Protein AF-A0A238ZX91-F1 (afdb_monomer)

InterPro domains:
  IPR000551 MerR-type HTH domain [PF00376] (223-259)
  IPR000551 MerR-type HTH domain [PS50937] (220-289)
  IPR000551 MerR-type HTH domain [SM00422] (221-290)
  IPR006035 Ureohydrolase [PF00491] (2-211)
  IPR006035 Ureohydrolase [PR00116] (95-110)
  IPR006035 Ureohydrolase [PR00116] (118-145)
  IPR006035 Ureohydrolase [PR00116] (172-190)
  IPR006035 Ureohydrolase [PS51409] (1-211)
  IPR006035 Ureohydrolase [PTHR43782] (3-210)
  IPR009061 Putative DNA-binding domain superfamily [SSF46955] (221-326)
  IPR010499 Bacterial transcription activator, effector binding [SM00871] (335-485)
  IPR011256 Regulatory factor, effector binding domain superfamily [G3DSA:3.20.80.10] (333-485)
  IPR011256 Regulatory factor, effector binding domain superfamily [SSF55136] (348-484)
  IPR014033 Arginase [cd09989] (3-210)
  IPR023696 Ureohydrolase domain superfamily [SSF52768] (1-210)
  IPR029442 GyrI-like small molecule binding domain [PF06445] (394-484)

Structure (mmCIF, N/CA/C/O backbone):
data_AF-A0A238ZX91-F1
#
_entry.id   AF-A0A238ZX91-F1
#
loop_
_atom_site.group_PDB
_atom_site.id
_atom_site.type_symbol
_atom_site.label_atom_id
_atom_site.label_alt_id
_atom_site.label_comp_id
_atom_site.label_asym_id
_atom_site.label_entity_id
_atom_site.label_seq_id
_atom_site.pdbx_PDB_ins_code
_atom_site.Cartn_x
_atom_site.Cartn_y
_atom_site.Cartn_z
_atom_site.occupancy
_atom_site.B_iso_or_equiv
_atom_site.auth_seq_id
_atom_site.auth_comp_id
_atom_site.auth_asym_id
_atom_site.auth_atom_id
_atom_site.pdbx_PDB_model_num
ATOM 1 N N . MET A 1 1 ? 5.032 -6.649 -41.818 1.00 89.50 1 MET A N 1
ATOM 2 C CA . MET A 1 1 ? 5.173 -5.320 -41.193 1.00 89.50 1 MET A CA 1
ATOM 3 C C . MET A 1 1 ? 5.589 -4.345 -42.270 1.00 89.50 1 MET A C 1
ATOM 5 O O . MET A 1 1 ? 6.244 -4.778 -43.219 1.00 89.50 1 MET A O 1
ATOM 9 N N . ASP A 1 2 ? 5.230 -3.083 -42.106 1.00 95.44 2 ASP A N 1
ATOM 10 C CA . ASP A 1 2 ? 5.650 -2.016 -43.007 1.00 95.44 2 ASP A CA 1
ATOM 11 C C . ASP A 1 2 ? 6.980 -1.457 -42.497 1.00 95.44 2 ASP A C 1
ATOM 13 O O . ASP A 1 2 ? 7.133 -1.226 -41.297 1.00 95.44 2 ASP A O 1
ATOM 17 N N . ILE A 1 3 ? 7.973 -1.322 -43.375 1.00 96.88 3 ILE A N 1
ATOM 18 C CA . ILE A 1 3 ? 9.331 -0.881 -43.040 1.00 96.88 3 ILE A CA 1
ATOM 19 C C . ILE A 1 3 ? 9.656 0.359 -43.861 1.00 96.88 3 ILE A C 1
ATOM 21 O O . ILE A 1 3 ? 9.701 0.292 -45.087 1.00 96.88 3 ILE A O 1
ATOM 25 N N . ASN A 1 4 ? 9.969 1.458 -43.182 1.00 98.06 4 ASN A N 1
ATOM 26 C CA . ASN A 1 4 ? 10.452 2.683 -43.808 1.00 98.06 4 ASN A CA 1
ATOM 27 C C . ASN A 1 4 ? 11.975 2.741 -43.701 1.00 98.06 4 ASN A C 1
ATOM 29 O O . ASN A 1 4 ? 12.514 2.879 -42.603 1.00 98.06 4 ASN A O 1
ATOM 33 N N . ILE A 1 5 ? 12.679 2.645 -44.827 1.00 97.94 5 ILE A N 1
ATOM 34 C CA . ILE A 1 5 ? 14.136 2.791 -44.875 1.00 97.94 5 ILE A CA 1
ATOM 35 C C . ILE A 1 5 ? 14.480 4.276 -44.960 1.00 97.94 5 ILE A C 1
ATOM 37 O O . ILE A 1 5 ? 14.004 4.972 -45.854 1.00 97.94 5 ILE A O 1
ATOM 41 N N . ILE A 1 6 ? 15.332 4.751 -44.051 1.00 98.56 6 ILE A N 1
ATOM 42 C CA . ILE A 1 6 ? 15.802 6.140 -44.006 1.00 98.56 6 ILE A CA 1
ATOM 43 C C . ILE A 1 6 ? 17.328 6.131 -44.087 1.00 98.56 6 I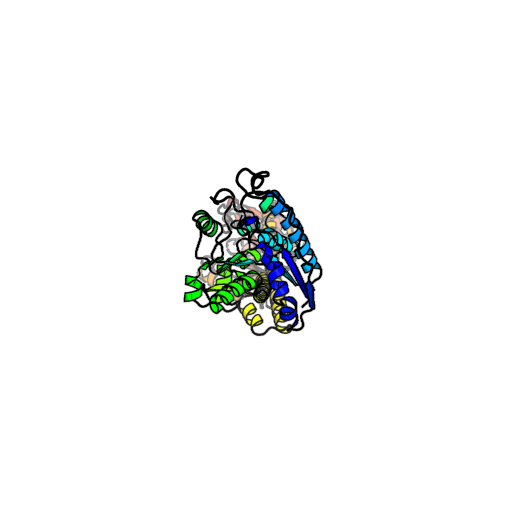LE A C 1
ATOM 45 O O . ILE A 1 6 ? 18.003 5.649 -43.177 1.00 98.56 6 ILE A O 1
ATOM 49 N N . GLY A 1 7 ? 17.881 6.664 -45.173 1.00 98.44 7 GLY A N 1
ATOM 50 C CA . GLY A 1 7 ? 19.324 6.807 -45.342 1.00 98.44 7 GLY A CA 1
ATOM 51 C C . GLY A 1 7 ? 19.845 8.121 -44.764 1.00 98.44 7 GLY A C 1
ATOM 52 O O . GLY A 1 7 ? 19.243 9.173 -44.961 1.00 98.44 7 GLY A O 1
ATOM 53 N N . VAL A 1 8 ? 20.982 8.084 -44.073 1.00 98.38 8 VAL A N 1
ATOM 54 C CA . VAL A 1 8 ? 21.617 9.261 -43.461 1.00 98.38 8 VAL A CA 1
ATOM 55 C C . VAL A 1 8 ? 23.111 9.263 -43.808 1.00 98.38 8 VAL A C 1
ATOM 57 O O . VAL A 1 8 ? 23.930 8.768 -43.031 1.00 98.38 8 VAL A O 1
ATOM 60 N N . PRO A 1 9 ? 23.496 9.766 -44.996 1.00 97.69 9 PRO A N 1
ATOM 61 C CA . PRO A 1 9 ? 24.868 9.700 -45.502 1.00 97.69 9 PRO A CA 1
ATOM 62 C C . PRO A 1 9 ? 25.768 10.763 -44.842 1.00 97.69 9 PRO A C 1
ATOM 64 O O . PRO A 1 9 ? 26.332 11.627 -45.507 1.00 97.69 9 PRO A O 1
ATOM 67 N N . ILE A 1 10 ? 25.876 10.727 -43.513 1.00 97.19 10 ILE A N 1
ATOM 68 C CA . ILE A 1 10 ? 26.679 11.653 -42.708 1.00 97.19 10 ILE A CA 1
ATOM 69 C C . ILE A 1 10 ? 27.972 10.980 -42.236 1.00 97.19 10 ILE A C 1
ATOM 71 O O . ILE A 1 10 ? 27.966 9.805 -41.879 1.00 97.19 10 ILE A O 1
ATOM 75 N N . TYR A 1 11 ? 29.070 11.735 -42.238 1.00 97.12 11 TYR A N 1
ATOM 76 C CA . TYR A 1 11 ? 30.375 11.317 -41.697 1.00 97.12 11 TYR A CA 1
ATOM 77 C C . TYR A 1 11 ? 30.953 12.322 -40.682 1.00 97.12 11 TYR A C 1
ATOM 79 O O . TYR A 1 11 ? 32.038 12.129 -40.122 1.00 97.12 11 TYR A O 1
ATOM 87 N N . TYR A 1 12 ? 30.246 13.438 -40.486 1.00 97.56 12 TYR A N 1
ATOM 88 C CA . TYR A 1 12 ? 30.680 14.575 -39.686 1.00 97.56 12 TYR A CA 1
ATOM 89 C C . TYR A 1 12 ? 30.870 14.236 -38.213 1.00 97.56 12 TYR A C 1
ATOM 91 O O . TYR A 1 12 ? 31.777 14.777 -37.584 1.00 97.56 12 TYR A O 1
ATOM 99 N N . GLY A 1 13 ? 30.075 13.318 -37.662 1.00 96.00 13 GLY A N 1
ATOM 100 C CA . GLY A 1 13 ? 30.221 12.901 -36.275 1.00 96.00 13 GLY A CA 1
ATOM 101 C C . GLY A 1 13 ? 31.593 12.290 -36.019 1.00 96.00 13 GLY A C 1
ATOM 102 O O . GLY A 1 13 ? 32.192 12.556 -34.975 1.00 96.00 13 GLY A O 1
ATOM 103 N N . ALA A 1 14 ? 32.084 11.478 -36.961 1.00 95.19 14 ALA A N 1
ATOM 104 C CA . ALA A 1 14 ? 33.374 10.797 -36.864 1.00 95.19 14 ALA A CA 1
ATOM 105 C C . ALA A 1 14 ? 34.559 11.629 -37.395 1.00 95.19 14 ALA A C 1
ATOM 107 O O . ALA A 1 14 ? 35.707 11.294 -37.099 1.00 95.19 14 ALA A O 1
ATOM 108 N N . ASP A 1 15 ? 34.302 12.687 -38.179 1.00 95.62 15 ASP A N 1
ATOM 109 C CA . ASP A 1 15 ? 35.319 13.439 -38.942 1.00 95.62 15 ASP A CA 1
ATOM 110 C C . ASP A 1 15 ? 36.157 12.504 -39.844 1.00 95.62 15 ASP A C 1
ATOM 112 O O . ASP A 1 15 ? 37.366 12.671 -40.002 1.00 95.62 15 ASP A O 1
ATOM 116 N N . LYS A 1 16 ? 35.517 11.460 -40.402 1.00 95.06 16 LYS A N 1
ATOM 117 C CA . LYS A 1 16 ? 36.168 10.444 -41.242 1.00 95.06 16 LYS A CA 1
ATOM 118 C C . LYS A 1 16 ? 35.275 10.006 -42.401 1.00 95.06 16 LYS A C 1
ATOM 120 O O . LYS A 1 16 ? 34.278 9.322 -42.200 1.00 95.06 16 LYS A O 1
ATOM 125 N N . ARG A 1 17 ? 35.694 10.356 -43.618 1.00 94.19 17 ARG A N 1
ATOM 126 C CA . ARG A 1 17 ? 35.049 9.958 -44.878 1.00 94.19 17 ARG A CA 1
ATOM 127 C C . ARG A 1 17 ? 35.040 8.435 -45.066 1.00 94.19 17 ARG A C 1
ATOM 129 O O . ARG A 1 17 ? 35.934 7.726 -44.600 1.00 94.19 17 ARG A O 1
ATOM 136 N N . GLY A 1 18 ? 34.065 7.951 -45.823 1.00 95.00 18 GLY A N 1
ATOM 137 C CA . GLY A 1 18 ? 33.845 6.554 -46.189 1.00 95.00 18 GLY A CA 1
ATOM 138 C C . GLY A 1 18 ? 32.506 6.001 -45.693 1.00 95.00 18 GLY A C 1
ATOM 139 O O . GLY A 1 18 ? 31.824 5.301 -46.442 1.00 95.00 18 GLY A O 1
ATOM 140 N N . GLY A 1 19 ? 32.115 6.321 -44.456 1.00 94.38 19 GLY A N 1
ATOM 141 C CA . GLY A 1 19 ? 30.871 5.828 -43.853 1.00 94.38 19 GLY A CA 1
ATOM 142 C C . GLY A 1 19 ? 29.617 6.347 -44.560 1.00 94.38 19 GLY A C 1
ATOM 143 O O . GLY A 1 19 ? 28.644 5.612 -44.723 1.00 94.38 19 GLY A O 1
ATOM 144 N N . GLU A 1 20 ? 29.665 7.573 -45.084 1.00 96.38 20 GLU A N 1
ATOM 145 C CA . GLU A 1 20 ? 28.561 8.227 -45.791 1.00 96.38 20 GLU A CA 1
ATOM 146 C C . GLU A 1 20 ? 28.062 7.450 -47.020 1.00 96.38 20 GLU A C 1
ATOM 148 O O . GLU A 1 20 ? 26.906 7.598 -47.412 1.00 96.38 20 GLU A O 1
ATOM 153 N N . TYR A 1 21 ? 28.889 6.580 -47.612 1.00 97.31 21 TYR A N 1
ATOM 154 C CA . TYR A 1 21 ? 28.493 5.739 -48.747 1.00 97.31 21 TYR A CA 1
ATOM 155 C C . TYR A 1 21 ? 27.680 4.501 -48.331 1.00 97.31 21 TYR A C 1
ATOM 157 O O . TYR A 1 21 ? 27.118 3.822 -49.192 1.00 97.31 21 TYR A O 1
ATOM 165 N N . GLY A 1 22 ? 27.615 4.187 -47.033 1.00 96.06 22 GLY A N 1
ATOM 166 C CA . GLY A 1 22 ? 26.955 3.003 -46.478 1.00 96.06 22 GLY A CA 1
ATOM 167 C C . GLY A 1 22 ? 25.492 2.826 -46.908 1.00 96.06 22 GLY A C 1
ATOM 168 O O . GLY A 1 22 ? 25.165 1.755 -47.431 1.00 96.06 22 GLY A O 1
ATOM 169 N N . PRO A 1 23 ? 24.623 3.850 -46.770 1.00 97.06 23 PRO A N 1
ATOM 170 C CA . PRO A 1 23 ? 23.219 3.755 -47.171 1.00 97.06 23 PRO A CA 1
ATOM 171 C C . PRO A 1 23 ? 23.050 3.343 -48.635 1.00 97.06 23 PRO A C 1
ATOM 173 O O . PRO A 1 23 ? 22.337 2.390 -48.947 1.00 97.06 23 PRO A O 1
ATOM 176 N N . GLU A 1 24 ? 23.774 4.005 -49.536 1.00 96.62 24 GLU A N 1
ATOM 177 C CA . GLU A 1 24 ? 23.721 3.712 -50.968 1.00 96.62 24 GLU A CA 1
ATOM 178 C C . GLU A 1 24 ? 24.316 2.337 -51.291 1.00 96.62 24 GLU A C 1
ATOM 180 O O . GLU A 1 24 ? 23.764 1.566 -52.080 1.00 96.62 24 GLU A O 1
ATOM 185 N N . LYS A 1 25 ? 25.414 1.966 -50.626 1.00 97.06 25 LYS A N 1
ATOM 186 C CA . LYS A 1 25 ? 26.053 0.672 -50.856 1.00 97.06 25 LYS A CA 1
ATOM 187 C C . LYS A 1 25 ? 25.157 -0.495 -50.457 1.00 97.06 25 LYS A C 1
ATOM 189 O O . LYS A 1 25 ? 25.133 -1.501 -51.167 1.00 97.06 25 LYS A O 1
ATOM 194 N N . LEU A 1 26 ? 24.421 -0.374 -49.353 1.00 96.38 26 LEU A N 1
ATOM 195 C CA . LEU A 1 26 ? 23.481 -1.404 -48.913 1.00 96.38 26 LEU A CA 1
ATOM 196 C C . LEU A 1 26 ? 22.293 -1.536 -49.873 1.00 96.38 26 LEU A C 1
ATOM 198 O O . LEU A 1 26 ? 21.920 -2.661 -50.209 1.00 96.38 26 LEU A O 1
ATOM 202 N N . ARG A 1 27 ? 21.771 -0.426 -50.414 1.00 94.81 27 ARG A N 1
ATOM 203 C CA . ARG A 1 27 ? 20.757 -0.470 -51.486 1.00 94.81 27 ARG A CA 1
ATOM 204 C C . ARG A 1 27 ? 21.250 -1.244 -52.708 1.00 94.81 27 ARG A C 1
ATOM 206 O O . ARG A 1 27 ? 20.573 -2.164 -53.163 1.00 94.81 27 ARG A O 1
ATOM 213 N N . GLN A 1 28 ? 22.467 -0.953 -53.174 1.00 96.00 28 GLN A N 1
ATOM 214 C CA . GLN A 1 28 ? 23.102 -1.661 -54.298 1.00 96.00 28 GLN A CA 1
ATOM 215 C C . GLN A 1 28 ? 23.322 -3.157 -54.031 1.00 96.00 28 GLN A C 1
ATOM 217 O O . GLN A 1 28 ? 23.385 -3.953 -54.966 1.00 96.00 28 GLN A O 1
ATOM 222 N N . LYS A 1 29 ? 23.447 -3.559 -52.762 1.00 95.62 29 LYS A N 1
ATOM 223 C CA . LYS A 1 29 ? 23.582 -4.960 -52.332 1.00 95.62 29 LYS A CA 1
ATOM 224 C C . LYS A 1 29 ? 22.233 -5.655 -52.114 1.00 95.62 29 LYS A C 1
ATOM 226 O O . LYS A 1 29 ? 22.149 -6.618 -51.361 1.00 95.62 29 LYS A O 1
ATOM 231 N N . GLU A 1 30 ? 21.200 -5.191 -52.813 1.00 94.00 30 GLU A N 1
ATOM 232 C CA . GLU A 1 30 ? 19.846 -5.748 -52.807 1.00 94.00 30 GLU A CA 1
ATOM 233 C C . GLU A 1 30 ? 19.152 -5.726 -51.427 1.00 94.00 30 GLU A C 1
ATOM 235 O O . GLU A 1 30 ? 18.302 -6.577 -51.159 1.00 94.00 30 GLU A O 1
ATOM 240 N N . LEU A 1 31 ? 19.452 -4.755 -50.549 1.00 93.38 31 LEU A N 1
ATOM 241 C CA . LEU A 1 31 ? 18.824 -4.664 -49.219 1.00 93.38 31 LEU A CA 1
ATOM 242 C C . LEU A 1 31 ? 17.288 -4.717 -49.275 1.00 93.38 31 LEU A C 1
ATOM 244 O O . LEU A 1 31 ? 16.675 -5.476 -48.525 1.00 93.38 31 LEU A O 1
ATOM 248 N N . LEU A 1 32 ? 16.662 -3.964 -50.189 1.00 91.81 32 LEU A N 1
ATOM 249 C CA . LEU A 1 32 ? 15.200 -3.929 -50.329 1.00 91.81 32 LEU A CA 1
ATOM 250 C C . LEU A 1 32 ? 14.636 -5.323 -50.633 1.00 91.81 32 LEU A C 1
ATOM 252 O O . LEU A 1 32 ? 13.640 -5.748 -50.047 1.00 91.81 32 LEU A O 1
ATOM 256 N N . LYS A 1 33 ? 15.312 -6.070 -51.511 1.00 91.06 33 LYS A N 1
ATOM 257 C CA . LYS A 1 33 ? 14.938 -7.441 -51.867 1.00 91.06 33 LYS A CA 1
ATOM 258 C C . LYS A 1 33 ? 15.112 -8.386 -50.683 1.00 91.06 33 LYS A C 1
ATOM 260 O O . LYS A 1 33 ? 14.286 -9.273 -50.511 1.00 91.06 33 LYS A O 1
ATOM 265 N N . ILE A 1 34 ? 16.161 -8.215 -49.874 1.00 92.19 34 ILE A N 1
ATOM 266 C CA . ILE A 1 34 ? 16.393 -9.024 -48.669 1.00 92.19 34 ILE A CA 1
ATOM 267 C C . ILE A 1 34 ? 15.273 -8.797 -47.650 1.00 92.19 34 ILE A C 1
ATOM 269 O O . ILE A 1 34 ? 14.690 -9.768 -47.174 1.00 92.19 34 ILE A O 1
ATOM 273 N N . LEU A 1 35 ? 14.928 -7.540 -47.366 1.00 91.94 35 LEU A N 1
ATOM 274 C CA . LEU A 1 35 ? 13.878 -7.195 -46.403 1.00 91.94 35 LEU A CA 1
ATOM 275 C C . LEU A 1 35 ? 12.486 -7.648 -46.871 1.00 91.94 35 LEU A C 1
ATOM 277 O O . LEU A 1 35 ? 11.672 -8.076 -46.057 1.00 91.94 35 LEU A O 1
ATOM 281 N N . SER A 1 36 ? 12.240 -7.653 -48.184 1.00 89.69 36 SER A N 1
ATOM 282 C CA . SER A 1 36 ? 10.958 -8.080 -48.766 1.00 89.69 36 SER A CA 1
ATOM 283 C C . SER A 1 36 ? 10.718 -9.602 -48.718 1.00 89.69 36 SER A C 1
ATOM 285 O O . SER A 1 36 ? 9.589 -10.045 -48.923 1.00 89.69 36 SER A O 1
ATOM 287 N N . LYS A 1 37 ? 11.737 -10.433 -48.433 1.00 82.56 37 LYS A N 1
ATOM 288 C CA . LYS A 1 37 ? 11.627 -11.911 -48.471 1.00 82.56 37 LYS A CA 1
ATOM 289 C C . LYS A 1 37 ? 10.708 -12.524 -47.400 1.00 82.56 37 LYS A C 1
ATOM 291 O O . LYS A 1 37 ? 10.327 -13.677 -47.558 1.00 82.56 37 LYS A O 1
ATOM 296 N N . ASN A 1 38 ? 10.322 -11.776 -46.362 1.00 77.88 38 ASN A N 1
ATOM 297 C CA . ASN A 1 38 ? 9.511 -12.259 -45.229 1.00 77.88 38 ASN A CA 1
ATOM 298 C C . ASN A 1 38 ? 8.143 -11.554 -45.112 1.00 77.88 38 ASN A C 1
ATOM 300 O O . ASN A 1 38 ? 7.701 -11.211 -44.014 1.00 77.88 38 ASN A O 1
ATOM 304 N N . SER A 1 39 ? 7.473 -11.292 -46.241 1.00 80.56 39 SER A N 1
ATOM 305 C CA . SER A 1 39 ? 6.150 -10.632 -46.269 1.00 80.56 39 SER A CA 1
ATOM 306 C C . SER A 1 39 ? 6.139 -9.243 -45.606 1.00 80.56 39 SER A C 1
ATOM 308 O O . SER A 1 39 ? 5.167 -8.844 -44.961 1.00 80.56 39 SER A O 1
ATOM 310 N N . HIS A 1 40 ? 7.245 -8.506 -45.710 1.00 91.00 40 HIS A N 1
ATOM 311 C CA . HIS A 1 40 ? 7.319 -7.107 -45.290 1.00 91.00 40 HIS A CA 1
ATOM 312 C C . HIS A 1 40 ? 7.035 -6.196 -46.484 1.00 91.00 40 HIS A C 1
ATOM 314 O O . HIS A 1 40 ? 7.528 -6.462 -47.580 1.00 91.00 40 HIS A O 1
ATOM 320 N N . GLN A 1 41 ? 6.261 -5.132 -46.268 1.00 94.19 41 GLN A N 1
ATOM 321 C CA . GLN A 1 41 ? 6.146 -4.040 -47.234 1.00 94.19 41 GLN A CA 1
ATOM 322 C C . GLN A 1 41 ? 7.262 -3.052 -46.930 1.00 94.19 41 GLN A C 1
ATOM 324 O O . GLN A 1 41 ? 7.407 -2.615 -45.790 1.00 94.19 41 GLN A O 1
ATOM 329 N N . VAL A 1 42 ? 8.100 -2.753 -47.917 1.00 96.06 42 VAL A N 1
ATOM 330 C CA . VAL A 1 42 ? 9.306 -1.948 -47.713 1.00 96.06 42 VAL A CA 1
ATOM 331 C C . VAL A 1 42 ? 9.201 -0.678 -48.541 1.00 96.06 42 VAL A C 1
ATOM 333 O O . VAL A 1 42 ? 9.109 -0.740 -49.765 1.00 96.06 42 VAL A O 1
ATOM 336 N N . TYR A 1 43 ? 9.259 0.466 -47.868 1.00 96.25 43 TYR A N 1
ATOM 337 C CA . TYR A 1 43 ? 9.248 1.791 -48.470 1.00 96.25 43 TYR A CA 1
ATOM 338 C C . TYR A 1 43 ? 10.621 2.433 -48.272 1.00 96.25 43 TYR A C 1
ATOM 340 O O . TYR A 1 43 ? 11.064 2.652 -47.145 1.00 96.25 43 TYR A O 1
ATOM 348 N N . ASP A 1 44 ? 11.324 2.724 -49.364 1.00 96.62 44 ASP A N 1
ATOM 349 C CA . ASP A 1 44 ? 12.587 3.460 -49.304 1.00 96.62 44 ASP A CA 1
ATOM 350 C C . ASP A 1 44 ? 12.304 4.959 -49.367 1.00 96.62 44 ASP A C 1
ATOM 352 O O . ASP A 1 44 ? 11.873 5.475 -50.397 1.00 96.62 44 ASP A O 1
ATOM 356 N N . LEU A 1 45 ? 12.537 5.654 -48.253 1.00 97.44 45 LEU A N 1
ATOM 357 C CA . LEU A 1 45 ? 12.336 7.099 -48.146 1.00 97.44 45 LEU A CA 1
ATOM 358 C C . LEU A 1 45 ? 13.548 7.894 -48.663 1.00 97.44 45 LEU A C 1
ATOM 360 O O . LEU A 1 45 ? 13.561 9.122 -48.587 1.00 97.44 45 LEU A O 1
ATOM 364 N N . GLY A 1 46 ? 14.566 7.215 -49.200 1.00 97.44 46 GLY A N 1
ATOM 365 C CA . GLY A 1 46 ? 15.757 7.840 -49.759 1.00 97.44 46 GLY A CA 1
ATOM 366 C C . GLY A 1 46 ? 16.755 8.292 -48.694 1.00 97.44 46 GLY A C 1
ATOM 367 O O . GLY A 1 46 ? 16.801 7.765 -47.579 1.00 97.44 46 GLY A O 1
ATOM 368 N N . ASN A 1 47 ? 17.627 9.226 -49.070 1.00 98.19 47 ASN A N 1
ATOM 369 C CA . ASN A 1 47 ? 18.616 9.811 -48.169 1.00 98.19 47 ASN A CA 1
ATOM 370 C C . ASN A 1 47 ? 18.133 11.167 -47.658 1.00 98.19 47 ASN A C 1
ATOM 372 O O . ASN A 1 47 ? 17.635 11.982 -48.434 1.00 98.19 47 ASN A O 1
ATOM 376 N N . LEU A 1 48 ? 18.365 11.436 -46.375 1.00 97.88 48 LEU A N 1
ATOM 377 C CA . LEU A 1 48 ? 18.281 12.787 -45.846 1.00 97.88 48 LEU A CA 1
ATOM 378 C C . LEU A 1 48 ? 19.361 13.665 -46.476 1.00 97.88 48 LEU A C 1
ATOM 380 O O . LEU A 1 48 ? 20.489 13.224 -46.714 1.00 97.88 48 LEU A O 1
ATOM 384 N N . TYR A 1 49 ? 19.002 14.924 -46.709 1.00 97.56 49 TYR A N 1
ATOM 385 C CA . TYR A 1 49 ? 19.956 15.947 -47.103 1.00 97.56 49 TYR A CA 1
ATOM 386 C C . TYR A 1 49 ? 20.954 16.198 -45.966 1.00 97.56 49 TYR A C 1
ATOM 388 O O . TYR A 1 49 ? 20.557 16.377 -44.814 1.00 97.56 49 TYR A O 1
ATOM 396 N N . VAL A 1 50 ? 22.241 16.210 -46.306 1.00 97.31 50 VAL A N 1
ATOM 397 C CA . VAL A 1 50 ? 23.340 16.553 -45.401 1.00 97.31 50 VAL A CA 1
ATOM 398 C C . VAL A 1 50 ? 23.986 17.829 -45.946 1.00 97.31 50 VAL A C 1
ATOM 400 O O . VAL A 1 50 ? 24.482 17.790 -47.074 1.00 97.31 50 VAL A O 1
ATOM 403 N N . PRO A 1 51 ? 23.968 18.952 -45.201 1.00 95.12 51 PRO A N 1
ATOM 404 C CA . PRO A 1 51 ? 24.571 20.204 -45.651 1.00 95.12 51 PRO A CA 1
ATOM 405 C C . PRO A 1 51 ? 26.059 20.040 -45.957 1.00 95.12 51 PRO A C 1
ATOM 407 O O . PRO A 1 51 ? 26.780 19.431 -45.172 1.00 95.12 51 PRO A O 1
ATOM 410 N N . GLU A 1 52 ? 26.530 20.602 -47.070 1.00 94.50 52 GLU A N 1
ATOM 411 C CA . GLU A 1 52 ? 27.950 20.560 -47.418 1.00 94.50 52 GLU A CA 1
ATOM 412 C C . GLU A 1 52 ? 28.739 21.588 -46.596 1.00 94.50 52 GLU A C 1
ATOM 414 O O . GLU A 1 52 ? 28.604 22.798 -46.776 1.00 94.50 52 GLU A O 1
ATOM 419 N N . VAL A 1 53 ? 29.589 21.092 -45.700 1.00 94.50 53 VAL A N 1
ATOM 420 C CA . VAL A 1 53 ? 30.520 21.893 -44.898 1.00 94.50 53 VAL A CA 1
ATOM 421 C C . VAL A 1 53 ? 31.954 21.571 -45.291 1.00 94.50 53 VAL A C 1
ATOM 423 O O . VAL A 1 53 ? 32.331 20.405 -45.431 1.00 94.50 53 VAL A O 1
ATOM 426 N N . LYS A 1 54 ? 32.763 22.618 -45.467 1.00 93.38 54 LYS A N 1
ATOM 427 C CA . LYS A 1 54 ? 34.188 22.498 -45.779 1.00 93.38 54 LYS A CA 1
ATOM 428 C C . LYS A 1 54 ? 34.974 22.151 -44.518 1.00 93.38 54 LYS A C 1
ATOM 430 O O . LYS A 1 54 ? 34.705 22.689 -43.450 1.00 93.38 54 LYS A O 1
ATOM 435 N N . ASP A 1 55 ? 35.997 21.311 -44.650 1.00 91.38 55 ASP A N 1
ATOM 436 C CA . ASP A 1 55 ? 36.755 20.784 -43.504 1.00 91.38 55 ASP A CA 1
ATOM 437 C C . ASP A 1 55 ? 37.378 21.874 -42.606 1.00 91.38 55 ASP A C 1
ATOM 439 O O . ASP A 1 55 ? 37.533 21.670 -41.400 1.00 91.38 55 ASP A O 1
ATOM 443 N N . TYR A 1 56 ? 37.727 23.042 -43.159 1.00 93.00 56 TYR A N 1
ATOM 444 C CA . TYR A 1 56 ? 38.275 24.156 -42.376 1.00 93.00 56 TYR A CA 1
ATOM 445 C C . TYR A 1 56 ? 37.222 24.876 -41.511 1.00 93.00 56 TYR A C 1
ATOM 447 O O . TYR A 1 56 ? 37.590 25.522 -40.534 1.00 93.00 56 TYR A O 1
ATOM 455 N N . ASP A 1 57 ? 35.931 24.712 -41.812 1.00 94.81 57 ASP A N 1
ATOM 456 C CA . ASP A 1 57 ? 34.807 25.296 -41.066 1.00 94.81 57 ASP A CA 1
ATOM 457 C C . ASP A 1 57 ? 34.271 24.349 -39.980 1.00 94.81 57 ASP A C 1
ATOM 459 O O . ASP A 1 57 ? 33.265 24.629 -39.329 1.00 94.81 57 ASP A O 1
ATOM 463 N N . LYS A 1 58 ? 34.942 23.219 -39.723 1.00 94.94 58 LYS A N 1
ATOM 464 C CA . LYS A 1 58 ? 34.427 22.196 -38.803 1.00 94.94 58 LYS A CA 1
ATOM 465 C C . LYS A 1 58 ? 34.224 22.661 -37.362 1.00 94.94 58 LYS A C 1
ATOM 467 O O . LYS A 1 58 ? 33.465 22.028 -36.651 1.00 94.94 58 LYS A O 1
ATOM 472 N N . PHE A 1 59 ? 34.848 23.748 -36.918 1.00 95.81 59 PHE A N 1
ATOM 473 C CA . PHE A 1 59 ? 34.629 24.328 -35.582 1.00 95.81 59 PHE A CA 1
ATOM 474 C C . PHE A 1 59 ? 33.863 25.659 -35.617 1.00 95.81 59 PHE A C 1
ATOM 476 O O . PHE A 1 59 ? 33.833 26.376 -34.621 1.00 95.81 59 PHE A O 1
ATOM 483 N N . TYR A 1 60 ? 33.241 26.007 -36.749 1.00 94.44 60 TYR A N 1
ATOM 484 C CA . TYR A 1 60 ? 32.572 27.298 -36.937 1.00 94.44 60 TYR A CA 1
ATOM 485 C C . TYR A 1 60 ? 31.525 27.591 -35.851 1.00 94.44 60 TYR A C 1
ATOM 487 O O . TYR A 1 60 ? 31.510 28.674 -35.272 1.00 94.44 60 TYR A O 1
ATOM 495 N N . SER A 1 61 ? 30.693 26.601 -35.520 1.00 91.69 61 SER A N 1
ATOM 496 C CA . SER A 1 61 ? 29.591 26.743 -34.564 1.00 91.69 61 SER A CA 1
ATOM 497 C C . SER A 1 61 ? 29.979 26.473 -33.100 1.00 91.69 61 SER A C 1
ATOM 499 O O . SER A 1 61 ? 29.177 26.730 -32.207 1.00 91.69 61 SER A O 1
ATOM 501 N N . HIS A 1 62 ? 31.170 25.922 -32.821 1.00 95.00 62 HIS A N 1
ATOM 502 C CA . HIS A 1 62 ? 31.651 25.671 -31.454 1.00 95.00 62 HIS A CA 1
ATOM 503 C C . HIS A 1 62 ? 33.164 25.420 -31.420 1.00 95.00 62 HIS A C 1
ATOM 505 O O . HIS A 1 62 ? 33.694 24.641 -32.205 1.00 95.00 62 HIS A O 1
ATOM 511 N N . SER A 1 63 ? 33.851 25.940 -30.402 1.00 92.25 63 SER A N 1
ATOM 512 C CA . SER A 1 63 ? 35.310 25.821 -30.217 1.00 92.25 63 SER A CA 1
ATOM 513 C C . SER A 1 63 ? 35.862 24.407 -29.954 1.00 92.25 63 SER A C 1
ATOM 515 O O . SER A 1 63 ? 37.075 24.241 -29.893 1.00 92.25 63 SER A O 1
ATOM 517 N N . ASN A 1 64 ? 35.003 23.400 -29.762 1.00 92.62 64 ASN A N 1
ATOM 518 C CA . ASN A 1 64 ? 35.399 22.051 -29.319 1.00 92.62 64 ASN A CA 1
ATOM 519 C C . ASN A 1 64 ? 34.535 20.933 -29.926 1.00 92.62 64 ASN A C 1
ATOM 521 O O . ASN A 1 64 ? 34.943 19.781 -29.935 1.00 92.62 64 ASN A O 1
ATOM 525 N N . LEU A 1 65 ? 33.346 21.245 -30.451 1.00 96.00 65 LEU A N 1
ATOM 526 C CA . LEU A 1 65 ? 32.472 20.266 -31.096 1.00 96.00 65 LEU A CA 1
ATOM 527 C C . LEU A 1 65 ? 32.544 20.443 -32.607 1.00 96.00 65 LEU A C 1
ATOM 529 O O . LEU A 1 65 ? 32.172 21.496 -33.126 1.00 96.00 65 LEU A O 1
ATOM 533 N N . LYS A 1 66 ? 33.018 19.410 -33.305 1.00 96.88 66 LYS A N 1
ATOM 534 C CA . LYS A 1 66 ? 33.133 19.443 -34.762 1.00 96.88 66 LYS A CA 1
ATOM 535 C C . LYS A 1 66 ? 31.766 19.316 -35.424 1.00 96.88 66 LYS A C 1
ATOM 537 O O . LYS A 1 66 ? 30.966 18.476 -35.021 1.00 96.88 66 LYS A O 1
ATOM 542 N N . TYR A 1 67 ? 31.538 20.112 -36.465 1.00 97.62 67 TYR A N 1
ATOM 543 C CA . TYR A 1 67 ? 30.357 20.100 -37.326 1.00 97.62 67 TYR A CA 1
ATOM 544 C C . TYR A 1 67 ? 29.035 20.136 -36.537 1.00 97.62 67 TYR A C 1
ATOM 546 O O . TYR A 1 67 ? 28.058 19.498 -36.926 1.00 97.62 67 TYR A O 1
ATOM 554 N N . LEU A 1 68 ? 28.996 20.854 -35.407 1.00 97.25 68 LEU A N 1
ATOM 555 C CA . LEU A 1 68 ? 27.844 20.844 -34.500 1.00 97.25 68 LEU A CA 1
ATOM 556 C C . LEU A 1 68 ? 26.543 21.248 -35.213 1.00 97.25 68 LEU A C 1
ATOM 558 O O . LEU A 1 68 ? 25.559 20.519 -35.127 1.00 97.25 68 LEU A O 1
ATOM 562 N N . GLU A 1 69 ? 26.545 22.362 -35.943 1.00 96.69 69 GLU A N 1
ATOM 563 C CA . GLU A 1 69 ? 25.358 22.866 -36.646 1.00 96.69 69 GLU A CA 1
ATOM 564 C C . GLU A 1 69 ? 24.768 21.874 -37.674 1.00 96.69 69 GLU A C 1
ATOM 566 O O . GLU A 1 69 ? 23.603 21.495 -37.505 1.00 96.69 69 GLU A O 1
ATOM 571 N N . PRO A 1 70 ? 25.521 21.354 -38.672 1.00 97.31 70 PRO A N 1
ATOM 572 C CA . PRO A 1 70 ? 24.965 20.394 -39.629 1.00 97.31 70 PRO A CA 1
ATOM 573 C C . PRO A 1 70 ? 24.554 19.069 -38.966 1.00 97.31 70 PRO A C 1
ATOM 575 O O . PRO A 1 70 ? 23.573 18.457 -39.387 1.00 97.31 70 PRO A O 1
ATOM 578 N N . ILE A 1 71 ? 25.241 18.623 -37.905 1.00 98.19 71 ILE A N 1
ATOM 579 C CA . ILE A 1 71 ? 24.842 17.420 -37.155 1.00 98.19 71 ILE A CA 1
ATOM 580 C C . ILE A 1 71 ? 23.496 17.642 -36.458 1.00 98.19 71 ILE A C 1
ATOM 582 O O . ILE A 1 71 ? 22.631 16.765 -36.516 1.00 98.19 71 ILE A O 1
ATOM 586 N N . VAL A 1 72 ? 23.292 18.797 -35.818 1.00 98.06 72 VAL A N 1
ATOM 587 C CA . VAL A 1 72 ? 22.018 19.145 -35.171 1.00 98.06 72 VAL A CA 1
ATOM 588 C C . VAL A 1 72 ? 20.892 19.236 -36.200 1.00 98.06 72 VAL A C 1
ATOM 590 O O . VAL A 1 72 ? 19.806 18.707 -35.957 1.00 98.06 72 VAL A O 1
ATOM 593 N N . GLU A 1 73 ? 21.134 19.861 -37.353 1.00 98.00 73 GLU A N 1
ATOM 594 C CA . GLU A 1 73 ? 20.144 19.988 -38.428 1.00 98.00 73 GLU A CA 1
ATOM 595 C C . GLU A 1 73 ? 19.713 18.620 -38.973 1.00 98.00 73 GLU A C 1
ATOM 597 O O . GLU A 1 73 ? 18.525 18.281 -38.950 1.00 98.00 73 GLU A O 1
ATOM 602 N N . VAL A 1 74 ? 20.678 17.792 -39.387 1.00 98.50 74 VAL A N 1
ATOM 603 C CA . VAL A 1 74 ? 20.415 16.449 -39.925 1.00 98.50 74 VAL A CA 1
ATOM 604 C C . VAL A 1 74 ? 19.656 15.600 -38.909 1.00 98.50 74 VAL A C 1
ATOM 606 O O . VAL A 1 74 ? 18.699 14.913 -39.267 1.00 98.50 74 VAL A O 1
ATOM 609 N N . ASN A 1 75 ? 20.017 15.677 -37.627 1.00 98.62 75 ASN A N 1
ATOM 610 C CA . ASN A 1 75 ? 19.360 14.887 -36.591 1.00 98.62 75 ASN A CA 1
ATOM 611 C C . ASN A 1 75 ? 17.966 15.401 -36.208 1.00 98.62 75 ASN A C 1
ATOM 613 O O . ASN A 1 75 ? 17.114 14.586 -35.855 1.00 98.62 75 ASN A O 1
ATOM 617 N N . LYS A 1 76 ? 17.674 16.703 -36.337 1.00 98.56 76 LYS A N 1
ATOM 618 C CA . LYS A 1 76 ? 16.294 17.216 -36.235 1.00 98.56 76 LYS A CA 1
ATOM 619 C C . LYS A 1 76 ? 15.416 16.650 -37.358 1.00 98.56 76 LYS A C 1
ATOM 621 O O . LYS A 1 76 ? 14.309 16.182 -37.086 1.00 98.56 76 LYS A O 1
ATOM 626 N N . ASN A 1 77 ? 15.932 16.617 -38.587 1.00 98.56 77 ASN A N 1
ATOM 627 C CA . ASN A 1 77 ? 15.227 16.055 -39.744 1.00 98.56 77 ASN A CA 1
ATOM 628 C C . ASN A 1 77 ? 15.044 14.532 -39.625 1.00 98.56 77 ASN A C 1
ATOM 630 O O . ASN A 1 77 ? 13.964 14.000 -39.903 1.00 98.56 77 ASN A O 1
ATOM 634 N N . LEU A 1 78 ? 16.069 13.827 -39.139 1.00 98.75 78 LEU A N 1
ATOM 635 C CA . LEU A 1 78 ? 15.996 12.395 -38.859 1.00 98.75 78 LEU A CA 1
ATOM 636 C C . LEU A 1 78 ? 14.971 12.082 -37.770 1.00 98.75 78 LEU A C 1
ATOM 638 O O . LEU A 1 78 ? 14.139 11.198 -37.963 1.00 98.75 78 LEU A O 1
ATOM 642 N N . ALA A 1 79 ? 14.985 12.823 -36.660 1.00 98.75 79 ALA A N 1
ATOM 643 C CA . ALA A 1 79 ? 14.016 12.646 -35.583 1.00 98.75 79 ALA A CA 1
ATOM 644 C C . ALA A 1 79 ? 12.580 12.813 -36.083 1.00 98.75 79 ALA A C 1
ATOM 646 O O . ALA A 1 79 ? 11.718 11.994 -35.763 1.00 98.75 79 ALA A O 1
ATOM 647 N N . HIS A 1 80 ? 12.333 13.819 -36.927 1.00 98.62 80 HIS A N 1
ATOM 648 C CA . HIS A 1 80 ? 11.024 14.013 -37.537 1.00 98.62 80 HIS A CA 1
ATOM 649 C C . HIS A 1 80 ? 10.621 12.855 -38.464 1.00 98.62 80 HIS A C 1
ATOM 651 O O . HIS A 1 80 ? 9.473 12.408 -38.421 1.00 98.62 80 HIS A O 1
ATOM 657 N N . SER A 1 81 ? 11.556 12.328 -39.256 1.00 98.62 81 SER A N 1
ATOM 658 C CA . SER A 1 81 ? 11.312 11.209 -40.182 1.00 98.62 81 SER A CA 1
ATOM 659 C C . SER A 1 81 ? 11.019 9.896 -39.445 1.00 98.62 81 SER A C 1
ATOM 661 O O . SER A 1 81 ? 10.091 9.164 -39.801 1.00 98.62 81 SER A O 1
ATOM 663 N N . VAL A 1 82 ? 11.764 9.620 -38.369 1.00 98.75 82 VAL A N 1
ATOM 664 C CA . VAL A 1 82 ? 11.543 8.467 -37.483 1.00 98.75 82 VAL A CA 1
ATOM 665 C C . VAL A 1 82 ? 10.209 8.594 -36.755 1.00 98.75 82 VAL A C 1
ATOM 667 O O . VAL A 1 82 ? 9.413 7.658 -36.778 1.00 98.75 82 VAL A O 1
ATOM 670 N N . TYR A 1 83 ? 9.922 9.761 -36.171 1.00 98.69 83 TYR A N 1
ATOM 671 C CA . TYR A 1 83 ? 8.636 10.039 -35.533 1.00 98.69 83 TYR A CA 1
ATOM 672 C C . TYR A 1 83 ? 7.467 9.810 -36.499 1.00 98.69 83 TYR A C 1
ATOM 674 O O . TYR A 1 83 ? 6.512 9.119 -36.155 1.00 98.69 83 TYR A O 1
ATOM 682 N N . SER A 1 84 ? 7.560 10.346 -37.718 1.00 98.38 84 SER A N 1
ATOM 683 C CA . SER A 1 84 ? 6.506 10.219 -38.730 1.00 98.38 84 SER A CA 1
ATOM 684 C C . SER A 1 84 ? 6.308 8.769 -39.169 1.00 98.38 84 SER A C 1
ATOM 686 O O . SER A 1 84 ? 5.170 8.324 -39.269 1.00 98.38 84 SER A O 1
ATOM 688 N N . SER A 1 85 ? 7.394 8.005 -39.340 1.00 98.31 85 SER A N 1
ATOM 689 C CA . SER A 1 85 ? 7.320 6.571 -39.661 1.00 98.31 85 SER A CA 1
ATOM 690 C C . SER A 1 85 ? 6.593 5.784 -38.571 1.00 98.31 85 SER A C 1
ATOM 692 O O . SER A 1 85 ? 5.669 5.033 -38.868 1.00 98.31 85 SER A O 1
ATOM 694 N N . LEU A 1 86 ? 6.937 6.027 -37.302 1.00 98.12 86 LEU A N 1
ATOM 695 C CA . LEU A 1 86 ? 6.289 5.369 -36.165 1.00 98.12 86 LEU A CA 1
ATOM 696 C C . LEU A 1 86 ? 4.815 5.767 -36.023 1.00 98.12 86 LEU A C 1
ATOM 698 O O . LEU A 1 86 ? 3.993 4.936 -35.648 1.00 98.12 86 LEU A O 1
ATOM 702 N N . ARG A 1 87 ? 4.461 7.024 -36.325 1.00 97.69 87 ARG A N 1
ATOM 703 C CA . ARG A 1 87 ? 3.062 7.489 -36.331 1.00 97.69 87 ARG A CA 1
ATOM 704 C C . ARG A 1 87 ? 2.245 6.947 -37.497 1.00 97.69 87 ARG A C 1
ATOM 706 O O . ARG A 1 87 ? 1.029 6.880 -37.371 1.00 97.69 87 ARG A O 1
ATOM 713 N N . ALA A 1 88 ? 2.901 6.531 -38.572 1.00 96.44 88 ALA A N 1
ATOM 714 C CA . ALA A 1 88 ? 2.302 5.804 -39.684 1.00 96.44 88 ALA A CA 1
ATOM 715 C C . ALA A 1 88 ? 2.328 4.275 -39.478 1.00 96.44 88 ALA A C 1
ATOM 717 O O . ALA A 1 88 ? 2.234 3.532 -40.450 1.00 96.44 88 ALA A O 1
ATOM 718 N N . GLU A 1 89 ? 2.521 3.799 -38.239 1.00 96.38 89 GLU A N 1
ATOM 719 C CA . GLU A 1 89 ? 2.571 2.369 -37.882 1.00 96.38 89 GLU A CA 1
ATOM 720 C C . GLU A 1 89 ? 3.619 1.557 -38.670 1.00 96.38 89 GLU A C 1
ATOM 722 O O . GLU A 1 89 ? 3.538 0.336 -38.790 1.00 96.38 89 GLU A O 1
ATOM 727 N N . SER A 1 90 ? 4.649 2.239 -39.176 1.00 96.75 90 SER A N 1
ATOM 728 C CA . SER A 1 90 ? 5.747 1.648 -39.937 1.00 96.75 90 SER A CA 1
ATOM 729 C C . SER A 1 90 ? 7.018 1.591 -39.091 1.00 96.75 90 SER A C 1
ATOM 731 O O . SER A 1 90 ? 7.341 2.519 -38.347 1.00 96.75 90 SER A O 1
ATOM 733 N N . PHE A 1 91 ? 7.780 0.508 -39.222 1.00 97.06 91 PHE A N 1
ATOM 734 C CA . PHE A 1 91 ? 9.059 0.326 -38.546 1.00 97.06 91 PHE A CA 1
ATOM 735 C C . PHE A 1 91 ? 10.167 1.126 -39.258 1.00 97.06 91 PHE A C 1
ATOM 737 O O . PHE A 1 91 ? 10.468 0.837 -40.419 1.00 97.06 91 PHE A O 1
ATOM 744 N N . PRO A 1 92 ? 10.801 2.122 -38.611 1.00 98.06 92 PRO A N 1
ATOM 745 C CA . PRO A 1 92 ? 11.885 2.883 -39.220 1.00 98.06 92 PRO A CA 1
ATOM 746 C C . PRO A 1 92 ? 13.204 2.099 -39.171 1.00 98.06 92 PRO A C 1
ATOM 748 O O . PRO A 1 92 ? 13.775 1.892 -38.101 1.00 98.06 92 PRO A O 1
ATOM 751 N N . LEU A 1 93 ? 13.732 1.722 -40.336 1.00 97.62 93 LEU A N 1
ATOM 752 C CA . LEU A 1 93 ? 15.091 1.206 -40.485 1.00 97.62 93 LEU A CA 1
ATOM 753 C C . LEU A 1 93 ? 16.021 2.346 -40.911 1.00 97.62 93 LEU A C 1
ATOM 755 O O . LEU A 1 93 ? 16.077 2.719 -42.083 1.00 97.62 93 LEU A O 1
ATOM 759 N N . VAL A 1 94 ? 16.756 2.898 -39.949 1.00 98.50 94 VAL A N 1
ATOM 760 C CA . VAL A 1 94 ? 17.727 3.967 -40.204 1.00 98.50 94 VAL A CA 1
ATOM 761 C C . VAL A 1 94 ? 19.075 3.359 -40.568 1.00 98.50 94 VAL A C 1
ATOM 763 O O . VAL A 1 94 ? 19.614 2.534 -39.836 1.00 98.50 94 VAL A O 1
ATOM 766 N N . ILE A 1 95 ? 19.636 3.800 -41.687 1.00 98.00 95 ILE A N 1
ATOM 767 C CA . ILE A 1 95 ? 20.965 3.408 -42.147 1.00 98.00 95 ILE A CA 1
ATOM 768 C C . ILE A 1 95 ? 21.782 4.682 -42.240 1.00 98.00 95 ILE A C 1
ATOM 770 O O . ILE A 1 95 ? 21.489 5.529 -43.082 1.00 98.00 95 ILE A O 1
ATOM 774 N N . GLY A 1 96 ? 22.787 4.841 -41.387 1.00 95.88 96 GLY A N 1
ATOM 775 C CA . GLY A 1 96 ? 23.638 6.026 -41.416 1.00 95.88 96 GLY A CA 1
ATOM 776 C C . GLY A 1 96 ? 25.107 5.721 -41.636 1.00 95.88 96 GLY A C 1
ATOM 777 O O . GLY A 1 96 ? 25.515 4.561 -41.670 1.00 95.88 96 GLY A O 1
ATOM 778 N N . GLY A 1 97 ? 25.884 6.785 -41.827 1.00 94.94 97 GLY A N 1
ATOM 779 C CA . GLY A 1 97 ? 27.326 6.687 -42.038 1.00 94.94 97 GLY A CA 1
ATOM 780 C C . GLY A 1 97 ? 28.169 6.713 -40.762 1.00 94.94 97 GLY A C 1
ATOM 781 O O . GLY A 1 97 ? 29.306 6.247 -40.791 1.00 94.94 97 GLY A O 1
ATOM 782 N N . ASP A 1 98 ? 27.629 7.208 -39.645 1.00 96.31 98 ASP A N 1
ATOM 783 C CA . ASP A 1 98 ? 28.302 7.235 -38.344 1.00 96.31 98 ASP A CA 1
ATOM 784 C C . ASP A 1 98 ? 27.288 7.231 -37.172 1.00 96.31 98 ASP A C 1
ATOM 786 O O . ASP A 1 98 ? 26.080 7.321 -37.393 1.00 96.31 98 ASP A O 1
ATOM 790 N N . HIS A 1 99 ? 27.752 7.117 -35.919 1.00 96.50 99 HIS A N 1
ATOM 791 C CA . HIS A 1 99 ? 26.884 6.991 -34.736 1.00 96.50 99 HIS A CA 1
ATOM 792 C C . HIS A 1 99 ? 26.134 8.274 -34.365 1.00 96.50 99 HIS A C 1
ATOM 794 O O . HIS A 1 99 ? 25.156 8.203 -33.622 1.00 96.50 99 HIS A O 1
ATOM 800 N N . SER A 1 100 ? 26.502 9.446 -34.903 1.00 97.44 100 SER A N 1
ATOM 801 C CA . SER A 1 100 ? 25.814 10.704 -34.572 1.00 97.44 100 SER A CA 1
ATOM 802 C C . SER A 1 100 ? 24.327 10.683 -34.938 1.00 97.44 100 SER A C 1
ATOM 804 O O . SER A 1 100 ? 23.539 11.391 -34.316 1.00 97.44 100 SER A O 1
ATOM 806 N N . ILE A 1 101 ? 23.918 9.812 -35.866 1.00 97.88 101 ILE A N 1
ATOM 807 C CA . ILE A 1 101 ? 22.517 9.562 -36.245 1.00 97.88 101 ILE A CA 1
ATOM 808 C C . ILE A 1 101 ? 21.650 9.050 -35.081 1.00 97.88 101 ILE A C 1
ATOM 810 O O . ILE A 1 101 ? 20.417 9.107 -35.129 1.00 97.88 101 ILE A O 1
ATOM 814 N N . ALA A 1 102 ? 22.271 8.515 -34.026 1.00 98.00 102 ALA A N 1
ATOM 815 C CA . ALA A 1 102 ? 21.568 8.075 -32.828 1.00 98.00 102 ALA A CA 1
ATOM 816 C C . ALA A 1 102 ? 20.876 9.240 -32.111 1.00 98.00 102 ALA A C 1
ATOM 818 O O . ALA A 1 102 ? 19.805 9.056 -31.534 1.00 98.00 102 ALA A O 1
ATOM 819 N N . LEU A 1 103 ? 21.422 10.456 -32.232 1.00 98.12 103 LEU A N 1
ATOM 820 C CA . LEU A 1 103 ? 20.811 11.669 -31.696 1.00 98.12 103 LEU A CA 1
ATOM 821 C C . LEU A 1 103 ? 19.396 11.875 -32.251 1.00 98.12 103 LEU A C 1
ATOM 823 O O . LEU A 1 103 ? 18.451 12.111 -31.499 1.00 98.12 103 LEU A O 1
ATOM 827 N N . GLY A 1 104 ? 19.241 11.769 -33.571 1.00 98.25 104 GLY A N 1
ATOM 828 C CA . GLY A 1 104 ? 17.971 11.955 -34.257 1.00 98.25 104 GLY A CA 1
ATOM 829 C C . GLY A 1 104 ? 17.057 10.746 -34.114 1.00 98.25 104 GLY A C 1
ATOM 830 O O . GLY A 1 104 ? 15.885 10.896 -33.773 1.00 98.25 104 GLY A O 1
ATOM 831 N N . SER A 1 105 ? 17.584 9.538 -34.312 1.00 98.31 105 SER A N 1
ATOM 832 C CA . SER A 1 105 ? 16.767 8.320 -34.252 1.00 98.31 105 SER A CA 1
ATOM 833 C C . SER A 1 105 ? 16.160 8.081 -32.864 1.00 98.31 105 SER A C 1
ATOM 835 O O . SER A 1 105 ? 14.945 7.898 -32.768 1.00 98.31 105 SER A O 1
ATOM 837 N N . ILE A 1 106 ? 16.942 8.197 -31.783 1.00 98.50 106 ILE A N 1
ATOM 838 C CA . ILE A 1 106 ? 16.427 8.067 -30.410 1.00 98.50 106 ILE A CA 1
ATOM 839 C C . ILE A 1 106 ? 15.440 9.198 -30.091 1.00 98.50 106 ILE A C 1
ATOM 841 O O . ILE A 1 106 ? 14.389 8.947 -29.502 1.00 98.50 106 ILE A O 1
ATOM 845 N N . SER A 1 107 ? 15.717 10.434 -30.521 1.00 98.44 107 SER A N 1
ATOM 846 C CA . SER A 1 107 ? 14.802 11.565 -30.303 1.00 98.44 107 SER A CA 1
ATOM 847 C C . SER A 1 107 ? 13.452 11.373 -31.005 1.00 98.44 107 SER A C 1
ATOM 849 O O . SER A 1 107 ? 12.409 11.689 -30.430 1.00 98.44 107 SER A O 1
ATOM 851 N N . GLY A 1 108 ? 13.444 10.815 -32.219 1.00 98.38 108 GLY A N 1
ATOM 852 C CA . GLY A 1 108 ? 12.215 10.488 -32.946 1.00 98.38 108 GLY A CA 1
ATOM 853 C C . GLY A 1 108 ? 11.384 9.412 -32.243 1.00 98.38 108 GLY A C 1
ATOM 854 O O . GLY A 1 108 ? 10.176 9.588 -32.065 1.00 98.38 108 GLY A O 1
ATOM 855 N N . VAL A 1 109 ? 12.035 8.339 -31.772 1.00 98.25 109 VAL A N 1
ATOM 856 C CA . VAL A 1 109 ? 11.388 7.282 -30.972 1.00 98.25 109 VAL A CA 1
ATOM 857 C C . VAL A 1 109 ? 10.828 7.851 -29.671 1.00 98.25 109 VAL A C 1
ATOM 859 O O . VAL A 1 109 ? 9.668 7.607 -29.355 1.00 98.25 109 VAL A O 1
ATOM 862 N N . SER A 1 110 ? 11.603 8.667 -28.957 1.00 97.62 110 SER A N 1
ATOM 863 C CA . SER A 1 110 ? 11.191 9.291 -27.695 1.00 97.62 110 SER A CA 1
ATOM 864 C C . SER A 1 110 ? 9.973 10.202 -27.851 1.00 97.62 110 SER A C 1
ATOM 866 O O . SER A 1 110 ? 9.074 10.228 -27.009 1.00 97.62 110 SER A O 1
ATOM 868 N N . ARG A 1 111 ? 9.866 10.908 -28.985 1.00 97.38 111 ARG A N 1
ATOM 869 C CA . ARG A 1 111 ? 8.658 11.681 -29.291 1.00 97.38 111 ARG A CA 1
ATOM 870 C C . ARG A 1 111 ? 7.450 10.783 -29.584 1.00 97.38 111 ARG A C 1
ATOM 872 O O . ARG A 1 111 ? 6.310 11.175 -29.319 1.00 97.38 111 ARG A O 1
ATOM 879 N N . ALA A 1 112 ? 7.674 9.602 -30.157 1.00 96.25 112 ALA A N 1
ATOM 880 C CA . ALA A 1 112 ? 6.617 8.645 -30.461 1.00 96.25 112 ALA A CA 1
ATOM 881 C C . ALA A 1 112 ? 6.134 7.889 -29.204 1.00 96.25 112 ALA A C 1
ATOM 883 O O . ALA A 1 112 ? 4.927 7.711 -29.011 1.00 96.25 112 ALA A O 1
ATOM 884 N N . TYR A 1 113 ? 7.056 7.515 -28.318 1.00 92.31 113 TYR A N 1
ATOM 885 C CA . TYR A 1 113 ? 6.800 6.676 -27.153 1.00 92.31 113 TYR A CA 1
ATOM 886 C C . TYR A 1 113 ? 7.462 7.243 -25.903 1.00 92.31 113 TYR A C 1
ATOM 888 O O . TYR A 1 113 ? 8.666 7.466 -25.867 1.00 92.31 113 TYR A O 1
ATOM 896 N N . LYS A 1 114 ? 6.679 7.385 -24.827 1.00 83.25 114 LYS A N 1
ATOM 897 C CA . LYS A 1 114 ? 7.207 7.816 -23.522 1.00 83.25 114 LYS A CA 1
ATOM 898 C C . LYS A 1 114 ? 8.070 6.758 -22.834 1.00 83.25 114 LYS A C 1
ATOM 900 O O . LYS A 1 114 ? 8.867 7.097 -21.972 1.00 83.25 114 LYS A O 1
ATOM 905 N N . ASN A 1 115 ? 7.862 5.483 -23.157 1.00 84.56 115 ASN A N 1
ATOM 906 C CA . ASN A 1 115 ? 8.541 4.374 -22.503 1.00 84.56 115 ASN A CA 1
ATOM 907 C C . ASN A 1 115 ? 9.030 3.379 -23.556 1.00 84.56 115 ASN A C 1
ATOM 909 O O . ASN A 1 115 ? 8.240 2.627 -24.125 1.00 84.56 115 ASN A O 1
ATOM 913 N N . PHE A 1 116 ? 10.331 3.426 -23.805 1.00 91.81 116 PHE A N 1
ATOM 914 C CA . PHE A 1 116 ? 11.071 2.559 -24.704 1.00 91.81 116 PHE A CA 1
ATOM 915 C C . PHE A 1 116 ? 12.465 2.338 -24.114 1.00 91.81 116 PHE A C 1
ATOM 917 O O . PHE A 1 116 ? 12.895 3.070 -23.218 1.00 91.81 116 PHE A O 1
ATOM 924 N N . ALA A 1 117 ? 13.165 1.344 -24.641 1.00 93.19 117 ALA A N 1
ATOM 925 C CA . ALA A 1 117 ? 14.535 1.051 -24.269 1.00 93.19 117 ALA A CA 1
ATOM 926 C C . ALA A 1 117 ? 15.470 1.200 -25.464 1.00 93.19 117 ALA A C 1
ATOM 928 O O . ALA A 1 117 ? 15.063 1.027 -26.615 1.00 93.19 117 ALA A O 1
ATOM 929 N N . VAL A 1 118 ? 16.730 1.505 -25.169 1.00 95.75 118 VAL A N 1
ATOM 930 C CA . VAL A 1 118 ? 17.808 1.566 -26.155 1.00 95.75 118 VAL A CA 1
ATOM 931 C C . VAL A 1 118 ? 18.740 0.396 -25.896 1.00 95.75 118 VAL A C 1
ATOM 933 O O . VAL A 1 118 ? 19.329 0.294 -24.824 1.00 95.75 118 VAL A O 1
ATOM 936 N N . ILE A 1 119 ? 18.867 -0.479 -26.889 1.00 95.31 119 ILE A N 1
ATOM 937 C CA . ILE A 1 119 ? 19.874 -1.538 -26.901 1.00 95.31 119 ILE A CA 1
ATOM 938 C C . ILE A 1 119 ? 21.000 -1.054 -27.812 1.00 95.31 119 ILE A C 1
ATOM 940 O O . ILE A 1 119 ? 20.824 -0.966 -29.026 1.00 95.31 119 ILE A O 1
ATOM 944 N N . TRP A 1 120 ? 22.127 -0.691 -27.210 1.00 96.31 120 TRP A N 1
ATOM 945 C CA . TRP A 1 120 ? 23.311 -0.180 -27.886 1.00 96.31 120 TRP A CA 1
ATOM 946 C C . TRP A 1 120 ? 24.316 -1.312 -28.072 1.00 96.31 120 TRP A C 1
ATOM 948 O O . TRP A 1 120 ? 24.898 -1.784 -27.102 1.00 96.31 120 TRP A O 1
ATOM 958 N N . MET A 1 121 ? 24.489 -1.794 -29.300 1.00 94.69 121 MET A N 1
ATOM 959 C CA . MET A 1 121 ? 25.415 -2.887 -29.607 1.00 94.69 121 MET A CA 1
ATOM 960 C C . MET A 1 121 ? 26.690 -2.318 -30.228 1.00 94.69 121 MET A C 1
ATOM 962 O O . MET A 1 121 ? 26.771 -2.204 -31.448 1.00 94.69 121 MET A O 1
ATOM 966 N N . ASP A 1 122 ? 27.662 -1.960 -29.391 1.00 94.00 122 ASP A N 1
ATOM 967 C CA . ASP A 1 122 ? 28.937 -1.386 -29.827 1.00 94.00 122 ASP A CA 1
ATOM 968 C C . ASP A 1 122 ? 30.093 -1.782 -28.893 1.00 94.00 122 ASP A C 1
ATOM 970 O O . ASP A 1 122 ? 29.889 -2.210 -27.755 1.00 94.00 122 ASP A O 1
ATOM 974 N N . ALA A 1 123 ? 31.326 -1.655 -29.391 1.00 92.12 123 ALA A N 1
ATOM 975 C CA . ALA A 1 123 ? 32.532 -1.828 -28.590 1.00 92.12 123 ALA A CA 1
ATOM 976 C C . ALA A 1 123 ? 32.779 -0.650 -27.628 1.00 92.12 123 ALA A C 1
ATOM 978 O O . ALA A 1 123 ? 33.403 -0.862 -26.584 1.00 92.12 123 ALA A O 1
ATOM 979 N N . HIS A 1 124 ? 32.294 0.545 -27.969 1.00 93.69 124 HIS A N 1
ATOM 980 C CA . HIS A 1 124 ? 32.384 1.772 -27.181 1.00 93.69 124 HIS A CA 1
ATOM 981 C C . HIS A 1 124 ? 31.051 2.089 -26.495 1.00 93.69 124 HIS A C 1
ATOM 983 O O . HIS A 1 124 ? 29.998 1.554 -26.847 1.00 93.69 124 HIS A O 1
ATOM 989 N N . GLY A 1 125 ? 31.092 2.961 -25.487 1.00 91.94 125 GLY A N 1
ATOM 990 C CA . GLY A 1 125 ? 29.888 3.391 -24.777 1.00 91.94 125 GLY A CA 1
ATOM 991 C C . GLY A 1 125 ? 29.086 4.443 -25.544 1.00 91.94 125 GLY A C 1
ATOM 992 O O . GLY A 1 125 ? 27.864 4.484 -25.431 1.00 91.94 125 GLY A O 1
ATOM 993 N N . ASP A 1 126 ? 29.776 5.288 -26.312 1.00 96.19 126 ASP A N 1
ATOM 994 C CA . ASP A 1 126 ? 29.233 6.473 -26.982 1.00 96.19 126 ASP A CA 1
ATOM 995 C C . ASP A 1 126 ? 28.472 7.414 -26.022 1.00 96.19 126 ASP A C 1
ATOM 997 O O . ASP A 1 126 ? 27.487 8.079 -26.373 1.00 96.19 126 ASP A O 1
ATOM 1001 N N . ILE A 1 127 ? 28.961 7.475 -24.780 1.00 96.25 127 ILE A N 1
ATOM 1002 C CA . ILE A 1 127 ? 28.412 8.258 -23.666 1.00 96.25 127 ILE A CA 1
ATOM 1003 C C . ILE A 1 127 ? 29.376 9.360 -23.201 1.00 96.25 127 ILE A C 1
ATOM 1005 O O . ILE A 1 127 ? 29.249 9.885 -22.094 1.00 96.25 127 ILE A O 1
ATOM 1009 N N . ASN A 1 128 ? 30.330 9.764 -24.039 1.00 95.12 128 ASN A N 1
ATOM 1010 C CA . ASN A 1 128 ? 31.169 10.916 -23.735 1.00 95.12 128 ASN A CA 1
ATOM 1011 C C . ASN A 1 128 ? 30.362 12.227 -23.732 1.00 95.12 128 ASN A C 1
ATOM 1013 O O . ASN A 1 128 ? 29.356 12.404 -24.426 1.00 95.12 128 ASN A O 1
ATOM 1017 N N . THR A 1 129 ? 30.856 13.215 -22.990 1.00 92.44 129 THR A N 1
ATOM 1018 C CA . THR A 1 129 ? 30.383 14.597 -23.068 1.00 92.44 129 THR A CA 1
ATOM 1019 C C . THR A 1 129 ? 31.378 15.461 -23.844 1.00 92.44 129 THR A C 1
ATOM 1021 O O . THR A 1 129 ? 32.490 15.050 -24.171 1.00 92.44 129 THR A O 1
ATOM 1024 N N . HIS A 1 130 ? 30.986 16.707 -24.119 1.00 91.44 130 HIS A N 1
ATOM 1025 C CA . HIS A 1 130 ? 31.879 17.707 -24.704 1.00 91.44 130 HIS A CA 1
ATOM 1026 C C . HIS A 1 130 ? 33.068 18.091 -23.803 1.00 91.44 130 HIS A C 1
ATOM 1028 O O . HIS A 1 130 ? 33.989 18.741 -24.281 1.00 91.44 130 HIS A O 1
ATOM 1034 N N . GLU A 1 131 ? 33.042 17.709 -22.522 1.00 89.75 131 GLU A N 1
ATOM 1035 C CA . GLU A 1 131 ? 34.119 17.964 -21.557 1.00 89.75 131 GLU A CA 1
ATOM 1036 C C . GLU A 1 131 ? 35.046 16.751 -21.425 1.00 89.75 131 GLU A C 1
ATOM 1038 O O . GLU A 1 131 ? 36.251 16.918 -21.254 1.00 89.75 131 GLU A O 1
ATOM 1043 N N . THR A 1 132 ? 34.508 15.529 -21.533 1.00 88.19 132 THR A N 1
ATOM 1044 C CA . THR A 1 132 ? 35.299 14.293 -21.403 1.00 88.19 132 THR A CA 1
ATOM 1045 C C . THR A 1 132 ? 35.972 13.881 -22.710 1.00 88.19 132 THR A C 1
ATOM 1047 O O . THR A 1 132 ? 37.037 13.264 -22.689 1.00 88.19 132 THR A O 1
ATOM 1050 N N . SER A 1 133 ? 35.386 14.239 -23.858 1.00 87.94 133 SER A N 1
ATOM 1051 C CA . SER A 1 133 ? 35.947 13.912 -25.169 1.00 87.94 133 SER A CA 1
ATOM 1052 C C . SER A 1 133 ? 37.179 14.756 -25.494 1.00 87.94 133 SER A C 1
ATOM 1054 O O . SER A 1 133 ? 37.139 15.985 -25.475 1.00 87.94 133 SER A O 1
ATOM 1056 N N . ARG A 1 134 ? 38.267 14.087 -25.889 1.00 84.88 134 ARG A N 1
ATOM 1057 C CA . ARG A 1 134 ? 39.521 14.733 -26.322 1.00 84.88 134 ARG A CA 1
ATOM 1058 C C . ARG A 1 134 ? 39.564 15.070 -27.815 1.00 84.88 134 ARG A C 1
ATOM 1060 O O . ARG A 1 134 ? 40.429 15.828 -28.240 1.00 84.88 134 ARG A O 1
ATOM 1067 N N . SER A 1 135 ? 38.683 14.475 -28.623 1.00 89.94 135 SER A N 1
ATOM 1068 C CA . SER A 1 135 ? 38.717 14.580 -30.091 1.00 89.94 135 SER A CA 1
ATOM 1069 C C . SER A 1 135 ? 37.760 15.628 -30.658 1.00 89.94 135 SER A C 1
ATOM 1071 O O . SER A 1 135 ? 37.921 16.030 -31.813 1.00 89.94 135 SER A O 1
ATOM 1073 N N . GLY A 1 136 ? 36.752 16.036 -29.879 1.00 91.38 136 GLY A N 1
ATOM 1074 C CA . GLY A 1 136 ? 35.666 16.909 -30.332 1.00 91.38 136 GLY A CA 1
ATOM 1075 C C . GLY A 1 136 ? 34.677 16.241 -31.296 1.00 91.38 136 GLY A C 1
ATOM 1076 O O . GLY A 1 136 ? 33.799 16.909 -31.846 1.00 91.38 136 GLY A O 1
ATOM 1077 N N . ASN A 1 137 ? 34.818 14.931 -31.521 1.00 96.06 137 ASN A N 1
ATOM 1078 C CA . ASN A 1 137 ? 33.953 14.150 -32.397 1.00 96.06 137 ASN A CA 1
ATOM 1079 C C . ASN A 1 137 ? 32.634 13.832 -31.682 1.00 96.06 137 ASN A C 1
ATOM 1081 O O . ASN A 1 137 ? 32.622 13.128 -30.671 1.00 96.06 137 ASN A O 1
ATOM 1085 N N . ILE A 1 138 ? 31.514 14.301 -32.234 1.00 97.06 138 ILE A N 1
ATOM 1086 C CA . ILE A 1 138 ? 30.178 14.070 -31.663 1.00 97.06 138 ILE A CA 1
ATOM 1087 C C . ILE A 1 138 ? 29.771 12.591 -31.750 1.00 97.06 138 ILE A C 1
ATOM 1089 O O . ILE A 1 138 ? 28.911 12.168 -30.989 1.00 97.06 138 ILE A O 1
ATOM 1093 N N . HIS A 1 139 ? 30.412 11.791 -32.610 1.00 94.62 139 HIS A N 1
ATOM 1094 C CA . HIS A 1 139 ? 30.182 10.347 -32.757 1.00 94.62 139 HIS A CA 1
ATOM 1095 C C . HIS A 1 139 ? 30.183 9.568 -31.438 1.00 94.62 139 HIS A C 1
ATOM 1097 O O . HIS A 1 139 ? 29.339 8.700 -31.275 1.00 94.62 139 HIS A O 1
ATOM 1103 N N . GLY A 1 140 ? 31.075 9.917 -30.502 1.00 94.88 140 GLY A N 1
ATOM 1104 C CA . GLY A 1 140 ? 31.216 9.230 -29.212 1.00 94.88 140 GLY A CA 1
ATOM 1105 C C . GLY A 1 140 ? 30.314 9.754 -28.093 1.00 94.88 140 GLY A C 1
ATOM 1106 O O . GLY A 1 140 ? 30.521 9.426 -26.933 1.00 94.88 140 GLY A O 1
ATOM 1107 N N . MET A 1 141 ? 29.379 10.650 -28.402 1.00 96.88 141 MET A N 1
ATOM 1108 C CA . MET A 1 141 ? 28.508 11.325 -27.439 1.00 96.88 141 MET A CA 1
ATOM 1109 C C . MET A 1 141 ? 27.001 10.985 -27.479 1.00 96.88 141 MET A C 1
ATOM 1111 O O . MET A 1 141 ? 26.323 11.363 -26.518 1.00 96.88 141 MET A O 1
ATOM 1115 N N . PRO A 1 142 ? 26.402 10.380 -28.532 1.00 97.31 142 PRO A N 1
ATOM 1116 C CA . PRO A 1 142 ? 24.951 10.394 -28.715 1.00 97.31 142 PRO A CA 1
ATOM 1117 C C . PRO A 1 142 ? 24.138 9.832 -27.555 1.00 97.31 142 PRO A C 1
ATOM 1119 O O . PRO A 1 142 ? 23.076 10.375 -27.239 1.00 97.31 142 PRO A O 1
ATOM 1122 N N . LEU A 1 143 ? 24.622 8.776 -26.902 1.00 96.62 143 LEU A N 1
ATOM 1123 C CA . LEU A 1 143 ? 23.854 8.079 -25.880 1.00 96.62 143 LEU A CA 1
ATOM 1124 C C . LEU A 1 143 ? 23.804 8.885 -24.573 1.00 96.62 143 LEU A C 1
ATOM 1126 O O . LEU A 1 143 ? 22.736 9.014 -23.971 1.00 96.62 143 LEU A O 1
ATOM 1130 N N . ALA A 1 144 ? 24.898 9.562 -24.206 1.00 96.62 144 ALA A N 1
ATOM 1131 C CA . ALA A 1 144 ? 24.894 10.538 -23.111 1.00 96.62 144 ALA A CA 1
ATOM 1132 C C . ALA A 1 144 ? 23.909 11.684 -23.370 1.00 96.62 144 ALA A C 1
ATOM 1134 O O . ALA A 1 144 ? 23.180 12.102 -22.469 1.00 96.62 144 ALA A O 1
ATOM 1135 N N . LYS A 1 145 ? 23.815 12.168 -24.616 1.00 96.25 145 LYS A N 1
ATOM 1136 C CA . LYS A 1 145 ? 22.857 13.230 -24.974 1.00 96.25 145 LYS A CA 1
ATOM 1137 C C . LYS A 1 145 ? 21.419 12.771 -24.874 1.00 96.25 145 LYS A C 1
ATOM 1139 O O . LYS A 1 145 ? 20.591 13.511 -24.344 1.00 96.25 145 LYS A O 1
ATOM 1144 N N . ALA A 1 146 ? 21.132 11.550 -25.312 1.00 96.81 146 ALA A N 1
ATOM 1145 C CA . ALA A 1 146 ? 19.811 10.961 -25.162 1.00 96.81 146 ALA A CA 1
ATOM 1146 C C . ALA A 1 146 ? 19.391 10.865 -23.681 1.00 96.81 146 ALA A C 1
ATOM 1148 O O . ALA A 1 146 ? 18.221 11.080 -23.358 1.00 96.81 146 ALA A O 1
ATOM 1149 N N . MET A 1 147 ? 20.345 10.638 -22.774 1.00 96.62 147 MET A N 1
ATOM 1150 C CA . MET A 1 147 ? 20.138 10.636 -21.319 1.00 96.62 147 MET A CA 1
ATOM 1151 C C . MET A 1 147 ? 20.119 12.036 -20.678 1.00 96.62 147 MET A C 1
ATOM 1153 O O . MET A 1 147 ? 19.939 12.145 -19.467 1.00 96.62 147 MET A O 1
ATOM 1157 N N . ASN A 1 148 ? 20.206 13.100 -21.490 1.00 96.62 148 ASN A N 1
ATOM 1158 C CA . ASN A 1 148 ? 20.241 14.515 -21.101 1.00 96.62 148 ASN A CA 1
ATOM 1159 C C . ASN A 1 148 ? 21.563 14.995 -20.469 1.00 96.62 148 ASN A C 1
ATOM 1161 O O . ASN A 1 148 ? 21.551 15.872 -19.607 1.00 96.62 148 ASN A O 1
ATOM 1165 N N . VAL A 1 149 ? 22.706 14.449 -20.898 1.00 95.50 149 VAL A N 1
ATOM 1166 C CA . VAL A 1 149 ? 24.031 14.775 -20.340 1.00 95.50 149 VAL A CA 1
ATOM 1167 C C . VAL A 1 149 ? 24.915 15.546 -21.328 1.00 95.50 149 VAL A C 1
ATOM 1169 O O . VAL A 1 149 ? 25.362 15.034 -22.356 1.00 95.50 149 VAL A O 1
ATOM 1172 N N . GLY A 1 150 ? 25.255 16.787 -20.975 1.00 93.38 150 GLY A N 1
ATOM 1173 C CA . GLY A 1 150 ? 26.224 17.664 -21.648 1.00 93.38 150 GLY A CA 1
ATOM 1174 C C . GLY A 1 150 ? 25.589 18.735 -22.550 1.00 93.38 150 GLY A C 1
ATOM 1175 O O . GLY A 1 150 ? 24.506 19.211 -22.246 1.00 93.38 150 GLY A O 1
ATOM 1176 N N . TYR A 1 151 ? 26.283 19.165 -23.617 1.00 95.44 151 TYR A N 1
ATOM 1177 C CA . TYR A 1 151 ? 25.911 20.378 -24.372 1.00 95.44 151 TYR A CA 1
ATOM 1178 C C . TYR A 1 151 ? 24.448 20.442 -24.860 1.00 95.44 151 TYR A C 1
ATOM 1180 O O . TYR A 1 151 ? 23.962 19.510 -25.506 1.00 95.44 151 TYR A O 1
ATOM 1188 N N . LYS A 1 152 ? 23.783 21.578 -24.592 1.00 94.56 152 LYS A N 1
ATOM 1189 C CA . LYS A 1 152 ? 22.327 21.759 -24.738 1.00 94.56 152 LYS A CA 1
ATOM 1190 C C . LYS A 1 152 ? 21.809 21.541 -26.156 1.00 94.56 152 LYS A C 1
ATOM 1192 O O . LYS A 1 152 ? 20.768 20.914 -26.325 1.00 94.56 152 LYS A O 1
ATOM 1197 N N . ASP A 1 153 ? 22.536 21.994 -27.173 1.00 94.25 153 ASP A N 1
ATOM 1198 C CA . ASP A 1 153 ? 22.078 21.857 -28.564 1.00 94.25 153 ASP A CA 1
ATOM 1199 C C . ASP A 1 153 ? 22.015 20.396 -29.021 1.00 94.25 153 ASP A C 1
ATOM 1201 O O . ASP A 1 153 ? 21.249 20.057 -29.920 1.00 94.25 153 ASP A O 1
ATOM 1205 N N . LEU A 1 154 ? 22.781 19.520 -28.364 1.00 95.69 154 LEU A N 1
ATOM 1206 C CA . LEU A 1 154 ? 22.759 18.085 -28.611 1.00 95.69 154 LEU A CA 1
ATOM 1207 C C . LEU A 1 154 ? 21.732 17.355 -27.735 1.00 95.69 154 LEU A C 1
ATOM 1209 O O . LEU A 1 154 ? 21.124 16.392 -28.197 1.00 95.69 154 LEU A O 1
ATOM 1213 N N . THR A 1 155 ? 21.502 17.794 -26.492 1.00 96.50 155 THR A N 1
ATOM 1214 C CA . THR A 1 155 ? 20.477 17.184 -25.620 1.00 96.50 155 THR A CA 1
ATOM 1215 C C . THR A 1 155 ? 19.057 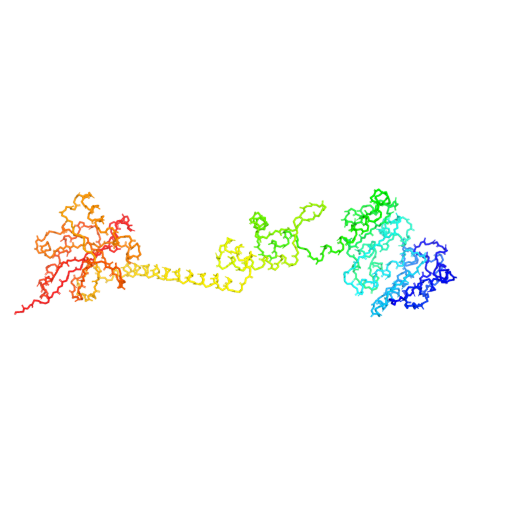17.571 -26.041 1.00 96.50 155 THR A C 1
ATOM 1217 O O . THR A 1 155 ? 18.132 16.772 -25.900 1.00 96.50 155 THR A O 1
ATOM 1220 N N . ASN A 1 156 ? 18.874 18.757 -26.627 1.00 97.31 156 ASN A N 1
ATOM 1221 C CA . ASN A 1 156 ? 17.577 19.303 -27.038 1.00 97.31 156 ASN A CA 1
ATOM 1222 C C . ASN A 1 156 ? 17.230 19.042 -28.514 1.00 97.31 156 ASN A C 1
ATOM 1224 O O . ASN A 1 156 ? 16.406 19.749 -29.101 1.00 97.31 156 ASN A O 1
ATOM 1228 N N . ILE A 1 157 ? 17.839 18.029 -29.140 1.00 97.19 157 ILE A N 1
ATOM 1229 C CA . ILE A 1 157 ? 17.482 17.643 -30.508 1.00 97.19 157 ILE A CA 1
ATOM 1230 C C . ILE A 1 157 ? 15.998 17.276 -30.566 1.00 97.19 157 ILE A C 1
ATOM 1232 O O . ILE A 1 157 ? 15.489 16.500 -29.759 1.00 97.19 157 ILE A O 1
ATOM 1236 N N . TYR A 1 158 ? 15.312 17.864 -31.547 1.00 97.19 158 TYR A N 1
ATOM 1237 C CA . TYR A 1 158 ? 13.879 17.738 -31.830 1.00 97.19 158 TYR A CA 1
ATOM 1238 C C . TYR A 1 158 ? 12.918 18.329 -30.779 1.00 97.19 158 TYR A C 1
ATOM 1240 O O . TYR A 1 158 ? 11.933 18.958 -31.157 1.00 97.19 158 TYR A O 1
ATOM 1248 N N . PHE A 1 159 ? 13.196 18.175 -29.485 1.00 97.06 159 PHE A N 1
ATOM 1249 C CA . PHE A 1 159 ? 12.479 18.821 -28.381 1.00 97.06 159 PHE A CA 1
ATOM 1250 C C . PHE A 1 159 ? 13.369 18.899 -27.132 1.00 97.06 159 PHE A C 1
ATOM 1252 O O . PHE A 1 159 ? 14.375 18.197 -27.039 1.00 97.06 159 PHE A O 1
ATOM 1259 N N . GLU A 1 160 ? 13.015 19.738 -26.160 1.00 97.12 160 GLU A N 1
ATOM 1260 C CA . GLU A 1 160 ? 13.820 19.937 -24.947 1.00 97.12 160 GLU A CA 1
ATOM 1261 C C . GLU A 1 160 ? 13.746 18.755 -23.964 1.00 97.12 160 GLU A C 1
ATOM 1263 O O . GLU A 1 160 ? 12.691 18.146 -23.784 1.00 97.12 160 GLU A O 1
ATOM 1268 N N . GLY A 1 161 ? 14.864 18.466 -23.288 1.00 93.25 161 GLY A N 1
ATOM 1269 C CA . GLY A 1 161 ? 14.925 17.522 -22.166 1.00 93.25 161 GLY A CA 1
ATOM 1270 C C . GLY A 1 161 ? 15.323 16.088 -22.527 1.00 93.25 161 GLY A C 1
ATOM 1271 O O . GLY A 1 161 ? 15.762 15.795 -23.637 1.00 93.25 161 GLY A O 1
ATOM 1272 N N . GLN A 1 162 ? 15.187 15.176 -21.563 1.00 96.06 162 GLN A N 1
ATOM 1273 C CA . GLN A 1 162 ? 15.644 13.787 -21.677 1.00 96.06 162 GLN A CA 1
ATOM 1274 C C . GLN A 1 162 ? 14.885 12.990 -22.746 1.00 96.06 162 GLN A C 1
ATOM 1276 O O . GLN A 1 162 ? 13.664 13.090 -22.859 1.00 96.06 162 GLN A O 1
ATOM 1281 N N . LYS A 1 163 ? 15.621 12.178 -23.518 1.00 97.00 163 LYS A N 1
ATOM 1282 C CA . LYS A 1 163 ? 15.068 11.310 -24.568 1.00 97.00 163 LYS A CA 1
ATOM 1283 C C . LYS A 1 163 ? 14.875 9.877 -24.096 1.00 97.00 163 LYS A C 1
ATOM 1285 O O . LYS A 1 163 ? 13.876 9.266 -24.459 1.00 97.00 163 LYS A O 1
ATOM 1290 N N . VAL A 1 164 ? 15.780 9.352 -23.278 1.00 95.56 164 VAL A N 1
ATOM 1291 C CA . VAL A 1 164 ? 15.679 8.008 -22.699 1.00 95.56 164 VAL A CA 1
ATOM 1292 C C . VAL A 1 164 ? 16.090 8.044 -21.230 1.00 95.56 164 VAL A C 1
ATOM 1294 O O . VAL A 1 164 ? 17.031 8.750 -20.868 1.00 95.56 164 VAL A O 1
ATOM 1297 N N . ASN A 1 165 ? 15.374 7.299 -20.385 1.00 93.06 165 ASN A N 1
ATOM 1298 C CA . ASN A 1 165 ? 15.771 7.112 -18.992 1.00 93.06 165 ASN A CA 1
ATOM 1299 C C . ASN A 1 165 ? 17.043 6.236 -18.947 1.00 93.06 165 ASN A C 1
ATOM 1301 O O . ASN A 1 165 ? 17.017 5.167 -19.563 1.00 93.06 165 ASN A O 1
ATOM 1305 N N . PRO A 1 166 ? 18.121 6.637 -18.244 1.00 92.44 166 PRO A N 1
ATOM 1306 C CA . PRO A 1 166 ? 19.331 5.832 -18.065 1.00 92.44 166 PRO A CA 1
ATOM 1307 C C . PRO A 1 166 ? 19.099 4.351 -17.733 1.00 92.44 166 PRO A C 1
ATOM 1309 O O . PRO A 1 166 ? 19.781 3.487 -18.277 1.00 92.44 166 PRO A O 1
ATOM 1312 N N . GLU A 1 167 ? 18.092 4.036 -16.913 1.00 90.38 167 GLU A N 1
ATOM 1313 C CA . GLU A 1 167 ? 17.759 2.650 -16.534 1.00 90.38 167 GLU A CA 1
ATOM 1314 C C . GLU A 1 167 ? 17.292 1.774 -17.714 1.00 90.38 167 GLU A C 1
ATOM 1316 O O . GLU A 1 167 ? 17.378 0.550 -17.649 1.00 90.38 167 GLU A O 1
ATOM 1321 N N . ASN A 1 168 ? 16.822 2.399 -18.799 1.00 91.81 168 ASN A N 1
ATOM 1322 C CA . ASN A 1 168 ? 16.334 1.742 -20.012 1.00 91.81 168 ASN A CA 1
ATOM 1323 C C . ASN A 1 168 ? 17.392 1.697 -21.127 1.00 91.81 168 ASN A C 1
ATOM 1325 O O . ASN A 1 168 ? 17.075 1.353 -22.270 1.00 91.81 168 ASN A O 1
ATOM 1329 N N . VAL A 1 169 ? 18.636 2.066 -20.820 1.00 94.62 169 VAL A N 1
ATOM 1330 C CA . VAL A 1 169 ? 19.775 1.967 -21.733 1.00 94.62 169 VAL A CA 1
ATOM 1331 C C . VAL A 1 169 ? 20.571 0.707 -21.403 1.00 94.62 169 VAL A C 1
ATOM 1333 O O . VAL A 1 169 ? 20.955 0.482 -20.255 1.00 94.62 169 VAL A O 1
ATOM 1336 N N . PHE A 1 170 ? 20.809 -0.114 -22.425 1.00 95.00 170 PHE A N 1
ATOM 1337 C CA . PHE A 1 170 ? 21.534 -1.377 -22.339 1.00 95.00 170 PHE A CA 1
ATOM 1338 C C . PHE A 1 170 ? 22.674 -1.373 -23.357 1.00 95.00 170 PHE A C 1
ATOM 1340 O O . PHE A 1 170 ? 22.420 -1.471 -24.555 1.00 95.00 170 PHE A O 1
ATOM 1347 N N . ILE A 1 171 ? 23.918 -1.262 -22.894 1.00 96.06 171 ILE A N 1
ATOM 1348 C CA . ILE A 1 171 ? 25.116 -1.294 -23.743 1.00 96.06 171 ILE A CA 1
ATOM 1349 C C . ILE A 1 171 ? 25.645 -2.727 -23.778 1.00 96.06 171 ILE A C 1
ATOM 1351 O O . ILE A 1 171 ? 25.971 -3.289 -22.735 1.00 96.06 171 ILE A O 1
ATOM 1355 N N . LEU A 1 172 ? 25.716 -3.330 -24.963 1.00 94.88 172 LEU A N 1
ATOM 1356 C CA . LEU A 1 172 ? 26.112 -4.718 -25.183 1.00 94.88 172 LEU A CA 1
ATOM 1357 C C . LEU A 1 172 ? 27.398 -4.781 -26.010 1.00 94.88 172 LEU A C 1
ATOM 1359 O O . LEU A 1 172 ? 27.428 -4.317 -27.146 1.00 94.88 172 LEU A O 1
ATOM 1363 N N . GLY A 1 173 ? 28.426 -5.434 -25.472 1.00 93.31 173 GLY A N 1
ATOM 1364 C CA . GLY A 1 173 ? 29.700 -5.651 -26.159 1.00 93.31 173 GLY A CA 1
ATOM 1365 C C . GLY A 1 173 ? 30.781 -4.627 -25.823 1.00 93.31 173 GLY A C 1
ATOM 1366 O O . GLY A 1 173 ? 31.843 -4.658 -26.448 1.00 93.31 173 GLY A O 1
ATOM 1367 N N . ALA A 1 174 ? 30.551 -3.782 -24.813 1.00 93.75 174 ALA A N 1
ATOM 1368 C CA . ALA A 1 174 ? 31.504 -2.762 -24.399 1.00 93.75 174 ALA A CA 1
ATOM 1369 C C . ALA A 1 174 ? 32.860 -3.391 -24.042 1.00 93.75 174 ALA A C 1
ATOM 1371 O O . ALA A 1 174 ? 32.949 -4.357 -23.279 1.00 93.75 174 ALA A O 1
ATOM 1372 N N . ARG A 1 175 ? 33.931 -2.849 -24.610 1.00 93.44 175 ARG A N 1
ATOM 1373 C CA . ARG A 1 175 ? 35.309 -3.292 -24.356 1.00 93.44 175 ARG A CA 1
ATOM 1374 C C . ARG A 1 175 ? 36.335 -2.169 -24.441 1.00 93.44 175 ARG A C 1
ATOM 1376 O O . ARG A 1 175 ? 37.452 -2.363 -23.978 1.00 93.44 175 ARG A O 1
ATOM 1383 N N . ASP A 1 176 ? 35.962 -1.031 -25.018 1.00 92.56 176 ASP A N 1
ATOM 1384 C CA . ASP A 1 176 ? 36.818 0.140 -25.165 1.00 92.56 176 ASP A CA 1
ATOM 1385 C C . ASP A 1 176 ? 36.061 1.365 -24.639 1.00 92.56 176 ASP A C 1
ATOM 1387 O O . ASP A 1 176 ? 35.234 1.947 -25.336 1.00 92.56 176 ASP A O 1
ATOM 1391 N N . LEU A 1 177 ? 36.247 1.663 -23.352 1.00 93.25 177 LEU A N 1
ATOM 1392 C CA . LEU A 1 177 ? 35.547 2.737 -22.645 1.00 93.25 177 LEU A CA 1
ATOM 1393 C C . LEU A 1 177 ? 36.553 3.773 -22.157 1.00 93.25 177 LEU A C 1
ATOM 1395 O O . LEU A 1 177 ? 37.510 3.434 -21.452 1.00 93.25 177 LEU A O 1
ATOM 1399 N N . ASP A 1 178 ? 36.292 5.043 -22.458 1.00 91.69 178 ASP A N 1
ATOM 1400 C CA . ASP A 1 178 ? 37.093 6.141 -21.928 1.00 91.69 178 ASP A CA 1
ATOM 1401 C C . ASP A 1 178 ? 36.882 6.296 -20.406 1.00 91.69 178 ASP A C 1
ATOM 1403 O O . ASP A 1 178 ? 35.805 5.989 -19.882 1.00 91.69 178 ASP A O 1
ATOM 1407 N N . PRO A 1 179 ? 37.855 6.853 -19.655 1.00 92.75 179 PRO A N 1
ATOM 1408 C CA . PRO A 1 179 ? 37.704 7.080 -18.215 1.00 92.75 179 PRO A CA 1
ATOM 1409 C C . PRO A 1 179 ? 36.437 7.860 -17.827 1.00 92.75 179 PRO A C 1
ATOM 1411 O O . PRO A 1 179 ? 35.797 7.518 -16.834 1.00 92.75 179 PRO A O 1
ATOM 1414 N N . GLY A 1 180 ? 36.050 8.863 -18.625 1.00 90.94 180 GLY A N 1
ATOM 1415 C CA . GLY A 1 180 ? 34.827 9.640 -18.392 1.00 90.94 180 GLY A CA 1
ATOM 1416 C C . GLY A 1 180 ? 33.545 8.834 -18.621 1.00 90.94 180 GLY A C 1
ATOM 1417 O O . GLY A 1 180 ? 32.565 9.022 -17.907 1.00 90.94 180 GLY A O 1
ATOM 1418 N N . GLU A 1 181 ? 33.558 7.886 -19.560 1.00 94.31 181 GLU A N 1
ATOM 1419 C CA . GLU A 1 181 ? 32.429 6.979 -19.790 1.00 94.31 181 GLU A CA 1
ATOM 1420 C C . GLU A 1 181 ? 32.270 5.996 -18.626 1.00 94.31 181 GLU A C 1
ATOM 1422 O O . GLU A 1 181 ? 31.159 5.778 -18.146 1.00 94.31 181 GLU A O 1
ATOM 1427 N N . ILE A 1 182 ? 33.380 5.450 -18.114 1.00 94.44 182 ILE A N 1
ATOM 1428 C CA . ILE A 1 182 ? 33.382 4.560 -16.940 1.00 94.44 182 ILE A CA 1
ATOM 1429 C C . ILE A 1 182 ? 32.798 5.269 -15.712 1.00 94.44 182 ILE A C 1
ATOM 1431 O O . ILE A 1 182 ? 32.066 4.657 -14.929 1.00 94.44 182 ILE A O 1
ATOM 1435 N N . GLU A 1 183 ? 33.136 6.542 -15.518 1.00 94.25 183 GLU A N 1
ATOM 1436 C CA . GLU A 1 183 ? 32.621 7.346 -14.411 1.00 94.25 183 GLU A CA 1
ATOM 1437 C C . GLU A 1 183 ? 31.113 7.584 -14.552 1.00 94.25 183 GLU A C 1
ATOM 1439 O O . GLU A 1 183 ? 30.359 7.299 -13.617 1.00 94.25 183 GLU A O 1
ATOM 1444 N N . LEU A 1 184 ? 30.654 7.953 -15.752 1.00 93.75 184 LEU A N 1
ATOM 1445 C CA . LEU A 1 184 ? 29.236 8.164 -16.034 1.00 93.75 184 LEU A CA 1
ATOM 1446 C C . LEU A 1 184 ? 28.403 6.877 -15.899 1.00 93.75 184 LEU A C 1
ATOM 1448 O O . LEU A 1 184 ? 27.295 6.915 -15.366 1.00 93.75 184 LEU A O 1
ATOM 1452 N N . ILE A 1 185 ? 28.941 5.720 -16.311 1.00 94.44 185 ILE A N 1
ATOM 1453 C CA . ILE A 1 185 ? 28.300 4.406 -16.113 1.00 94.44 185 ILE A CA 1
ATOM 1454 C C . ILE A 1 185 ? 28.029 4.153 -14.631 1.00 94.44 185 ILE A C 1
ATOM 1456 O O . ILE A 1 185 ? 26.947 3.684 -14.275 1.00 94.44 185 ILE A O 1
ATOM 1460 N N . LYS A 1 186 ? 28.996 4.466 -13.760 1.00 92.62 186 LYS A N 1
ATOM 1461 C CA . LYS A 1 186 ? 28.861 4.278 -12.310 1.00 92.62 186 LYS A CA 1
ATOM 1462 C C . LYS A 1 186 ? 27.878 5.268 -11.700 1.00 92.62 186 LYS A C 1
ATOM 1464 O O . LYS A 1 186 ? 27.046 4.860 -10.892 1.00 92.62 186 LYS A O 1
ATOM 1469 N N . GLU A 1 187 ? 27.969 6.540 -12.084 1.00 92.19 187 GLU A N 1
ATOM 1470 C CA . GLU A 1 187 ? 27.095 7.605 -11.586 1.00 92.19 187 GLU A CA 1
ATOM 1471 C C . GLU A 1 187 ? 25.627 7.324 -11.927 1.00 92.19 187 GLU A C 1
ATOM 1473 O O . GLU A 1 187 ? 24.759 7.356 -11.053 1.00 92.19 187 GLU A O 1
ATOM 1478 N N . MET A 1 188 ? 25.359 6.973 -13.187 1.00 89.31 188 MET A N 1
ATOM 1479 C CA . MET A 1 188 ? 24.007 6.739 -13.697 1.00 89.31 188 MET A CA 1
ATOM 1480 C C . MET A 1 188 ? 23.520 5.298 -13.540 1.00 89.31 188 MET A C 1
ATOM 1482 O O . MET A 1 188 ? 22.365 5.016 -13.854 1.00 89.31 188 MET A O 1
ATOM 1486 N N . LYS A 1 189 ? 24.374 4.393 -13.041 1.00 91.19 189 LYS A N 1
ATOM 1487 C CA . LYS A 1 189 ? 24.093 2.956 -12.875 1.00 91.19 189 LYS A CA 1
ATOM 1488 C C . LYS A 1 189 ? 23.586 2.306 -14.170 1.00 91.19 189 LYS A C 1
ATOM 1490 O O . LYS A 1 189 ? 22.576 1.604 -14.165 1.00 91.19 189 LYS A O 1
ATOM 1495 N N . LEU A 1 190 ? 24.279 2.566 -15.278 1.00 91.38 190 LEU A N 1
ATOM 1496 C CA . LEU A 1 190 ? 23.883 2.070 -16.599 1.00 91.38 190 LEU A CA 1
ATOM 1497 C C . LEU A 1 190 ? 24.020 0.548 -16.699 1.00 91.38 190 LEU A C 1
ATOM 1499 O O . LEU A 1 190 ? 24.948 -0.043 -16.141 1.00 91.38 190 LEU A O 1
ATOM 1503 N N . ASN A 1 191 ? 23.135 -0.081 -17.475 1.00 93.44 191 ASN A N 1
ATOM 1504 C CA . ASN A 1 191 ? 23.245 -1.504 -17.781 1.00 93.44 191 ASN A CA 1
ATOM 1505 C C . ASN A 1 191 ? 24.300 -1.699 -18.876 1.00 93.44 191 ASN A C 1
ATOM 1507 O O . ASN A 1 191 ? 24.035 -1.446 -20.053 1.00 93.44 191 ASN A O 1
ATOM 1511 N N . VAL A 1 192 ? 25.496 -2.145 -18.499 1.00 94.44 192 VAL A N 1
ATOM 1512 C CA . VAL A 1 192 ? 26.602 -2.389 -19.433 1.00 94.44 192 VAL A CA 1
ATOM 1513 C C . VAL A 1 192 ? 27.044 -3.837 -19.328 1.00 94.44 192 VAL A C 1
ATOM 1515 O O . VAL A 1 192 ? 27.401 -4.303 -18.251 1.00 94.44 192 VAL A O 1
ATOM 1518 N N . TYR A 1 193 ? 27.045 -4.525 -20.463 1.00 94.38 193 TYR A N 1
ATOM 1519 C CA . TYR A 1 193 ? 27.479 -5.905 -20.609 1.00 94.38 193 TYR A CA 1
ATOM 1520 C C . TYR A 1 193 ? 28.726 -5.912 -21.479 1.00 94.38 193 TYR A C 1
ATOM 1522 O O . TYR A 1 193 ? 28.666 -5.586 -22.669 1.00 94.38 193 TYR A O 1
ATOM 1530 N N . SER A 1 194 ? 29.868 -6.254 -20.888 1.00 93.75 194 SER A N 1
ATOM 1531 C CA . SER A 1 194 ? 31.129 -6.246 -21.624 1.00 93.75 194 SER A CA 1
ATOM 1532 C C . SER A 1 194 ? 31.212 -7.390 -22.636 1.00 93.75 194 SER A C 1
ATOM 1534 O O . SER A 1 194 ? 30.494 -8.389 -22.537 1.00 93.75 194 SER A O 1
ATOM 1536 N N . ALA A 1 195 ? 32.119 -7.277 -23.609 1.00 91.31 195 ALA A N 1
ATOM 1537 C CA . ALA A 1 195 ? 32.384 -8.373 -24.543 1.00 91.31 195 ALA A CA 1
ATOM 1538 C C . ALA A 1 195 ? 32.792 -9.670 -23.813 1.00 91.31 195 ALA A C 1
ATOM 1540 O O . ALA A 1 195 ? 32.323 -10.752 -24.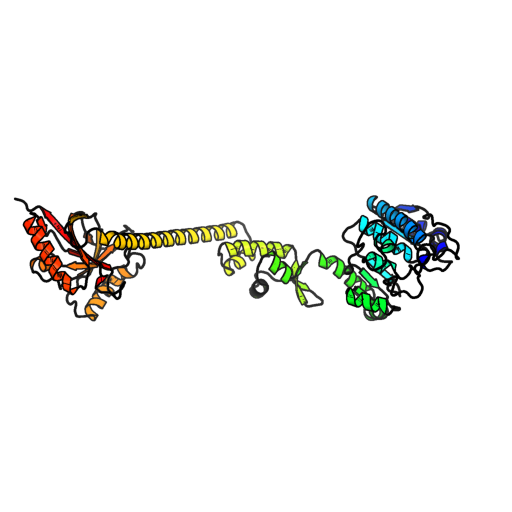168 1.00 91.31 195 ALA A O 1
ATOM 1541 N N . ASP A 1 196 ? 33.604 -9.563 -22.758 1.00 92.06 196 ASP A N 1
ATOM 1542 C CA . ASP A 1 196 ? 34.028 -10.709 -21.943 1.00 92.06 196 ASP A CA 1
ATOM 1543 C C . ASP A 1 196 ? 32.862 -11.324 -21.164 1.00 92.06 196 ASP A C 1
ATOM 1545 O O . ASP A 1 196 ? 32.750 -12.546 -21.064 1.00 92.06 196 ASP A O 1
ATOM 1549 N N . GLU A 1 197 ? 31.953 -10.491 -20.655 1.00 89.81 197 GLU A N 1
ATOM 1550 C CA . GLU A 1 197 ? 30.755 -10.954 -19.963 1.00 89.81 197 GLU A CA 1
ATOM 1551 C C . GLU A 1 197 ? 29.808 -11.708 -20.903 1.00 89.81 197 GLU A C 1
ATOM 1553 O O . GLU A 1 197 ? 29.316 -12.782 -20.547 1.00 89.81 197 GLU A O 1
ATOM 1558 N N . ILE A 1 198 ? 29.594 -11.186 -22.114 1.00 92.50 198 ILE A N 1
ATOM 1559 C CA . ILE A 1 198 ? 28.783 -11.848 -23.143 1.00 92.50 198 ILE A CA 1
ATOM 1560 C C . ILE A 1 198 ? 29.421 -13.181 -23.548 1.00 92.50 198 ILE A C 1
ATOM 1562 O O . ILE A 1 198 ? 28.721 -14.191 -23.625 1.00 92.50 198 ILE A O 1
ATOM 1566 N N . ASN A 1 199 ? 30.740 -13.213 -23.753 1.00 91.06 199 ASN A N 1
ATOM 1567 C CA . ASN A 1 199 ? 31.464 -14.438 -24.096 1.00 91.06 199 ASN A CA 1
ATOM 1568 C C . ASN A 1 199 ? 31.410 -15.485 -22.971 1.00 91.06 199 ASN A C 1
ATOM 1570 O O . ASN A 1 199 ? 31.308 -16.676 -23.252 1.00 91.06 199 ASN A O 1
ATOM 1574 N N . GLY A 1 200 ? 31.456 -15.056 -21.706 1.00 92.75 200 GLY A N 1
ATOM 1575 C CA . GLY A 1 200 ? 31.401 -15.952 -20.551 1.00 92.75 200 GLY A CA 1
ATOM 1576 C C . GLY A 1 200 ? 30.002 -16.494 -20.243 1.00 92.75 200 GLY A C 1
ATOM 1577 O O . GLY A 1 200 ? 29.865 -17.664 -19.889 1.00 92.75 200 GLY A O 1
ATOM 1578 N N . LYS A 1 201 ? 28.957 -15.662 -20.361 1.00 88.94 201 LYS A N 1
ATOM 1579 C CA . LYS A 1 201 ? 27.567 -16.022 -20.007 1.00 88.94 201 LYS A CA 1
ATOM 1580 C C . LYS A 1 201 ? 26.744 -16.561 -21.182 1.00 88.94 201 LYS A C 1
ATOM 1582 O O . LYS A 1 201 ? 25.704 -17.184 -20.956 1.00 88.94 201 LYS A O 1
ATOM 1587 N N . GLY A 1 202 ? 27.183 -16.307 -22.412 1.00 89.38 202 GLY A N 1
ATOM 1588 C CA . GLY A 1 202 ? 26.430 -16.565 -23.636 1.00 89.38 202 GLY A CA 1
ATOM 1589 C C . GLY A 1 202 ? 25.445 -15.439 -23.968 1.00 89.38 202 GLY A C 1
ATOM 1590 O O . GLY A 1 202 ? 24.801 -14.863 -23.086 1.00 89.38 202 GLY A O 1
ATOM 1591 N N . ILE A 1 203 ? 25.303 -15.144 -25.265 1.00 87.06 203 ILE A N 1
ATOM 1592 C CA . ILE A 1 203 ? 24.444 -14.056 -25.756 1.00 87.06 203 ILE A CA 1
ATOM 1593 C C . ILE A 1 203 ? 22.966 -14.272 -25.405 1.00 87.06 203 ILE A C 1
ATOM 1595 O O . ILE A 1 203 ? 22.284 -13.313 -25.056 1.00 87.06 203 ILE A O 1
ATOM 1599 N N . ASP A 1 204 ? 22.485 -15.518 -25.400 1.00 86.62 204 ASP A N 1
ATOM 1600 C CA . ASP A 1 204 ? 21.098 -15.843 -25.046 1.00 86.62 204 ASP A CA 1
ATOM 1601 C C . ASP A 1 204 ? 20.773 -15.467 -23.596 1.00 86.62 204 ASP A C 1
ATOM 1603 O O . ASP A 1 204 ? 19.714 -14.907 -23.311 1.00 86.62 204 ASP A O 1
ATOM 1607 N N . THR A 1 205 ? 21.707 -15.711 -22.673 1.00 87.31 205 THR A N 1
ATOM 1608 C CA . THR A 1 205 ? 21.570 -15.336 -21.260 1.00 87.31 205 THR A CA 1
ATOM 1609 C C . THR A 1 205 ? 21.476 -13.821 -21.105 1.00 87.31 205 THR A C 1
ATOM 1611 O O . THR A 1 205 ? 20.603 -13.328 -20.392 1.00 87.31 205 THR A O 1
ATOM 1614 N N . VAL A 1 206 ? 22.342 -13.076 -21.797 1.00 87.06 206 VAL A N 1
ATOM 1615 C CA . VAL A 1 206 ? 22.354 -11.606 -21.754 1.00 87.06 206 VAL A CA 1
ATOM 1616 C C . VAL A 1 206 ? 21.081 -11.030 -22.377 1.00 87.06 206 VAL A C 1
ATOM 1618 O O . VAL A 1 206 ? 20.444 -10.166 -21.778 1.00 87.06 206 VAL A O 1
ATOM 1621 N N . ILE A 1 207 ? 20.635 -11.555 -23.523 1.00 85.12 207 ILE A N 1
ATOM 1622 C CA . ILE A 1 207 ? 19.365 -11.154 -24.146 1.00 85.12 207 ILE A CA 1
ATOM 1623 C C . ILE A 1 207 ? 18.188 -11.432 -23.206 1.00 85.12 207 ILE A C 1
ATOM 1625 O O . ILE A 1 207 ? 17.306 -10.584 -23.065 1.00 85.12 207 ILE A O 1
ATOM 1629 N N . ASN A 1 208 ? 18.165 -12.583 -22.531 1.00 80.38 208 ASN A N 1
ATOM 1630 C CA . ASN A 1 208 ? 17.122 -12.891 -21.556 1.00 80.38 208 ASN A CA 1
ATOM 1631 C C . ASN A 1 208 ? 17.139 -11.917 -20.374 1.00 80.38 208 ASN A C 1
ATOM 1633 O O . ASN A 1 208 ? 16.074 -11.463 -19.969 1.00 80.38 208 ASN A O 1
ATOM 1637 N N . GLN A 1 209 ? 18.313 -11.521 -19.876 1.00 82.50 209 GLN A N 1
ATOM 1638 C CA . GLN A 1 209 ? 18.432 -10.495 -18.833 1.00 82.50 209 GLN A CA 1
ATOM 1639 C C . GLN A 1 209 ? 17.885 -9.141 -19.302 1.00 82.50 209 GLN A C 1
ATOM 1641 O O . GLN A 1 209 ? 17.081 -8.540 -18.594 1.00 82.50 209 GLN A O 1
ATOM 1646 N N . VAL A 1 210 ? 18.220 -8.702 -20.519 1.00 83.25 210 VAL A N 1
ATOM 1647 C CA . VAL A 1 210 ? 17.679 -7.459 -21.102 1.00 83.25 210 VAL A CA 1
ATOM 1648 C C . VAL A 1 210 ? 16.152 -7.532 -21.251 1.00 83.25 210 VAL A C 1
ATOM 1650 O O . VAL A 1 210 ? 15.449 -6.583 -20.901 1.00 83.25 210 VAL A O 1
ATOM 1653 N N . ARG A 1 211 ? 15.608 -8.668 -21.717 1.00 71.00 211 ARG A N 1
ATOM 1654 C CA . ARG A 1 211 ? 14.152 -8.881 -21.859 1.00 71.00 211 ARG A CA 1
ATOM 1655 C C . ARG A 1 211 ? 13.428 -8.885 -20.512 1.00 71.00 211 ARG A C 1
ATOM 1657 O O . ARG A 1 211 ? 12.371 -8.268 -20.392 1.00 71.00 211 ARG A O 1
ATOM 1664 N N . VAL A 1 212 ? 13.990 -9.566 -19.514 1.00 59.97 212 VAL A N 1
ATOM 1665 C CA . VAL A 1 212 ? 13.474 -9.623 -18.139 1.00 59.97 212 VAL A CA 1
ATOM 1666 C C . VAL A 1 212 ? 13.443 -8.221 -17.537 1.00 59.97 212 VAL A C 1
ATOM 1668 O O . VAL A 1 212 ? 12.386 -7.798 -17.077 1.00 59.97 212 VAL A O 1
ATOM 1671 N N . SER A 1 213 ? 14.523 -7.446 -17.646 1.00 58.69 213 SER A N 1
ATOM 1672 C CA . SER A 1 213 ? 14.580 -6.071 -17.129 1.00 58.69 213 SER A CA 1
ATOM 1673 C C . SER A 1 213 ? 13.501 -5.149 -17.720 1.00 58.69 213 SER A C 1
ATOM 1675 O O . SER A 1 213 ? 12.964 -4.308 -17.004 1.00 58.69 213 SER A O 1
ATOM 1677 N N . GLN A 1 214 ? 13.111 -5.335 -18.989 1.00 51.81 214 GLN A N 1
ATOM 1678 C CA . GLN A 1 214 ? 12.068 -4.522 -19.640 1.00 51.81 214 GLN A CA 1
ATOM 1679 C C . GLN A 1 214 ? 10.630 -4.966 -19.332 1.00 51.81 214 GLN A C 1
ATOM 1681 O O . GLN A 1 214 ? 9.720 -4.135 -19.314 1.00 51.81 214 GLN A O 1
ATOM 1686 N N . HIS A 1 215 ? 10.401 -6.262 -19.102 1.00 45.56 215 HIS A N 1
ATOM 1687 C CA . HIS A 1 215 ? 9.070 -6.802 -18.797 1.00 45.56 215 HIS A CA 1
ATOM 1688 C C . HIS A 1 215 ? 8.749 -6.732 -17.291 1.00 45.56 215 HIS A C 1
ATOM 1690 O O . HIS A 1 215 ? 7.598 -6.550 -16.906 1.00 45.56 215 HIS A O 1
ATOM 1696 N N . PHE A 1 216 ? 9.764 -6.820 -16.422 1.00 41.88 216 PHE A N 1
ATOM 1697 C CA . PHE A 1 216 ? 9.578 -6.910 -14.970 1.00 41.88 216 PHE A CA 1
ATOM 1698 C C . PHE A 1 216 ? 9.259 -5.573 -14.290 1.00 41.88 216 PHE A C 1
ATOM 1700 O O . PHE A 1 216 ? 8.551 -5.586 -13.285 1.00 41.88 216 PHE A O 1
ATOM 1707 N N . MET A 1 217 ? 9.711 -4.430 -14.823 1.00 45.03 217 MET A N 1
ATOM 1708 C CA . MET A 1 217 ? 9.454 -3.120 -14.198 1.00 45.03 217 MET A CA 1
ATOM 1709 C C . MET A 1 217 ? 8.017 -2.597 -14.382 1.00 45.03 217 MET A C 1
ATOM 1711 O O . MET A 1 217 ? 7.653 -1.601 -13.764 1.00 45.03 217 MET A O 1
ATOM 1715 N N . LYS A 1 218 ? 7.186 -3.229 -15.223 1.00 50.69 218 LYS A N 1
ATOM 1716 C CA . LYS A 1 218 ? 5.833 -2.728 -15.539 1.00 50.69 218 LYS A CA 1
ATOM 1717 C C . LYS A 1 218 ? 4.678 -3.433 -14.825 1.00 50.69 218 LYS A C 1
ATOM 1719 O O . LYS A 1 218 ? 3.591 -2.867 -14.794 1.00 50.69 218 LYS A O 1
ATOM 1724 N N . GLU A 1 219 ? 4.876 -4.624 -14.256 1.00 62.19 219 GLU A N 1
ATOM 1725 C CA . GLU A 1 219 ? 3.752 -5.470 -13.796 1.00 62.19 219 GLU A CA 1
ATOM 1726 C C . GLU A 1 219 ? 3.886 -6.019 -12.365 1.00 62.19 219 GLU A C 1
ATOM 1728 O O . GLU A 1 219 ? 3.067 -6.834 -11.926 1.00 62.19 219 GLU A O 1
ATOM 1733 N N . LYS A 1 220 ? 4.915 -5.601 -11.621 1.00 74.75 220 LYS A N 1
ATOM 1734 C CA . LYS A 1 220 ? 5.227 -6.137 -10.290 1.00 74.75 220 LYS A CA 1
ATOM 1735 C C . LYS A 1 220 ? 5.399 -5.012 -9.281 1.00 74.75 220 LYS A C 1
ATOM 1737 O O . LYS A 1 220 ? 6.027 -4.006 -9.576 1.00 74.75 220 LYS A O 1
ATOM 1742 N N . PHE A 1 221 ? 4.878 -5.232 -8.081 1.00 86.38 221 PHE A N 1
ATOM 1743 C CA . PHE A 1 221 ? 5.084 -4.368 -6.927 1.00 86.38 221 PHE A CA 1
ATOM 1744 C C . PHE A 1 221 ? 6.075 -5.024 -5.969 1.00 86.38 221 PHE A C 1
ATOM 1746 O O . PHE A 1 221 ? 5.881 -6.166 -5.540 1.00 86.38 221 PHE A O 1
ATOM 1753 N N . LEU A 1 222 ? 7.121 -4.304 -5.580 1.00 89.88 222 LEU A N 1
ATOM 1754 C CA . LEU A 1 222 ? 7.979 -4.691 -4.467 1.00 89.88 222 LEU A CA 1
ATOM 1755 C C . LEU A 1 222 ? 7.198 -4.607 -3.150 1.00 89.88 222 LEU A C 1
ATOM 1757 O O . LEU A 1 222 ? 6.280 -3.801 -2.988 1.00 89.88 222 LEU A O 1
ATOM 1761 N N . ILE A 1 223 ? 7.614 -5.392 -2.151 1.00 91.62 223 ILE A N 1
ATOM 1762 C CA . ILE A 1 223 ? 6.991 -5.361 -0.814 1.00 91.62 223 ILE A CA 1
ATOM 1763 C C . ILE A 1 223 ? 6.946 -3.947 -0.208 1.00 91.62 223 ILE A C 1
ATOM 1765 O O . ILE A 1 223 ? 5.975 -3.588 0.453 1.00 91.62 223 ILE A O 1
ATOM 1769 N N . GLY A 1 224 ? 7.980 -3.135 -0.457 1.00 89.12 224 GLY A N 1
ATOM 1770 C CA . GLY A 1 224 ? 8.048 -1.750 0.011 1.00 89.12 224 GLY A CA 1
ATOM 1771 C C . GLY A 1 224 ? 7.085 -0.811 -0.719 1.00 89.12 224 GLY A C 1
ATOM 1772 O O . GLY A 1 224 ? 6.616 0.155 -0.124 1.00 89.12 224 GLY A O 1
ATOM 1773 N N . GLU A 1 225 ? 6.757 -1.095 -1.979 1.00 90.00 225 GLU A N 1
ATOM 1774 C CA . GLU A 1 225 ? 5.792 -0.312 -2.756 1.00 90.00 225 GLU A CA 1
ATOM 1775 C C . GLU A 1 225 ? 4.367 -0.615 -2.302 1.00 90.00 225 GLU A C 1
ATOM 1777 O O . GLU A 1 225 ? 3.634 0.312 -1.969 1.00 90.00 225 GLU A O 1
ATOM 1782 N N . LEU A 1 226 ? 4.001 -1.898 -2.173 1.00 91.88 226 LEU A N 1
ATOM 1783 C CA . LEU A 1 226 ? 2.700 -2.291 -1.615 1.00 91.88 226 LEU A CA 1
ATOM 1784 C C . LEU A 1 226 ? 2.488 -1.748 -0.204 1.00 91.88 226 LEU A C 1
ATOM 1786 O O . LEU A 1 226 ? 1.414 -1.235 0.099 1.00 91.88 226 LEU A O 1
ATOM 1790 N N . SER A 1 227 ? 3.516 -1.841 0.642 1.00 93.56 227 SER A N 1
ATOM 1791 C CA . SER A 1 227 ? 3.503 -1.297 2.001 1.00 93.56 227 SER A CA 1
ATOM 1792 C C . SER A 1 227 ? 3.143 0.192 2.011 1.00 93.56 227 SER A C 1
ATOM 1794 O O . SER A 1 227 ? 2.282 0.604 2.785 1.00 93.56 227 SER A O 1
ATOM 1796 N N . LYS A 1 228 ? 3.730 0.986 1.106 1.00 92.56 228 LYS A N 1
ATOM 1797 C CA . LYS A 1 228 ? 3.414 2.414 0.965 1.00 92.56 228 LYS A CA 1
ATOM 1798 C C . LYS A 1 228 ? 2.016 2.656 0.396 1.00 92.56 228 LYS A C 1
ATOM 1800 O O . LYS A 1 228 ? 1.305 3.500 0.926 1.00 92.56 228 LYS A O 1
ATOM 1805 N N . ILE A 1 229 ? 1.620 1.933 -0.653 1.00 92.75 229 ILE A N 1
ATOM 1806 C CA . ILE A 1 229 ? 0.329 2.139 -1.334 1.00 92.75 229 ILE A CA 1
ATOM 1807 C C . ILE A 1 229 ? -0.847 1.839 -0.401 1.00 92.75 229 ILE A C 1
ATOM 1809 O O . ILE A 1 229 ? -1.789 2.621 -0.326 1.00 92.75 229 ILE A O 1
ATOM 1813 N N . PHE A 1 230 ? -0.786 0.719 0.318 1.00 93.94 230 PHE A N 1
ATOM 1814 C CA . PHE A 1 230 ? -1.855 0.286 1.219 1.00 93.94 230 PHE A CA 1
ATOM 1815 C C . PHE A 1 230 ? -1.700 0.807 2.652 1.00 93.94 230 PHE A C 1
ATOM 1817 O O . PHE A 1 230 ? -2.533 0.494 3.497 1.00 93.94 230 PHE A O 1
ATOM 1824 N N . ASN A 1 231 ? -0.652 1.591 2.928 1.00 95.00 231 ASN A N 1
ATOM 1825 C CA . ASN A 1 231 ? -0.338 2.120 4.254 1.00 95.00 231 ASN A CA 1
ATOM 1826 C C . ASN A 1 231 ? -0.275 1.030 5.347 1.00 95.00 231 ASN A C 1
ATOM 1828 O O . ASN A 1 231 ? -0.850 1.162 6.425 1.00 95.00 231 ASN A O 1
ATOM 1832 N N . ILE A 1 232 ? 0.431 -0.066 5.057 1.00 95.62 232 ILE A N 1
ATOM 1833 C CA . ILE A 1 232 ? 0.666 -1.179 5.991 1.00 95.62 232 ILE A CA 1
ATOM 1834 C C . ILE A 1 232 ? 2.160 -1.435 6.145 1.00 95.62 232 ILE A C 1
ATOM 1836 O O . ILE A 1 232 ? 2.946 -1.146 5.245 1.00 95.62 232 ILE A O 1
ATOM 1840 N N . SER A 1 233 ? 2.586 -2.021 7.263 1.00 96.31 233 SER A N 1
ATOM 1841 C CA . SER A 1 233 ? 3.999 -2.357 7.450 1.00 96.31 233 SER A CA 1
ATOM 1842 C C . SER A 1 233 ? 4.435 -3.504 6.530 1.00 96.31 233 SER A C 1
ATOM 1844 O O . SER A 1 233 ? 3.673 -4.428 6.234 1.00 96.31 233 SER A O 1
ATOM 1846 N N . THR A 1 234 ? 5.706 -3.498 6.118 1.00 95.19 234 THR A N 1
ATOM 1847 C CA . THR A 1 234 ? 6.283 -4.645 5.394 1.00 95.19 234 THR A CA 1
ATOM 1848 C C . THR A 1 234 ? 6.235 -5.935 6.223 1.00 95.19 234 THR A C 1
ATOM 1850 O O . THR A 1 234 ? 6.111 -7.019 5.655 1.00 95.19 234 THR A O 1
ATOM 1853 N N . ASP A 1 235 ? 6.253 -5.835 7.555 1.00 96.12 235 ASP A N 1
ATOM 1854 C CA . ASP A 1 235 ? 6.090 -6.978 8.457 1.00 96.12 235 ASP A CA 1
ATOM 1855 C C . ASP A 1 235 ? 4.679 -7.571 8.426 1.00 96.12 235 ASP A C 1
ATOM 1857 O O . ASP A 1 235 ? 4.542 -8.787 8.525 1.00 96.12 235 ASP A O 1
ATOM 1861 N N . THR A 1 236 ? 3.644 -6.763 8.180 1.00 95.88 236 THR A N 1
ATOM 1862 C CA . THR A 1 236 ? 2.273 -7.261 7.964 1.00 95.88 236 THR A CA 1
ATOM 1863 C C . THR A 1 236 ? 2.217 -8.159 6.729 1.00 95.88 236 THR A C 1
ATOM 1865 O O . THR A 1 236 ? 1.709 -9.277 6.788 1.00 95.88 236 THR A O 1
ATOM 1868 N N . LEU A 1 237 ? 2.832 -7.728 5.624 1.00 95.88 237 LEU A N 1
ATOM 1869 C CA . LEU A 1 237 ? 2.930 -8.534 4.402 1.00 95.88 237 LEU A CA 1
ATOM 1870 C C . LEU A 1 237 ? 3.749 -9.817 4.621 1.00 95.88 237 LEU A C 1
ATOM 1872 O O . LEU A 1 237 ? 3.370 -10.883 4.140 1.00 95.88 237 LEU A O 1
ATOM 1876 N N . ARG A 1 238 ? 4.841 -9.750 5.396 1.00 94.62 238 ARG A N 1
ATOM 1877 C CA . ARG A 1 238 ? 5.616 -10.942 5.797 1.00 94.62 238 ARG A CA 1
ATOM 1878 C C . ARG A 1 238 ? 4.812 -11.884 6.692 1.00 94.62 238 ARG A C 1
ATOM 1880 O O . ARG A 1 238 ? 4.995 -13.097 6.625 1.00 94.62 238 ARG A O 1
ATOM 1887 N N . TYR A 1 239 ? 3.941 -11.346 7.536 1.00 96.19 239 TYR A N 1
ATOM 1888 C CA . TYR A 1 239 ? 3.059 -12.146 8.369 1.00 96.19 239 TYR A CA 1
ATOM 1889 C C . TYR A 1 239 ? 1.989 -12.850 7.527 1.00 96.19 239 TYR A C 1
ATOM 1891 O O . TYR A 1 239 ? 1.792 -14.050 7.704 1.00 96.19 239 TYR A O 1
ATOM 1899 N N . TYR A 1 240 ? 1.378 -12.163 6.555 1.00 96.31 240 TYR A N 1
ATOM 1900 C CA . TYR A 1 240 ? 0.438 -12.774 5.606 1.00 96.31 240 TYR A CA 1
ATOM 1901 C C . TYR A 1 240 ? 1.076 -13.892 4.775 1.00 96.31 240 TYR A C 1
ATOM 1903 O O . TYR A 1 240 ? 0.442 -14.928 4.571 1.00 96.31 240 TYR A O 1
ATOM 1911 N N . ASP A 1 241 ? 2.337 -13.724 4.368 1.00 94.69 241 ASP A N 1
ATOM 1912 C CA . ASP A 1 241 ? 3.161 -14.777 3.759 1.00 94.69 241 ASP A CA 1
ATOM 1913 C C . ASP A 1 241 ? 3.305 -15.978 4.715 1.00 94.69 241 ASP A C 1
ATOM 1915 O O . ASP A 1 241 ? 2.929 -17.104 4.380 1.00 94.69 241 ASP A O 1
ATOM 1919 N N . LYS A 1 242 ? 3.732 -15.724 5.963 1.00 94.81 242 LYS A N 1
ATOM 1920 C CA . LYS A 1 242 ? 3.944 -16.751 7.000 1.00 94.81 242 LYS A CA 1
ATOM 1921 C C . LYS A 1 242 ? 2.693 -17.582 7.294 1.00 94.81 242 LYS A C 1
ATOM 1923 O O . LYS A 1 242 ? 2.799 -18.797 7.447 1.00 94.81 242 LYS A O 1
ATOM 1928 N N . ILE A 1 243 ? 1.522 -16.953 7.397 1.00 94.25 243 ILE A N 1
ATOM 1929 C CA . ILE A 1 243 ? 0.258 -17.663 7.655 1.00 94.25 243 ILE A CA 1
ATOM 1930 C C . ILE A 1 243 ? -0.364 -18.242 6.376 1.00 94.25 243 ILE A C 1
ATOM 1932 O O . ILE A 1 243 ? -1.384 -18.925 6.455 1.00 94.25 243 ILE A O 1
ATOM 1936 N N . GLY A 1 244 ? 0.233 -17.996 5.207 1.00 93.12 244 GLY A N 1
ATOM 1937 C CA . GLY A 1 244 ? -0.248 -18.475 3.913 1.00 93.12 244 GLY A CA 1
ATOM 1938 C C . GLY A 1 244 ? -1.516 -17.781 3.416 1.00 93.12 244 GLY A C 1
ATOM 1939 O O . GLY A 1 244 ? -2.245 -18.381 2.635 1.00 93.12 244 GLY A O 1
ATOM 1940 N N . LEU A 1 245 ? -1.790 -16.559 3.876 1.00 94.75 245 LEU A N 1
ATOM 1941 C CA . LEU A 1 245 ? -2.939 -15.756 3.453 1.00 94.75 245 LEU A CA 1
ATOM 1942 C C . LEU A 1 245 ? -2.658 -15.005 2.141 1.00 94.75 245 LEU A C 1
ATOM 1944 O O . LEU A 1 245 ? -3.511 -14.946 1.263 1.00 94.75 245 LEU A O 1
ATOM 1948 N N . LEU A 1 246 ? -1.445 -14.467 1.988 1.00 95.00 246 LEU A N 1
ATOM 1949 C CA . LEU A 1 246 ? -0.981 -13.841 0.751 1.00 95.00 246 LEU A CA 1
ATOM 1950 C C . LEU A 1 246 ? 0.493 -14.176 0.544 1.00 95.00 246 LEU A C 1
ATOM 1952 O O . LEU A 1 246 ? 1.361 -13.635 1.226 1.00 95.00 246 LEU A O 1
ATOM 1956 N N . LYS A 1 247 ? 0.784 -15.063 -0.407 1.00 93.31 247 LYS A N 1
ATOM 1957 C CA . LYS A 1 247 ? 2.164 -15.454 -0.713 1.00 93.31 247 LYS A CA 1
ATOM 1958 C C . LYS A 1 247 ? 2.792 -14.485 -1.718 1.00 93.31 247 LYS A C 1
ATOM 1960 O O . LYS A 1 247 ? 2.169 -14.232 -2.751 1.00 93.31 247 LYS A O 1
ATOM 1965 N N . PRO A 1 248 ? 4.011 -13.977 -1.488 1.00 92.12 248 PRO A N 1
ATOM 1966 C CA . PRO A 1 248 ? 4.763 -13.243 -2.496 1.00 92.12 248 PRO A CA 1
ATOM 1967 C C . PRO A 1 248 ? 5.218 -14.193 -3.605 1.00 92.12 248 PRO A C 1
ATOM 1969 O O . PRO A 1 248 ? 5.254 -15.410 -3.429 1.00 92.12 248 PRO A O 1
ATOM 1972 N N . ASP A 1 249 ? 5.562 -13.632 -4.753 1.00 87.12 249 ASP A N 1
ATOM 1973 C CA . ASP A 1 249 ? 6.454 -14.302 -5.693 1.00 87.12 249 ASP A CA 1
ATOM 1974 C C . ASP A 1 249 ? 7.896 -13.907 -5.360 1.00 87.12 249 ASP A C 1
ATOM 1976 O O . ASP A 1 249 ? 8.149 -12.861 -4.748 1.00 87.12 249 ASP A O 1
ATOM 1980 N N . TYR A 1 250 ? 8.845 -14.755 -5.745 1.00 81.81 250 TYR A N 1
ATOM 1981 C CA . TYR A 1 250 ? 10.263 -14.512 -5.509 1.00 81.81 250 TYR A CA 1
ATOM 1982 C C . TYR A 1 250 ? 10.966 -14.235 -6.821 1.00 81.81 250 TYR A C 1
ATOM 1984 O O . TYR A 1 250 ? 10.743 -14.916 -7.823 1.00 81.81 250 TYR A O 1
ATOM 1992 N N . ASP A 1 251 ? 11.800 -13.205 -6.812 1.00 68.94 251 ASP A N 1
ATOM 1993 C CA . ASP A 1 251 ? 12.701 -12.922 -7.918 1.00 68.94 251 ASP A CA 1
ATOM 1994 C C . ASP A 1 251 ? 13.750 -14.036 -8.007 1.00 68.94 251 ASP A C 1
ATOM 1996 O O . ASP A 1 251 ? 14.360 -14.414 -7.002 1.00 68.94 251 ASP A O 1
ATOM 2000 N N . GLU A 1 252 ? 13.932 -14.594 -9.203 1.00 63.25 252 GLU A N 1
ATOM 2001 C CA . GLU A 1 252 ? 14.810 -15.746 -9.426 1.00 63.25 252 GLU A CA 1
ATOM 2002 C C . GLU A 1 252 ? 16.292 -15.420 -9.172 1.00 63.25 252 GLU A C 1
ATOM 2004 O O . GLU A 1 252 ? 17.074 -16.321 -8.866 1.00 63.25 252 GLU A O 1
ATOM 2009 N N . VAL A 1 253 ? 16.681 -14.142 -9.248 1.00 56.72 253 VAL A N 1
ATOM 2010 C CA . VAL A 1 253 ? 18.073 -13.685 -9.163 1.00 56.72 253 VAL A CA 1
ATOM 2011 C C . VAL A 1 253 ? 18.431 -13.255 -7.745 1.00 56.72 253 VAL A C 1
ATOM 2013 O O . VAL A 1 253 ? 19.429 -13.707 -7.186 1.00 56.72 253 VAL A O 1
ATOM 2016 N N . ASN A 1 254 ? 17.632 -12.374 -7.144 1.00 64.19 254 ASN A N 1
ATOM 2017 C CA . ASN A 1 254 ? 17.965 -11.744 -5.861 1.00 64.19 254 ASN A CA 1
ATOM 2018 C C . ASN A 1 254 ? 17.097 -12.244 -4.690 1.00 64.19 254 ASN A C 1
ATOM 2020 O O . ASN A 1 254 ? 17.311 -11.836 -3.548 1.00 64.19 254 ASN A O 1
ATOM 2024 N N . ARG A 1 255 ? 16.139 -13.147 -4.955 1.00 74.75 255 ARG A N 1
ATOM 2025 C CA . ARG A 1 255 ? 15.195 -13.719 -3.978 1.00 74.75 255 ARG A CA 1
ATOM 2026 C C . ARG A 1 255 ? 14.374 -12.676 -3.208 1.00 74.75 255 ARG A C 1
ATOM 2028 O O . ARG A 1 255 ? 13.845 -12.979 -2.135 1.00 74.75 255 ARG A O 1
ATOM 2035 N N . TYR A 1 256 ? 14.234 -11.456 -3.735 1.00 73.81 256 TYR A N 1
ATOM 2036 C CA . TYR A 1 256 ? 13.346 -10.453 -3.152 1.00 73.81 256 TYR A CA 1
ATOM 2037 C C . TYR A 1 256 ? 11.877 -10.822 -3.382 1.00 73.81 256 TYR A C 1
ATOM 2039 O O . TYR A 1 256 ? 11.517 -11.460 -4.371 1.00 73.81 256 TYR A O 1
ATOM 2047 N N . ARG A 1 257 ? 11.023 -10.393 -2.445 1.00 85.50 257 ARG A N 1
ATOM 2048 C CA . ARG A 1 257 ? 9.567 -10.542 -2.534 1.00 85.50 257 ARG A CA 1
ATOM 2049 C C . ARG A 1 257 ? 8.986 -9.498 -3.479 1.00 85.50 257 ARG A C 1
ATOM 2051 O O . ARG A 1 257 ? 9.154 -8.300 -3.234 1.00 85.50 257 ARG A O 1
ATOM 2058 N N . TYR A 1 258 ? 8.222 -9.954 -4.459 1.00 88.88 258 TYR A N 1
ATOM 2059 C CA . TYR A 1 258 ? 7.381 -9.106 -5.292 1.00 88.88 258 TYR A CA 1
ATOM 2060 C C . TYR A 1 258 ? 5.964 -9.669 -5.390 1.00 88.88 258 TYR A C 1
ATOM 2062 O O . TYR A 1 258 ? 5.684 -10.800 -4.994 1.00 88.88 258 TYR A O 1
ATOM 2070 N N . TYR A 1 259 ? 5.056 -8.848 -5.900 1.00 90.06 259 TYR A N 1
ATOM 2071 C CA . TYR A 1 259 ? 3.642 -9.161 -6.004 1.00 90.06 259 TYR A CA 1
ATOM 2072 C C . TYR A 1 259 ? 3.131 -8.737 -7.374 1.00 90.06 259 TYR A C 1
ATOM 2074 O O . TYR A 1 259 ? 3.361 -7.607 -7.802 1.00 90.06 259 TYR A O 1
ATOM 2082 N N . SER A 1 260 ? 2.443 -9.643 -8.061 1.00 88.88 260 SER A N 1
ATOM 2083 C CA . SER A 1 260 ? 1.743 -9.328 -9.305 1.00 88.88 260 SER A CA 1
ATOM 2084 C C . SER A 1 260 ? 0.553 -8.391 -9.065 1.00 88.88 260 SER A C 1
ATOM 2086 O O . SER A 1 260 ? 0.073 -8.221 -7.938 1.00 88.88 260 SER A O 1
ATOM 2088 N N . ILE A 1 261 ? 0.017 -7.830 -10.149 1.00 85.56 261 ILE A N 1
ATOM 2089 C CA . ILE A 1 261 ? -1.221 -7.042 -10.108 1.00 85.56 261 ILE A CA 1
ATOM 2090 C C . ILE A 1 261 ? -2.428 -7.844 -9.589 1.00 85.56 261 ILE A C 1
ATOM 2092 O O . ILE A 1 261 ? -3.303 -7.299 -8.925 1.00 85.56 261 ILE A O 1
ATOM 2096 N N . GLU A 1 262 ? -2.467 -9.157 -9.810 1.00 87.06 262 GLU A N 1
ATOM 2097 C CA . GLU A 1 262 ? -3.500 -10.024 -9.235 1.00 87.06 262 GLU A CA 1
ATOM 2098 C C . GLU A 1 262 ? -3.414 -10.039 -7.701 1.00 87.06 262 GLU A C 1
ATOM 2100 O O . GLU A 1 262 ? -4.410 -9.827 -7.004 1.00 87.06 262 GLU A O 1
ATOM 2105 N N . LYS A 1 263 ? -2.199 -10.195 -7.162 1.00 92.31 263 LYS A N 1
ATOM 2106 C CA . LYS A 1 263 ? -1.947 -10.184 -5.714 1.00 92.31 263 LYS A CA 1
ATOM 2107 C C . LYS A 1 263 ? -2.236 -8.828 -5.079 1.00 92.31 263 LYS A C 1
ATOM 2109 O O . LYS A 1 263 ? -2.662 -8.791 -3.926 1.00 92.31 263 LYS A O 1
ATOM 2114 N N . PHE A 1 264 ? -2.072 -7.736 -5.825 1.00 92.06 264 PHE A N 1
ATOM 2115 C CA . PHE A 1 264 ? -2.518 -6.406 -5.406 1.00 92.06 264 PHE A CA 1
ATOM 2116 C C . PHE A 1 264 ? -4.030 -6.388 -5.113 1.00 92.06 264 PHE A C 1
ATOM 2118 O O . PHE A 1 264 ? -4.449 -5.935 -4.048 1.00 92.06 264 PHE A O 1
ATOM 2125 N N . PHE A 1 265 ? -4.858 -6.934 -6.010 1.00 89.50 265 PHE A N 1
ATOM 2126 C CA . PHE A 1 265 ? -6.310 -6.985 -5.800 1.00 89.50 265 PHE A CA 1
ATOM 2127 C C . PHE A 1 265 ? -6.716 -7.955 -4.684 1.00 89.50 265 PHE A C 1
ATOM 2129 O O . PHE A 1 265 ? -7.653 -7.666 -3.938 1.00 89.50 265 PHE A O 1
ATOM 2136 N N . ILE A 1 266 ? -6.004 -9.075 -4.525 1.00 93.06 266 ILE A N 1
ATOM 2137 C CA . ILE A 1 266 ? -6.211 -9.990 -3.391 1.00 93.06 266 ILE A CA 1
ATOM 2138 C C . ILE A 1 266 ? -5.925 -9.266 -2.069 1.00 93.06 266 ILE A C 1
ATOM 2140 O O . ILE A 1 266 ? -6.756 -9.307 -1.162 1.00 93.06 266 ILE A O 1
ATOM 2144 N N . LEU A 1 267 ? -4.800 -8.548 -1.974 1.00 95.44 267 LEU A N 1
ATOM 2145 C CA . LEU A 1 267 ? -4.452 -7.763 -0.789 1.00 95.44 267 LEU A CA 1
ATOM 2146 C C . LEU A 1 267 ? -5.510 -6.700 -0.477 1.00 95.44 267 LEU A C 1
ATOM 2148 O O . LEU A 1 267 ? -5.924 -6.583 0.671 1.00 95.44 267 LEU A O 1
ATOM 2152 N N . SER A 1 268 ? -5.996 -5.971 -1.486 1.00 94.00 268 SER A N 1
ATOM 2153 C CA . SER A 1 268 ? -7.063 -4.979 -1.303 1.00 94.00 268 SER A CA 1
ATOM 2154 C C . SER A 1 268 ? -8.316 -5.583 -0.654 1.00 94.00 268 SER A C 1
ATOM 2156 O O . SER A 1 268 ? -8.887 -4.976 0.250 1.00 94.00 268 SER A O 1
ATOM 2158 N N . ARG A 1 269 ? -8.712 -6.797 -1.055 1.00 94.62 269 ARG A N 1
ATOM 2159 C CA . ARG A 1 269 ? -9.862 -7.513 -0.475 1.00 94.62 269 ARG A CA 1
ATOM 2160 C C . ARG A 1 269 ? -9.587 -8.020 0.942 1.00 94.62 269 ARG A C 1
ATOM 2162 O O . ARG A 1 269 ? -10.467 -7.918 1.789 1.00 94.62 269 ARG A O 1
ATOM 2169 N N . ILE A 1 270 ? -8.381 -8.532 1.208 1.00 95.88 270 ILE A N 1
ATOM 2170 C CA . ILE A 1 270 ? -7.959 -8.924 2.564 1.00 95.88 270 ILE A CA 1
ATOM 2171 C C . ILE A 1 270 ? -8.065 -7.726 3.509 1.00 95.88 270 ILE A C 1
ATOM 2173 O O . ILE A 1 270 ? -8.632 -7.850 4.590 1.00 95.88 270 ILE A O 1
ATOM 2177 N N . LEU A 1 271 ? -7.551 -6.566 3.093 1.00 96.19 271 LEU A N 1
ATOM 2178 C CA . LEU A 1 271 ? -7.578 -5.351 3.905 1.00 96.19 271 LEU A CA 1
ATOM 2179 C C . LEU A 1 271 ? -8.996 -4.815 4.093 1.00 96.19 271 LEU A C 1
ATOM 2181 O O . LEU A 1 271 ? -9.324 -4.382 5.190 1.00 96.19 271 LEU A O 1
ATOM 2185 N N . PHE A 1 272 ? -9.852 -4.895 3.070 1.00 94.56 272 PHE A N 1
ATOM 2186 C CA . PHE A 1 272 ? -11.269 -4.563 3.214 1.00 94.56 272 PHE A CA 1
ATOM 2187 C C . PHE A 1 272 ? -11.933 -5.397 4.315 1.00 94.56 272 PHE A C 1
ATOM 2189 O O . PHE A 1 272 ? -12.493 -4.825 5.241 1.00 94.56 272 PHE A O 1
ATOM 2196 N N . LEU A 1 273 ? -11.813 -6.729 4.255 1.00 94.81 273 LEU A N 1
ATOM 2197 C CA . LEU A 1 273 ? -12.404 -7.610 5.266 1.00 94.81 273 LEU A CA 1
ATOM 2198 C C . LEU A 1 273 ? -11.776 -7.387 6.645 1.00 94.81 273 LEU A C 1
ATOM 2200 O O . LEU A 1 273 ? -12.484 -7.363 7.641 1.00 94.81 273 LEU A O 1
ATOM 2204 N N . LYS A 1 274 ? -10.458 -7.165 6.712 1.00 95.19 274 LYS A N 1
ATOM 2205 C CA . LYS A 1 274 ? -9.780 -6.919 7.988 1.00 95.19 274 LYS A CA 1
ATOM 2206 C C . LYS A 1 274 ? -10.201 -5.600 8.641 1.00 95.19 274 LYS A C 1
ATOM 2208 O O . LYS A 1 274 ? -10.212 -5.533 9.867 1.00 95.19 274 LYS A O 1
ATOM 2213 N N . ASN A 1 275 ? -10.537 -4.585 7.841 1.00 94.25 275 ASN A N 1
ATOM 2214 C CA . ASN A 1 275 ? -11.061 -3.299 8.311 1.00 94.25 275 ASN A CA 1
ATOM 2215 C C . ASN A 1 275 ? -12.509 -3.385 8.819 1.00 94.25 275 ASN A C 1
ATOM 2217 O O . ASN A 1 275 ? -12.967 -2.441 9.453 1.00 94.25 275 ASN A O 1
ATOM 2221 N N . LEU A 1 276 ? -13.213 -4.487 8.547 1.00 93.25 276 LEU A N 1
ATOM 2222 C CA . LEU A 1 276 ? -14.498 -4.824 9.164 1.00 93.25 276 LEU A CA 1
ATOM 2223 C C . LEU A 1 276 ? -14.308 -5.651 10.445 1.00 93.25 276 LEU A C 1
ATOM 2225 O O . LEU A 1 276 ? -15.207 -6.368 10.834 1.00 93.25 276 LEU A O 1
ATOM 2229 N N . ASP A 1 277 ? -13.110 -5.646 11.031 1.00 91.44 277 ASP A N 1
ATOM 2230 C CA . ASP A 1 277 ? -12.716 -6.439 12.203 1.00 91.44 277 ASP A CA 1
ATOM 2231 C C . ASP A 1 277 ? -12.776 -7.972 12.089 1.00 91.44 277 ASP A C 1
ATOM 2233 O O . ASP A 1 277 ? -12.239 -8.661 12.962 1.00 91.44 277 ASP A O 1
ATOM 2237 N N . ILE A 1 278 ? -13.188 -8.509 10.938 1.00 94.25 278 ILE A N 1
ATOM 2238 C CA . ILE A 1 278 ? -13.150 -9.945 10.633 1.00 94.25 278 ILE A CA 1
ATOM 2239 C C . ILE A 1 278 ? -11.747 -10.527 10.891 1.00 94.25 278 ILE A C 1
ATOM 2241 O O . ILE A 1 278 ? -10.702 -9.957 10.528 1.00 94.25 278 ILE A O 1
ATOM 2245 N N . SER A 1 279 ? -11.710 -11.696 11.535 1.00 94.00 279 SER A N 1
ATOM 2246 C CA . SER A 1 279 ? -10.469 -12.363 11.925 1.00 94.00 279 SER A CA 1
ATOM 2247 C C . SER A 1 279 ? -9.653 -12.827 10.707 1.00 94.00 279 SER A C 1
ATOM 2249 O O . SER A 1 279 ? -10.184 -13.181 9.654 1.00 94.00 279 SER A O 1
ATOM 2251 N N . LEU A 1 280 ? -8.321 -12.874 10.835 1.00 94.69 280 LEU A N 1
ATOM 2252 C CA . LEU A 1 280 ? -7.463 -13.375 9.750 1.00 94.69 280 LEU A CA 1
ATOM 2253 C C . LEU A 1 280 ? -7.696 -14.864 9.449 1.00 94.69 280 LEU A C 1
ATOM 2255 O O . LEU A 1 280 ? -7.403 -15.310 8.339 1.00 94.69 280 LEU A O 1
ATOM 2259 N N . GLU A 1 281 ? -8.202 -15.622 10.422 1.00 93.50 281 GLU A N 1
ATOM 2260 C CA . GLU A 1 281 ? -8.556 -17.031 10.260 1.00 93.50 281 GLU A CA 1
ATOM 2261 C C . GLU A 1 281 ? -9.789 -17.186 9.364 1.00 93.50 281 GLU A C 1
ATOM 2263 O O . GLU A 1 281 ? -9.740 -17.936 8.385 1.00 93.50 281 GLU A O 1
ATOM 2268 N N . ASP A 1 282 ? -10.830 -16.387 9.604 1.00 92.44 282 ASP A N 1
ATOM 2269 C CA . ASP A 1 282 ? -12.050 -16.373 8.791 1.00 92.44 282 ASP A CA 1
ATOM 2270 C C . ASP A 1 282 ? -11.787 -15.847 7.381 1.00 92.44 282 ASP A C 1
ATOM 2272 O O . ASP A 1 282 ? -12.226 -16.441 6.393 1.00 92.44 282 ASP A O 1
ATOM 2276 N N . ILE A 1 283 ? -10.977 -14.787 7.262 1.00 95.25 283 ILE A N 1
ATOM 2277 C CA . ILE A 1 283 ? -10.533 -14.277 5.960 1.00 95.25 283 ILE A CA 1
ATOM 2278 C C . ILE A 1 283 ? -9.800 -15.388 5.201 1.00 95.25 283 ILE A C 1
ATOM 2280 O O . ILE A 1 283 ? -10.102 -15.651 4.037 1.00 95.25 283 ILE A O 1
ATOM 2284 N N . LYS A 1 284 ? -8.864 -16.093 5.846 1.00 93.62 284 LYS A N 1
ATOM 2285 C CA . LYS A 1 284 ? -8.140 -17.199 5.209 1.00 93.62 284 LYS A CA 1
ATOM 2286 C C . LYS A 1 284 ? -9.080 -18.333 4.789 1.00 93.62 284 LYS A C 1
ATOM 2288 O O . LYS A 1 284 ? -8.928 -18.856 3.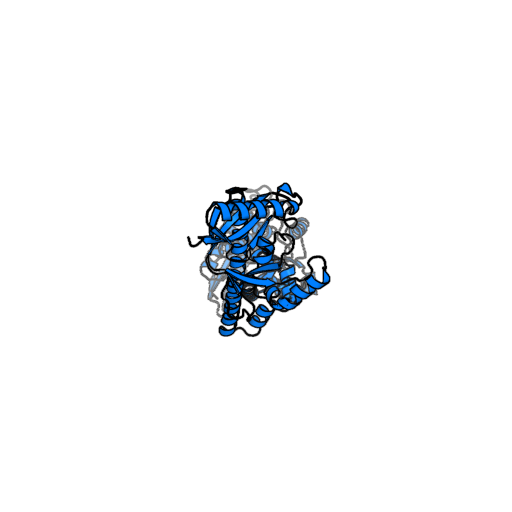686 1.00 93.62 284 LYS A O 1
ATOM 2293 N N . SER A 1 285 ? -10.048 -18.693 5.631 1.00 91.00 285 SER A N 1
ATOM 2294 C CA . SER A 1 285 ? -11.084 -19.681 5.310 1.00 91.00 285 SER A CA 1
ATOM 2295 C C . SER A 1 285 ? -11.877 -19.277 4.061 1.00 91.00 285 SER A C 1
ATOM 2297 O O . SER A 1 285 ? -12.036 -20.075 3.136 1.00 91.00 285 SER A O 1
ATOM 2299 N N . TYR A 1 286 ? -12.274 -18.005 3.966 1.00 92.19 286 TYR A N 1
ATOM 2300 C CA . TYR A 1 286 ? -12.962 -17.462 2.797 1.00 92.19 286 TYR A CA 1
ATOM 2301 C C . TYR A 1 286 ? -12.135 -17.540 1.517 1.00 92.19 286 TYR A C 1
ATOM 2303 O O . TYR A 1 286 ? -12.639 -17.994 0.490 1.00 92.19 286 TYR A O 1
ATOM 2311 N N . PHE A 1 287 ? -10.853 -17.173 1.564 1.00 90.19 287 PHE A N 1
ATOM 2312 C CA . PHE A 1 287 ? -9.990 -17.255 0.385 1.00 90.19 287 PHE A CA 1
ATOM 2313 C C . PHE A 1 287 ? -9.726 -18.697 -0.083 1.00 90.19 287 PHE A C 1
ATOM 2315 O O . PHE A 1 287 ? -9.433 -18.885 -1.263 1.00 90.19 287 PHE A O 1
ATOM 2322 N N . ASN A 1 288 ? -9.888 -19.706 0.783 1.00 87.00 288 ASN A N 1
ATOM 2323 C CA . ASN A 1 288 ? -9.796 -21.120 0.400 1.00 87.00 288 ASN A CA 1
ATOM 2324 C C . ASN A 1 288 ? -11.059 -21.646 -0.308 1.00 87.00 288 ASN A C 1
ATOM 2326 O O . ASN A 1 288 ? -10.969 -22.622 -1.050 1.00 87.00 288 ASN A O 1
ATOM 2330 N N . ASN A 1 289 ? -12.224 -21.030 -0.085 1.00 85.75 289 ASN A N 1
ATOM 2331 C CA . ASN A 1 289 ? -13.496 -21.427 -0.694 1.00 85.75 289 ASN A CA 1
ATOM 2332 C C . ASN A 1 289 ? -14.351 -20.189 -1.012 1.00 85.75 289 ASN A C 1
ATOM 2334 O O . ASN A 1 289 ? -15.339 -19.894 -0.335 1.00 85.75 289 ASN A O 1
ATOM 2338 N N . GLN A 1 290 ? -13.928 -19.435 -2.028 1.00 85.44 290 GLN A N 1
ATOM 2339 C CA . GLN A 1 290 ? -14.574 -18.182 -2.406 1.00 85.44 290 GLN A CA 1
ATOM 2340 C C . GLN A 1 290 ? -15.914 -18.442 -3.086 1.00 85.44 290 GLN A C 1
ATOM 2342 O O . GLN A 1 290 ? -15.975 -18.931 -4.213 1.00 85.44 290 GLN A O 1
ATOM 2347 N N . ASN A 1 291 ? -16.992 -18.058 -2.415 1.00 90.88 291 ASN A N 1
ATOM 2348 C CA . ASN A 1 291 ? -18.321 -18.006 -2.998 1.00 90.88 291 ASN A CA 1
ATOM 2349 C C . ASN A 1 291 ? -19.159 -16.922 -2.307 1.00 90.88 291 ASN A C 1
ATOM 2351 O O . ASN A 1 291 ? -18.831 -16.453 -1.213 1.00 90.88 291 ASN A O 1
ATOM 2355 N N . THR A 1 292 ? -20.230 -16.507 -2.980 1.00 88.62 292 THR A N 1
ATOM 2356 C CA . THR A 1 292 ? -21.092 -15.412 -2.527 1.00 88.62 292 THR A CA 1
ATOM 2357 C C . THR A 1 292 ? -21.806 -15.737 -1.217 1.00 88.62 292 THR A C 1
ATOM 2359 O O . THR A 1 292 ? -21.939 -14.847 -0.381 1.00 88.62 292 THR A O 1
ATOM 2362 N N . ASP A 1 293 ? -22.197 -16.994 -1.000 1.00 90.25 293 ASP A N 1
ATOM 2363 C CA . ASP A 1 293 ? -22.903 -17.414 0.215 1.00 90.25 293 ASP A CA 1
ATOM 2364 C C . ASP A 1 293 ? -22.004 -17.296 1.450 1.00 90.25 293 ASP A C 1
ATOM 2366 O O . ASP A 1 293 ? -22.422 -16.781 2.486 1.00 90.25 293 ASP A O 1
ATOM 2370 N N . HIS A 1 294 ? -20.739 -17.697 1.323 1.00 89.94 294 HIS A N 1
ATOM 2371 C CA . HIS A 1 294 ? -19.760 -17.607 2.397 1.00 89.94 294 HIS A CA 1
ATOM 2372 C C . HIS A 1 294 ? -19.407 -16.150 2.729 1.00 89.94 294 HIS A C 1
ATOM 2374 O O . HIS A 1 294 ? -19.321 -15.796 3.903 1.00 89.94 294 HIS A O 1
ATOM 2380 N N . LEU A 1 295 ? -19.277 -15.282 1.716 1.00 92.19 295 LEU A N 1
ATOM 2381 C CA . LEU A 1 295 ? -19.086 -13.844 1.939 1.00 92.19 295 LEU A CA 1
ATOM 2382 C C . LEU A 1 295 ? -20.292 -13.219 2.655 1.00 92.19 295 LEU A C 1
ATOM 2384 O O . LEU A 1 295 ? -20.114 -12.479 3.617 1.00 92.19 295 LEU A O 1
ATOM 2388 N N . LEU A 1 296 ? -21.513 -13.528 2.208 1.00 92.88 296 LEU A N 1
ATOM 2389 C CA . LEU A 1 296 ? -22.746 -13.057 2.846 1.00 92.88 296 LEU A CA 1
ATOM 2390 C C . LEU A 1 296 ? -22.839 -13.505 4.304 1.00 92.88 296 LEU A C 1
ATOM 2392 O O . LEU A 1 296 ? -23.247 -12.718 5.152 1.00 92.88 296 LEU A O 1
ATOM 2396 N N . MET A 1 297 ? -22.460 -14.750 4.594 1.00 91.25 297 MET A N 1
ATOM 2397 C CA . MET A 1 297 ? -22.434 -15.278 5.955 1.00 91.25 297 MET A CA 1
ATOM 2398 C C . MET A 1 297 ? -21.450 -14.505 6.839 1.00 91.25 297 MET A C 1
ATOM 2400 O O . MET A 1 297 ? -21.833 -14.085 7.925 1.00 91.25 297 MET A O 1
ATOM 2404 N N . LEU A 1 298 ? -20.221 -14.259 6.365 1.00 92.69 298 LEU A N 1
ATOM 2405 C CA . LEU A 1 298 ? -19.228 -13.478 7.113 1.00 92.69 298 LEU A CA 1
ATOM 2406 C C . LEU A 1 298 ? -19.722 -12.063 7.421 1.00 92.69 298 LEU A C 1
ATOM 2408 O O . LEU A 1 298 ? -19.638 -11.623 8.562 1.00 92.69 298 LEU A O 1
ATOM 2412 N N . LEU A 1 299 ? -20.280 -11.374 6.423 1.00 94.44 299 LEU A N 1
ATOM 2413 C CA . LEU A 1 299 ? -20.765 -10.003 6.596 1.00 94.44 299 LEU A CA 1
ATOM 2414 C C . LEU A 1 299 ? -21.961 -9.921 7.556 1.00 94.44 299 LEU A C 1
ATOM 2416 O O . LEU A 1 299 ? -22.016 -9.007 8.369 1.00 94.44 299 LEU A O 1
ATOM 2420 N N . LYS A 1 300 ? -22.897 -10.877 7.495 1.00 94.75 300 LYS A N 1
ATOM 2421 C CA . LYS A 1 300 ? -24.050 -10.928 8.411 1.00 94.75 300 LYS A CA 1
ATOM 2422 C C . LYS A 1 300 ? -23.657 -11.259 9.847 1.00 94.75 300 LYS A C 1
ATOM 2424 O O . LYS A 1 300 ? -24.265 -10.741 10.781 1.00 94.75 300 LYS A O 1
ATOM 2429 N N . ASN A 1 301 ? -22.671 -12.137 10.023 1.00 93.00 301 ASN A N 1
ATOM 2430 C CA . ASN A 1 301 ? -22.153 -12.450 11.349 1.00 93.00 301 ASN A CA 1
ATOM 2431 C C . ASN A 1 301 ? -21.512 -11.204 11.967 1.00 93.00 301 ASN A C 1
ATOM 2433 O O . ASN A 1 301 ? -21.850 -10.856 13.091 1.00 93.00 301 ASN A O 1
ATOM 2437 N N . GLU A 1 302 ? -20.677 -10.491 11.208 1.00 94.25 302 GLU A N 1
ATOM 2438 C CA . GLU A 1 302 ? -20.051 -9.252 11.682 1.00 94.25 302 GLU A CA 1
ATOM 2439 C C . GLU A 1 302 ? -21.088 -8.157 11.993 1.00 94.25 302 GLU A C 1
ATOM 2441 O O . GLU A 1 302 ? -21.010 -7.505 13.028 1.00 94.25 302 GLU A O 1
ATOM 2446 N N . GLU A 1 303 ? -22.120 -7.997 11.154 1.00 95.56 303 GLU A N 1
ATOM 2447 C CA . GLU A 1 303 ? -23.248 -7.089 11.425 1.00 95.56 303 GLU A CA 1
ATOM 2448 C C . GLU A 1 303 ? -23.945 -7.423 12.757 1.00 95.56 303 GLU A C 1
ATOM 2450 O O . GLU A 1 303 ? -24.215 -6.533 13.562 1.00 95.56 303 GLU A O 1
ATOM 2455 N N . THR A 1 304 ? -24.161 -8.713 13.026 1.00 95.44 304 THR A N 1
ATOM 2456 C CA . THR A 1 304 ? -24.786 -9.181 14.272 1.00 95.44 304 THR A CA 1
ATOM 2457 C C . THR A 1 304 ? -23.914 -8.887 15.497 1.00 95.44 304 THR A C 1
ATOM 2459 O O . THR A 1 304 ? -24.429 -8.445 16.525 1.00 95.44 304 THR A O 1
ATOM 2462 N N . GLU A 1 305 ? -22.599 -9.102 15.407 1.00 91.75 305 GLU A N 1
ATOM 2463 C CA . GLU A 1 305 ? -21.661 -8.797 16.497 1.00 91.75 305 GLU A CA 1
ATOM 2464 C C . GLU A 1 305 ? -21.600 -7.289 16.785 1.00 91.75 305 GLU A C 1
ATOM 2466 O O . GLU A 1 305 ? -21.638 -6.872 17.947 1.00 91.75 305 GLU A O 1
ATOM 2471 N N . ILE A 1 306 ? -21.600 -6.456 15.739 1.00 93.12 306 ILE A N 1
ATOM 2472 C CA . ILE A 1 306 ? -21.674 -4.996 15.874 1.00 93.12 306 ILE A CA 1
ATOM 2473 C C . ILE A 1 306 ? -22.967 -4.586 16.586 1.00 93.12 306 ILE A C 1
ATOM 2475 O O . ILE A 1 306 ? -22.922 -3.766 17.506 1.00 93.12 306 ILE A O 1
ATOM 2479 N N . ASP A 1 307 ? -24.111 -5.165 16.219 1.00 94.06 307 ASP A N 1
ATOM 2480 C CA . ASP A 1 307 ? -25.380 -4.880 16.887 1.00 94.06 307 ASP A CA 1
ATOM 2481 C C . ASP A 1 307 ? -25.332 -5.256 18.374 1.00 94.06 307 ASP A C 1
ATOM 2483 O O . ASP A 1 307 ? -25.756 -4.467 19.224 1.00 94.06 307 ASP A O 1
ATOM 2487 N N . ILE A 1 308 ? -24.779 -6.420 18.727 1.00 88.44 308 ILE A N 1
ATOM 2488 C CA . ILE A 1 308 ? -24.602 -6.839 20.128 1.00 88.44 308 ILE A CA 1
ATOM 2489 C C . ILE A 1 308 ? -23.751 -5.816 20.894 1.00 88.44 308 ILE A C 1
ATOM 2491 O O . ILE A 1 308 ? -24.117 -5.401 22.003 1.00 88.44 308 ILE A O 1
ATOM 2495 N N . GLU A 1 309 ? -22.648 -5.364 20.300 1.00 90.25 309 GLU A N 1
ATOM 2496 C CA . GLU A 1 309 ? -21.753 -4.388 20.915 1.00 90.25 309 GLU A CA 1
ATOM 2497 C C . GLU A 1 309 ? -22.419 -3.011 21.067 1.00 90.25 309 GLU A C 1
ATOM 2499 O O . GLU A 1 309 ? -22.302 -2.382 22.121 1.00 90.25 309 GLU A O 1
ATOM 2504 N N . ILE A 1 310 ? -23.208 -2.568 20.083 1.00 92.44 310 ILE A N 1
ATOM 2505 C CA . ILE A 1 310 ? -24.015 -1.342 20.179 1.00 92.44 310 ILE A CA 1
ATOM 2506 C C . ILE A 1 310 ? -24.973 -1.425 21.370 1.00 92.44 310 ILE A C 1
ATOM 2508 O O . ILE A 1 310 ? -25.021 -0.499 22.188 1.00 92.44 310 ILE A O 1
ATOM 2512 N N . HIS A 1 311 ? -25.698 -2.536 21.528 1.00 84.25 311 HIS A N 1
ATOM 2513 C CA . HIS A 1 311 ? -26.602 -2.726 22.664 1.00 84.25 311 HIS A CA 1
ATOM 2514 C C . HIS A 1 311 ? -25.846 -2.694 24.002 1.00 84.25 311 HIS A C 1
ATOM 2516 O O . HIS A 1 311 ? -26.306 -2.075 24.970 1.00 84.25 311 HIS A O 1
ATOM 2522 N N . ARG A 1 312 ? -24.659 -3.311 24.071 1.00 84.06 312 ARG A N 1
ATOM 2523 C CA . ARG A 1 312 ? -23.795 -3.284 25.261 1.00 84.06 312 ARG A CA 1
ATOM 2524 C C . ARG A 1 312 ? -23.339 -1.863 25.598 1.00 84.06 312 ARG A C 1
ATOM 2526 O O . ARG A 1 312 ? -23.473 -1.435 26.747 1.00 84.06 312 ARG A O 1
ATOM 2533 N N . LEU A 1 313 ? -22.846 -1.119 24.609 1.00 89.31 313 LEU A N 1
ATOM 2534 C CA . LEU A 1 313 ? -22.368 0.256 24.766 1.00 89.31 313 LEU A CA 1
ATOM 2535 C C . LEU A 1 313 ? -23.497 1.215 25.163 1.00 89.31 313 LEU A C 1
ATOM 2537 O O . LEU A 1 313 ? -23.308 2.051 26.048 1.00 89.31 313 LEU A O 1
ATOM 2541 N N . MET A 1 314 ? -24.693 1.067 24.586 1.00 84.75 314 MET A N 1
ATOM 2542 C CA . MET A 1 314 ? -25.874 1.841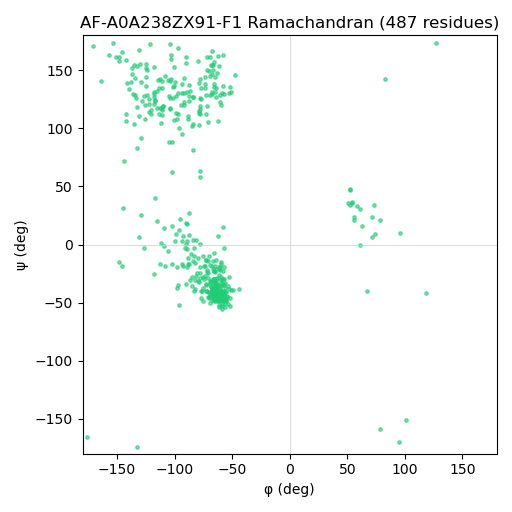 24.985 1.00 84.75 314 MET A CA 1
ATOM 2543 C C . MET A 1 314 ? -26.271 1.572 26.441 1.00 84.75 314 MET A C 1
ATOM 2545 O O . MET A 1 314 ? -26.561 2.511 27.186 1.00 84.75 314 MET A O 1
ATOM 2549 N N . ASN A 1 315 ? -26.231 0.309 26.875 1.00 78.00 315 ASN A N 1
ATOM 2550 C CA . ASN A 1 315 ? -26.489 -0.050 28.268 1.00 78.00 315 ASN A CA 1
ATOM 2551 C C . ASN A 1 315 ? -25.450 0.568 29.217 1.00 78.00 315 ASN A C 1
ATOM 2553 O O . ASN A 1 315 ? -25.832 1.110 30.252 1.00 78.00 315 ASN A O 1
ATOM 2557 N N . LEU A 1 316 ? -24.158 0.540 28.869 1.00 82.31 316 LEU A N 1
ATOM 2558 C CA . LEU A 1 316 ? -23.110 1.194 29.664 1.00 82.31 316 LEU A CA 1
ATOM 2559 C C . LEU A 1 316 ? -23.316 2.706 29.754 1.00 82.31 316 LEU A C 1
ATOM 2561 O O . LEU A 1 316 ? -23.246 3.269 30.845 1.00 82.31 316 LEU A O 1
ATOM 2565 N N . LYS A 1 317 ? -23.631 3.356 28.629 1.00 86.12 317 LYS A N 1
ATOM 2566 C CA . LYS A 1 317 ? -23.927 4.791 28.600 1.00 86.12 317 LYS A CA 1
ATOM 2567 C C . LYS A 1 317 ? -25.087 5.137 29.531 1.00 86.12 317 LYS A C 1
ATOM 2569 O O . LYS A 1 317 ? -24.966 6.078 30.305 1.00 86.12 317 LYS A O 1
ATOM 2574 N N . ARG A 1 318 ? -26.170 4.351 29.511 1.00 82.31 318 ARG A N 1
ATOM 2575 C CA . ARG A 1 318 ? -27.320 4.552 30.408 1.00 82.31 318 ARG A CA 1
ATOM 2576 C C . ARG A 1 318 ? -26.915 4.501 31.884 1.00 82.31 318 ARG A C 1
ATOM 2578 O O . ARG A 1 318 ? -27.335 5.366 32.641 1.00 82.31 318 ARG A O 1
ATOM 2585 N N . LYS A 1 319 ? -26.077 3.539 32.283 1.00 79.12 319 LYS A N 1
ATOM 2586 C CA . LYS A 1 319 ? -25.582 3.431 33.669 1.00 79.12 319 LYS A CA 1
ATOM 2587 C C . LYS A 1 319 ? -24.781 4.655 34.099 1.00 79.12 319 LYS A C 1
ATOM 2589 O O . LYS A 1 319 ? -25.014 5.199 35.172 1.00 79.12 319 LYS A O 1
ATOM 2594 N N . ILE A 1 320 ? -23.867 5.104 33.237 1.00 84.19 320 ILE A N 1
ATOM 2595 C CA . ILE A 1 320 ? -23.055 6.301 33.487 1.00 84.19 320 ILE A CA 1
ATOM 2596 C C . ILE A 1 320 ? -23.964 7.522 33.647 1.00 84.19 320 ILE A C 1
ATOM 2598 O O . ILE A 1 320 ? -23.841 8.248 34.627 1.00 84.19 320 ILE A O 1
ATOM 2602 N N . THR A 1 321 ? -24.913 7.720 32.728 1.00 85.19 321 THR A N 1
ATOM 2603 C CA . THR A 1 321 ? -25.868 8.833 32.797 1.00 85.19 321 THR A CA 1
ATOM 2604 C C . THR A 1 321 ? -26.706 8.792 34.074 1.00 85.19 321 THR A C 1
ATOM 2606 O O . THR A 1 321 ? -26.876 9.825 34.711 1.00 85.19 321 THR A O 1
ATOM 2609 N N . ASN A 1 322 ? -27.176 7.615 34.491 1.00 81.06 322 ASN A N 1
ATOM 2610 C CA . ASN A 1 322 ? -27.939 7.481 35.730 1.00 81.06 322 ASN A CA 1
ATOM 2611 C C . ASN A 1 322 ? -27.106 7.864 36.961 1.00 81.06 322 ASN A C 1
ATOM 2613 O O . ASN A 1 322 ? -27.588 8.630 37.789 1.00 81.06 322 ASN A O 1
ATOM 2617 N N . LYS A 1 323 ? -25.849 7.405 37.058 1.00 83.25 323 LYS A N 1
ATOM 2618 C CA . LYS A 1 323 ? -24.962 7.769 38.178 1.00 83.25 323 LYS A CA 1
ATOM 2619 C C . LYS A 1 323 ? -24.640 9.265 38.206 1.00 83.25 323 LYS A C 1
ATOM 2621 O O . LYS A 1 323 ? -24.649 9.846 39.285 1.00 83.25 323 LYS A O 1
ATOM 2626 N N . ILE A 1 324 ? -24.415 9.888 37.046 1.00 86.75 324 ILE A N 1
ATOM 2627 C CA . ILE A 1 324 ? -24.217 11.345 36.944 1.00 86.75 324 ILE A CA 1
ATOM 2628 C C . ILE A 1 324 ? -25.443 12.084 37.484 1.00 86.75 324 ILE A C 1
ATOM 2630 O O . ILE A 1 324 ? -25.301 12.910 38.379 1.00 86.75 324 ILE A O 1
ATOM 2634 N N . ASN A 1 325 ? -26.642 11.731 37.009 1.00 85.06 325 ASN A N 1
ATOM 2635 C CA . ASN A 1 325 ? -27.881 12.389 37.430 1.00 85.06 325 ASN A CA 1
ATOM 2636 C C . ASN A 1 325 ? -28.130 12.268 38.942 1.00 85.06 325 ASN A C 1
ATOM 2638 O O . ASN A 1 325 ? -28.651 13.200 39.545 1.00 85.06 325 ASN A O 1
ATOM 2642 N N . LEU A 1 326 ? -27.766 11.138 39.556 1.00 82.25 326 LEU A N 1
ATOM 2643 C CA . LEU A 1 326 ? -27.901 10.946 41.004 1.00 82.25 326 LEU A CA 1
ATOM 2644 C C . LEU A 1 326 ? -26.958 11.846 41.797 1.00 82.25 326 LEU A C 1
ATOM 2646 O O . LEU A 1 326 ? -27.382 12.433 42.784 1.00 82.25 326 LEU A O 1
ATOM 2650 N N . ILE A 1 327 ? -25.699 11.960 41.367 1.00 84.38 327 ILE A N 1
ATOM 2651 C CA . ILE A 1 327 ? -24.704 12.795 42.048 1.00 84.38 327 ILE A CA 1
ATOM 2652 C C . ILE A 1 327 ? -25.052 14.277 41.872 1.00 84.38 327 ILE A C 1
ATOM 2654 O O . ILE A 1 327 ? -25.140 14.999 42.856 1.00 84.38 327 ILE A O 1
ATOM 2658 N N . GLU A 1 328 ? -25.313 14.727 40.640 1.00 86.31 328 GLU A N 1
ATOM 2659 C CA . GLU A 1 328 ? -25.652 16.131 40.356 1.00 86.31 328 GLU A CA 1
ATOM 2660 C C . GLU A 1 328 ? -27.004 16.551 40.963 1.00 86.31 328 GLU A C 1
ATOM 2662 O O . GLU A 1 328 ? -27.204 17.719 41.297 1.00 86.31 328 GLU A O 1
ATOM 2667 N N . GLY A 1 329 ? -27.945 15.610 41.100 1.00 82.56 329 GLY A N 1
ATOM 2668 C CA . GLY A 1 329 ? -29.256 15.856 41.699 1.00 82.56 329 GLY A CA 1
ATOM 2669 C C . GLY A 1 329 ? -29.256 15.864 43.229 1.00 82.56 329 GLY A C 1
ATOM 2670 O O . GLY A 1 329 ? -30.127 16.498 43.825 1.00 82.56 329 GLY A O 1
ATOM 2671 N N . ALA A 1 330 ? -28.296 15.198 43.874 1.00 78.38 330 ALA A N 1
ATOM 2672 C CA . ALA A 1 330 ? -28.283 15.044 45.327 1.00 78.38 330 ALA A CA 1
ATOM 2673 C C . ALA A 1 330 ? -28.152 16.373 46.090 1.00 78.38 330 ALA A C 1
ATOM 2675 O O . ALA A 1 330 ? -28.715 16.509 47.176 1.00 78.38 330 ALA A O 1
ATOM 2676 N N . ASP A 1 331 ? -27.487 17.371 45.505 1.00 73.00 331 ASP A N 1
ATOM 2677 C CA . ASP A 1 331 ? -27.271 18.677 46.136 1.00 73.00 331 ASP A CA 1
ATOM 2678 C C . ASP A 1 331 ? -28.551 19.518 46.272 1.00 73.00 331 ASP A C 1
ATOM 2680 O O . ASP A 1 331 ? -28.589 20.474 47.049 1.00 73.00 331 ASP A O 1
ATOM 2684 N N . GLN A 1 332 ? -29.612 19.191 45.527 1.00 72.50 332 GLN A N 1
ATOM 2685 C CA . GLN A 1 332 ? -30.784 20.064 45.408 1.00 72.50 332 GLN A CA 1
ATOM 2686 C C . GLN A 1 332 ? -31.685 20.078 46.654 1.00 72.50 332 GLN A C 1
ATOM 2688 O O . GLN A 1 332 ? -32.449 21.027 46.811 1.00 72.50 332 GLN A O 1
ATOM 2693 N N . TYR A 1 333 ? -31.578 19.084 47.549 1.00 75.62 333 TYR A N 1
ATOM 2694 C CA . TYR A 1 333 ? -32.501 18.898 48.686 1.00 75.62 333 TYR A CA 1
ATOM 2695 C C . TYR A 1 333 ? -31.815 18.364 49.955 1.00 75.62 333 TYR A C 1
ATOM 2697 O O . TYR A 1 333 ? -32.412 17.613 50.734 1.00 75.62 333 TYR A O 1
ATOM 2705 N N . ILE A 1 334 ? -30.540 18.708 50.162 1.00 84.88 334 ILE A N 1
ATOM 2706 C CA . ILE A 1 334 ? -29.788 18.257 51.340 1.00 84.88 334 ILE A CA 1
ATOM 2707 C C . ILE A 1 334 ? -30.470 18.757 52.624 1.00 84.88 334 ILE A C 1
ATOM 2709 O O . ILE A 1 334 ? -30.711 19.950 52.802 1.00 84.88 334 ILE A O 1
ATOM 2713 N N . ASN A 1 335 ? -30.720 17.830 53.549 1.00 87.75 335 ASN A N 1
ATOM 2714 C CA . ASN A 1 335 ? -31.388 18.012 54.839 1.00 87.75 335 ASN A CA 1
ATOM 2715 C C . ASN A 1 335 ? -32.852 18.486 54.761 1.00 87.75 335 ASN A C 1
ATOM 2717 O O . ASN A 1 335 ? -33.404 18.917 55.775 1.00 87.75 335 ASN A O 1
ATOM 2721 N N . GLU A 1 336 ? -33.496 18.382 53.597 1.00 91.06 336 GLU A N 1
ATOM 2722 C CA . GLU A 1 336 ? -34.922 18.668 53.421 1.00 91.06 336 GLU A CA 1
ATOM 2723 C C . GLU A 1 336 ? -35.730 17.363 53.369 1.00 91.06 336 GLU A C 1
ATOM 2725 O O . GLU A 1 336 ? -35.442 16.470 52.568 1.00 91.06 336 GLU A O 1
ATOM 2730 N N . ILE A 1 337 ? -36.748 17.248 54.232 1.00 94.00 337 ILE A N 1
ATOM 2731 C CA . ILE A 1 337 ? -37.687 16.119 54.212 1.00 94.00 337 ILE A CA 1
ATOM 2732 C C . ILE A 1 337 ? -38.777 16.407 53.186 1.00 94.00 337 ILE A C 1
ATOM 2734 O O . ILE A 1 337 ? -39.444 17.440 53.255 1.00 94.00 337 ILE A O 1
ATOM 2738 N N . ARG A 1 338 ? -38.990 15.467 52.267 1.00 93.69 338 ARG A N 1
ATOM 2739 C CA . ARG A 1 338 ? -39.950 15.599 51.169 1.00 93.69 338 ARG A CA 1
ATOM 2740 C C . ARG A 1 338 ? -40.755 14.327 50.965 1.00 93.69 338 ARG A C 1
ATOM 2742 O O . ARG A 1 338 ? -40.276 13.234 51.250 1.00 93.69 338 ARG A O 1
ATOM 2749 N N . ILE A 1 339 ? -41.972 14.479 50.447 1.00 95.00 339 ILE A N 1
ATOM 2750 C CA . ILE A 1 339 ? -42.762 13.349 49.958 1.00 95.00 339 ILE A CA 1
ATOM 2751 C C . ILE A 1 339 ? -42.480 13.168 48.473 1.00 95.00 339 ILE A C 1
ATOM 2753 O O . ILE A 1 339 ? -42.747 14.067 47.676 1.00 95.00 339 ILE A O 1
ATOM 2757 N N . GLU A 1 340 ? -41.978 11.997 48.100 1.00 93.19 340 GLU A N 1
ATOM 2758 C CA . GLU A 1 340 ? -41.801 11.602 46.708 1.00 93.19 340 GLU A CA 1
ATOM 2759 C C . GLU A 1 340 ? -42.642 10.380 46.381 1.00 93.19 340 GLU A C 1
ATOM 2761 O O . GLU A 1 340 ? -42.599 9.360 47.071 1.00 93.19 340 GLU A O 1
ATOM 2766 N N . ARG A 1 341 ? -43.378 10.463 45.275 1.00 93.31 341 ARG A N 1
ATOM 2767 C CA . ARG A 1 341 ? -44.076 9.312 44.719 1.00 93.31 341 ARG A CA 1
ATOM 2768 C C . ARG A 1 341 ? -43.114 8.520 43.846 1.00 93.31 341 ARG A C 1
ATOM 2770 O O . ARG A 1 341 ? -42.801 8.928 42.728 1.00 93.31 341 ARG A O 1
ATOM 2777 N N . LEU A 1 342 ? -42.635 7.396 44.368 1.00 89.50 342 LEU A N 1
ATOM 2778 C CA . LEU A 1 342 ? -41.685 6.535 43.672 1.00 89.50 342 LEU A CA 1
ATOM 2779 C C . LEU A 1 342 ? -42.439 5.469 42.882 1.00 89.50 342 LEU A C 1
ATOM 2781 O O . LEU A 1 342 ? -43.315 4.803 43.430 1.00 89.50 342 LEU A O 1
ATOM 2785 N N . SER A 1 343 ? -42.084 5.306 41.604 1.00 87.19 343 SER A N 1
ATOM 2786 C CA . SER A 1 343 ? -42.660 4.282 40.728 1.00 87.19 343 SER A CA 1
ATOM 2787 C C . SER A 1 343 ? -42.363 2.871 41.232 1.00 87.19 343 SER A C 1
ATOM 2789 O O . SER A 1 343 ? -41.429 2.657 42.005 1.00 87.19 343 SER A O 1
ATOM 2791 N N . GLU A 1 344 ? -43.123 1.896 40.734 1.00 85.75 344 GLU A N 1
ATOM 2792 C CA . GLU A 1 344 ? -42.871 0.478 40.993 1.00 85.75 344 GLU A CA 1
ATOM 2793 C C . GLU A 1 344 ? -41.406 0.100 40.704 1.00 85.75 344 GLU A C 1
ATOM 2795 O O . GLU A 1 344 ? -40.860 0.419 39.642 1.00 85.75 344 GLU A O 1
ATOM 2800 N N . ARG A 1 345 ? -40.774 -0.593 41.657 1.00 82.38 345 ARG A N 1
ATOM 2801 C CA . ARG A 1 345 ? -39.394 -1.089 41.564 1.00 82.38 345 ARG A CA 1
ATOM 2802 C C . ARG A 1 345 ? -39.362 -2.589 41.792 1.00 82.38 345 ARG A C 1
ATOM 2804 O O . ARG A 1 345 ? -40.154 -3.142 42.549 1.00 82.38 345 ARG A O 1
ATOM 2811 N N . TRP A 1 346 ? -38.402 -3.255 41.171 1.00 78.56 346 TRP A N 1
ATOM 2812 C CA . TRP A 1 346 ? -38.194 -4.687 41.344 1.00 78.56 346 TRP A CA 1
ATOM 2813 C C . TRP A 1 346 ? -36.848 -4.890 42.020 1.00 78.56 346 TRP A C 1
ATOM 2815 O O . TRP A 1 346 ? -35.889 -4.186 41.711 1.00 78.56 346 TRP A O 1
ATOM 2825 N N . GLY A 1 347 ? -36.742 -5.846 42.937 1.00 79.50 347 GLY A N 1
ATOM 2826 C CA . GLY A 1 347 ? -35.439 -6.157 43.505 1.00 79.50 347 GLY A CA 1
ATOM 2827 C C . GLY A 1 347 ? -35.377 -7.394 44.382 1.00 79.50 347 GLY A C 1
ATOM 2828 O O . GLY A 1 347 ? -36.388 -8.022 44.694 1.00 79.50 347 GLY A O 1
ATOM 2829 N N . VAL A 1 348 ? -34.154 -7.771 44.741 1.00 79.44 348 VAL A N 1
ATOM 2830 C CA . VAL A 1 348 ? -33.856 -8.923 45.602 1.00 79.44 348 VAL A CA 1
ATOM 2831 C C . VAL A 1 348 ? -33.490 -8.406 46.986 1.00 79.44 348 VAL A C 1
ATOM 2833 O O . VAL A 1 348 ? -32.582 -7.587 47.117 1.00 79.44 348 VAL A O 1
ATOM 2836 N N . PHE A 1 349 ? -34.187 -8.905 48.003 1.00 80.25 349 PHE A N 1
ATOM 2837 C CA . PHE A 1 349 ? -33.853 -8.665 49.404 1.00 80.25 349 PHE A CA 1
ATOM 2838 C C . PHE A 1 349 ? -32.967 -9.796 49.909 1.00 80.25 349 PHE A C 1
ATOM 2840 O O . PHE A 1 349 ? -33.288 -10.970 49.718 1.00 80.25 349 PHE A O 1
ATOM 2847 N N . ILE A 1 350 ? -31.859 -9.433 50.543 1.00 80.81 350 ILE A N 1
ATOM 2848 C CA . ILE A 1 350 ? -30.943 -10.359 51.195 1.00 80.81 350 ILE A CA 1
ATOM 2849 C C . ILE A 1 350 ? -31.039 -10.099 52.693 1.00 80.81 350 ILE A C 1
ATOM 2851 O O . ILE A 1 350 ? -30.503 -9.110 53.197 1.00 80.81 350 ILE A O 1
ATOM 2855 N N . ASP A 1 351 ? -31.728 -11.009 53.373 1.00 78.31 351 ASP A N 1
ATOM 2856 C CA . ASP A 1 351 ? -31.865 -11.000 54.824 1.00 78.31 351 ASP A CA 1
ATOM 2857 C C . ASP A 1 351 ? -30.543 -11.444 55.476 1.00 78.31 351 ASP A C 1
ATOM 2859 O O . ASP A 1 351 ? -29.910 -12.415 55.032 1.00 78.31 351 ASP A O 1
ATOM 2863 N N . ILE A 1 352 ? -30.114 -10.722 56.513 1.00 77.88 352 ILE A N 1
ATOM 2864 C CA . ILE A 1 352 ? -28.890 -11.016 57.272 1.00 77.88 352 ILE A CA 1
ATOM 2865 C C . ILE A 1 352 ? -29.217 -11.058 58.758 1.00 77.88 352 ILE A C 1
ATOM 2867 O O . ILE A 1 352 ? -29.747 -10.100 59.312 1.00 77.88 352 ILE A O 1
ATOM 2871 N N . GLU A 1 353 ? -28.898 -12.178 59.406 1.00 72.50 353 GLU A N 1
ATOM 2872 C CA . GLU A 1 353 ? -29.167 -12.388 60.828 1.00 72.50 353 GLU A CA 1
ATOM 2873 C C . GLU A 1 353 ? -28.075 -11.731 61.686 1.00 72.50 353 GLU A C 1
ATOM 2875 O O . GLU A 1 353 ? -28.391 -11.124 62.713 1.00 72.50 353 GLU A O 1
ATOM 2880 N N . ASN A 1 354 ? -26.807 -11.795 61.252 1.00 71.69 354 ASN A N 1
ATOM 2881 C CA . ASN A 1 354 ? -25.676 -11.150 61.922 1.00 71.69 354 ASN A CA 1
ATOM 2882 C C . ASN A 1 354 ? -24.780 -10.325 60.979 1.00 71.69 354 ASN A C 1
ATOM 2884 O O . ASN A 1 354 ? -24.005 -10.850 60.180 1.00 71.69 354 ASN A O 1
ATOM 2888 N N . ILE A 1 355 ? -24.833 -9.004 61.148 1.00 70.75 355 ILE A N 1
ATOM 2889 C CA . ILE A 1 355 ? -24.103 -8.015 60.339 1.00 70.75 355 ILE A CA 1
ATOM 2890 C C . ILE A 1 355 ? -22.617 -7.922 60.738 1.00 70.75 355 ILE A C 1
ATOM 2892 O O . ILE A 1 355 ? -21.789 -7.466 59.955 1.00 70.75 355 ILE A O 1
ATOM 2896 N N . GLU A 1 356 ? -22.236 -8.385 61.930 1.00 73.31 356 GLU A N 1
ATOM 2897 C CA . GLU A 1 356 ? -20.827 -8.403 62.353 1.00 73.31 356 GLU A CA 1
ATOM 2898 C C . GLU A 1 356 ? -20.076 -9.644 61.836 1.00 73.31 356 GLU A C 1
ATOM 2900 O O . GLU A 1 356 ? -18.841 -9.682 61.844 1.00 73.31 356 GLU A O 1
ATOM 2905 N N . ASP A 1 357 ? -20.798 -10.664 61.355 1.00 79.00 357 ASP A N 1
ATOM 2906 C CA . ASP A 1 357 ? -20.205 -11.890 60.828 1.00 79.00 357 ASP A CA 1
ATOM 2907 C C . ASP A 1 357 ? -20.009 -11.822 59.305 1.00 79.00 357 ASP A C 1
ATOM 2909 O O . ASP A 1 357 ? -20.867 -12.191 58.498 1.00 79.00 357 ASP A O 1
ATOM 2913 N N . ASN A 1 358 ? -18.798 -11.435 58.899 1.00 78.38 358 ASN A N 1
ATOM 2914 C CA . ASN A 1 358 ? -18.370 -11.434 57.497 1.00 78.38 358 ASN A CA 1
ATOM 2915 C C . ASN A 1 358 ? -18.569 -12.788 56.783 1.00 78.38 358 ASN A C 1
ATOM 2917 O O . ASN A 1 358 ? -18.722 -12.824 55.557 1.00 78.38 358 ASN A O 1
ATOM 2921 N N . TYR A 1 359 ? -18.533 -13.915 57.504 1.00 77.12 359 TYR A N 1
ATOM 2922 C CA . TYR A 1 359 ? -18.774 -15.238 56.928 1.00 77.12 359 TYR A CA 1
ATOM 2923 C C . TYR A 1 359 ? -20.255 -15.443 56.596 1.00 77.12 359 TYR A C 1
ATOM 2925 O O . TYR A 1 359 ? -20.574 -15.986 55.532 1.00 77.12 359 TYR A O 1
ATOM 2933 N N . GLU A 1 360 ? -21.151 -14.974 57.459 1.00 80.31 360 GLU A N 1
ATOM 2934 C CA . GLU A 1 360 ? -22.591 -15.019 57.230 1.00 80.31 360 GLU A CA 1
ATOM 2935 C C . GLU A 1 360 ? -22.992 -14.127 56.056 1.00 80.31 360 GLU A C 1
ATOM 2937 O O . GLU A 1 360 ? -23.620 -14.620 55.116 1.00 80.31 360 GLU A O 1
ATOM 2942 N N . ILE A 1 361 ? -22.515 -12.876 56.034 1.00 80.69 361 ILE A N 1
ATOM 2943 C CA . ILE A 1 361 ? -22.716 -11.949 54.910 1.00 80.69 361 ILE A CA 1
ATOM 2944 C C . ILE A 1 361 ? -22.281 -12.629 53.608 1.00 80.69 361 ILE A C 1
ATOM 2946 O O . ILE A 1 361 ? -23.061 -12.768 52.663 1.00 80.69 361 ILE A O 1
ATOM 2950 N N . LYS A 1 362 ? -21.052 -13.157 53.565 1.00 81.38 362 LYS A N 1
ATOM 2951 C CA . LYS A 1 362 ? -20.532 -13.864 52.387 1.00 81.38 362 LYS A CA 1
ATOM 2952 C C . LYS A 1 362 ? -21.427 -15.029 51.959 1.00 81.38 362 LYS A C 1
ATOM 2954 O O . LYS A 1 362 ? -21.612 -15.245 50.759 1.00 81.38 362 LYS A O 1
ATOM 2959 N N . ASN A 1 363 ? -21.960 -15.802 52.901 1.00 81.50 363 ASN A N 1
ATOM 2960 C CA . ASN A 1 363 ? -22.837 -16.930 52.600 1.00 81.50 363 ASN A CA 1
ATOM 2961 C C . ASN A 1 363 ? -24.210 -16.484 52.089 1.00 81.50 363 ASN A C 1
ATOM 2963 O O . ASN A 1 363 ? -24.707 -17.082 51.134 1.00 81.50 363 ASN A O 1
ATOM 2967 N N . SER A 1 364 ? -24.800 -15.435 52.660 1.00 81.38 364 SER A N 1
ATOM 2968 C CA . SER A 1 364 ? -26.067 -14.861 52.196 1.00 81.38 364 SER A CA 1
ATOM 2969 C C . SER A 1 364 ? -25.943 -14.309 50.775 1.00 81.38 364 SER A C 1
ATOM 2971 O O . SER A 1 364 ? -26.781 -14.615 49.927 1.00 81.38 364 SER A O 1
ATOM 2973 N N . PHE A 1 365 ? -24.840 -13.631 50.450 1.00 78.88 365 PHE A N 1
ATOM 2974 C CA . PHE A 1 365 ? -24.545 -13.204 49.078 1.00 78.88 365 PHE A CA 1
ATOM 2975 C C . PHE A 1 365 ? -24.322 -14.392 48.127 1.00 78.88 365 PHE A C 1
ATOM 2977 O O . PHE A 1 365 ? -24.844 -14.398 47.013 1.00 78.88 365 PHE A O 1
ATOM 2984 N N . LYS A 1 366 ? -23.611 -15.444 48.562 1.00 80.88 366 LYS A N 1
ATOM 2985 C CA . LYS A 1 366 ? -23.412 -16.670 47.762 1.00 80.88 366 LYS A CA 1
ATOM 2986 C C . LYS A 1 366 ? -24.706 -17.423 47.467 1.00 80.88 366 LYS A C 1
ATOM 2988 O O . LYS A 1 366 ? -24.854 -17.946 46.367 1.00 80.88 366 LYS A O 1
ATOM 2993 N N . LYS A 1 367 ? -25.650 -17.481 48.411 1.00 79.81 367 LYS A N 1
ATOM 2994 C CA . LYS A 1 367 ? -26.975 -18.083 48.172 1.00 79.81 367 LYS A CA 1
ATOM 2995 C C . LYS A 1 367 ? -27.712 -17.386 47.022 1.00 79.81 367 LYS A C 1
ATOM 2997 O O . LYS A 1 367 ? -28.444 -18.044 46.291 1.00 79.81 367 LYS A O 1
ATOM 3002 N N . HIS A 1 368 ? -27.443 -16.097 46.819 1.00 74.69 368 HIS A N 1
ATOM 3003 C CA . HIS A 1 368 ? -28.011 -15.280 45.750 1.00 74.69 368 HIS A CA 1
ATOM 3004 C C . HIS A 1 368 ? -27.031 -15.061 44.574 1.00 74.69 368 HIS A C 1
ATOM 3006 O O . HIS A 1 368 ? -27.267 -14.199 43.731 1.00 74.69 368 HIS A O 1
ATOM 3012 N N . GLU A 1 369 ? -25.950 -15.853 44.455 1.00 71.69 369 GLU A N 1
ATOM 3013 C CA . GLU A 1 369 ? -24.894 -15.683 43.434 1.00 71.69 369 GLU A CA 1
ATOM 3014 C C . GLU A 1 369 ? -25.443 -15.684 41.998 1.00 71.69 369 GLU A C 1
ATOM 3016 O O . GLU A 1 369 ? -24.932 -14.962 41.144 1.00 71.69 369 GLU A O 1
ATOM 3021 N N . ALA A 1 370 ? -26.504 -16.449 41.719 1.00 65.69 370 ALA A N 1
ATOM 3022 C CA . ALA A 1 370 ? -27.154 -16.467 40.407 1.00 65.69 370 ALA A CA 1
ATOM 3023 C C . ALA A 1 370 ? -27.659 -15.078 39.976 1.00 65.69 370 ALA A C 1
ATOM 3025 O O . ALA A 1 370 ? -27.644 -14.782 38.787 1.00 65.69 370 ALA A O 1
ATOM 3026 N N . HIS A 1 371 ? -28.030 -14.217 40.929 1.00 65.38 371 HIS A N 1
ATOM 3027 C CA . HIS A 1 371 ? -28.462 -12.841 40.678 1.00 65.38 371 HIS A CA 1
ATOM 3028 C C . HIS A 1 371 ? -27.276 -11.878 40.492 1.00 65.38 371 HIS A C 1
ATOM 3030 O O . HIS A 1 371 ? -27.391 -10.914 39.742 1.00 65.38 371 HIS A O 1
ATOM 3036 N N . PHE A 1 372 ? -26.113 -12.179 41.084 1.00 61.81 372 PHE A N 1
ATOM 3037 C CA . PHE A 1 372 ? -24.858 -11.437 40.878 1.00 61.81 372 PHE A CA 1
ATOM 3038 C C . PHE A 1 372 ? -24.132 -11.818 39.578 1.00 61.81 372 PHE A C 1
ATOM 3040 O O . PHE A 1 372 ? -23.483 -10.976 38.959 1.00 61.81 372 PHE A O 1
ATOM 3047 N N . LYS A 1 373 ? -24.252 -13.079 39.135 1.00 54.69 373 LYS A N 1
ATOM 3048 C CA . LYS A 1 373 ? -23.705 -13.572 37.855 1.00 54.69 373 LYS A CA 1
ATOM 3049 C C . LYS A 1 373 ? -24.349 -12.915 36.639 1.00 54.69 373 LYS A C 1
ATOM 3051 O O . LYS A 1 373 ? -23.742 -12.906 35.570 1.00 54.69 373 LYS A O 1
ATOM 3056 N N . ILE A 1 374 ? -25.520 -12.304 36.808 1.00 54.91 374 ILE A N 1
ATOM 3057 C CA . ILE A 1 374 ? -26.086 -11.373 35.835 1.00 54.91 374 ILE A CA 1
ATOM 3058 C C . ILE A 1 374 ? -25.373 -10.017 35.998 1.00 54.91 374 ILE A C 1
ATOM 3060 O O . ILE A 1 374 ? -25.953 -9.001 36.372 1.00 54.91 374 ILE A O 1
ATOM 3064 N N . SER A 1 375 ? -24.068 -10.012 35.735 1.00 46.44 375 SER A N 1
ATOM 3065 C CA . SER A 1 375 ? -23.115 -8.912 35.951 1.00 46.44 375 SER A CA 1
ATOM 3066 C C . SER A 1 375 ? -23.465 -7.590 35.243 1.00 46.44 375 SER A C 1
ATOM 3068 O O . SER A 1 375 ? -22.793 -6.577 35.426 1.00 46.44 375 SER A O 1
ATOM 3070 N N . SER A 1 376 ? -24.536 -7.550 34.449 1.00 53.31 376 SER A N 1
ATOM 3071 C CA . SER A 1 376 ? -24.971 -6.380 33.693 1.00 53.31 376 SER A CA 1
ATOM 3072 C C . SER A 1 376 ? -26.010 -5.486 34.392 1.00 53.31 376 SER A C 1
ATOM 3074 O O . SER A 1 376 ? -26.395 -4.497 33.773 1.00 53.31 376 SER A O 1
ATOM 3076 N N . TRP A 1 377 ? -26.442 -5.733 35.640 1.00 53.72 377 TRP A N 1
ATOM 3077 C CA . TRP A 1 377 ? -27.687 -5.115 36.163 1.00 53.72 377 TRP A CA 1
ATOM 3078 C C . TRP A 1 377 ? -27.560 -4.016 37.221 1.00 53.72 377 TRP A C 1
ATOM 3080 O O . TRP A 1 377 ? -28.503 -3.239 37.332 1.00 53.72 377 TRP A O 1
ATOM 3090 N N . LEU A 1 378 ? -26.431 -3.855 37.929 1.00 60.00 378 LEU A N 1
ATOM 3091 C CA . LEU A 1 378 ? -26.263 -2.678 38.798 1.00 60.00 378 LEU A CA 1
ATOM 3092 C C . LEU A 1 378 ? -26.289 -1.422 37.918 1.00 60.00 378 LEU A C 1
ATOM 3094 O O . LEU A 1 378 ? -25.366 -1.192 37.128 1.00 60.00 378 LEU A O 1
ATOM 3098 N N . ASN A 1 379 ? -27.393 -0.680 37.986 1.00 58.66 379 ASN A N 1
ATOM 3099 C CA . ASN A 1 379 ? -27.650 0.465 37.118 1.00 58.66 379 ASN A CA 1
ATOM 3100 C C . ASN A 1 379 ? -26.990 1.731 37.676 1.00 58.66 379 ASN A C 1
ATOM 3102 O O . ASN A 1 379 ? -26.439 2.521 36.920 1.00 58.66 379 ASN A O 1
ATOM 3106 N N . GLU A 1 380 ? -26.976 1.845 39.005 1.00 61.38 380 GLU A N 1
ATOM 3107 C CA . GLU A 1 380 ? -26.294 2.895 39.770 1.00 61.38 380 GLU A CA 1
ATOM 3108 C C . GLU A 1 380 ? -24.945 2.420 40.345 1.00 61.38 380 GLU A C 1
ATOM 3110 O O . GLU A 1 380 ? -24.274 3.152 41.066 1.00 61.38 380 GLU A O 1
ATOM 3115 N N . GLY A 1 381 ? -24.542 1.180 40.035 1.00 63.78 381 GLY A N 1
ATOM 3116 C CA . GLY A 1 381 ? -23.278 0.597 40.496 1.00 63.78 381 GLY A CA 1
ATOM 3117 C C . GLY A 1 381 ? -23.241 0.197 41.974 1.00 63.78 381 GLY A C 1
ATOM 3118 O O . GLY A 1 381 ? -22.168 -0.152 42.451 1.00 63.78 381 GLY A O 1
ATOM 3119 N N . GLN A 1 382 ? -24.375 0.216 42.683 1.00 71.38 382 GLN A N 1
ATOM 3120 C CA . GLN A 1 382 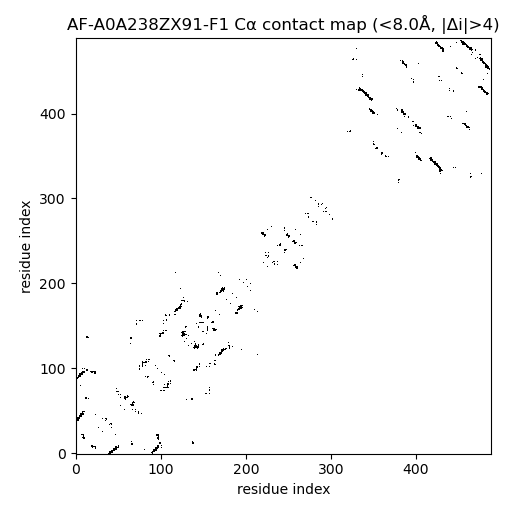? -24.427 0.042 44.138 1.00 71.38 382 GLN A CA 1
ATOM 3121 C C . GLN A 1 382 ? -25.540 -0.905 44.599 1.00 71.38 382 GLN A C 1
ATOM 3123 O O . GLN A 1 382 ? -26.544 -1.092 43.912 1.00 71.38 382 GLN A O 1
ATOM 3128 N N . ILE A 1 383 ? -25.325 -1.508 45.767 1.00 79.62 383 ILE A N 1
ATOM 3129 C CA . ILE A 1 383 ? -26.311 -2.288 46.519 1.00 79.62 383 ILE A CA 1
ATOM 3130 C C . ILE A 1 383 ? -26.810 -1.385 47.640 1.00 79.62 383 ILE A C 1
ATOM 3132 O O . ILE A 1 383 ? -26.007 -0.727 48.298 1.00 79.62 383 ILE A O 1
ATOM 3136 N N . TYR A 1 384 ? -28.116 -1.357 47.851 1.00 86.38 384 TYR A N 1
ATOM 3137 C CA . TYR A 1 384 ? -28.728 -0.526 48.877 1.00 86.38 384 TYR A CA 1
ATOM 3138 C C . TYR A 1 384 ? -28.840 -1.267 50.201 1.00 86.38 384 TYR A C 1
ATOM 3140 O O . TYR A 1 384 ? -28.822 -2.501 50.255 1.00 86.38 384 TYR A O 1
ATOM 3148 N N . THR A 1 385 ? -29.012 -0.501 51.266 1.00 88.44 385 THR A N 1
ATOM 3149 C CA . THR A 1 385 ? -29.367 -1.002 52.592 1.00 88.44 385 THR A CA 1
ATOM 3150 C C . THR A 1 385 ? -30.860 -0.803 52.828 1.00 88.44 385 THR A C 1
ATOM 3152 O O . THR A 1 385 ? -31.506 0.049 52.219 1.00 88.44 385 THR A O 1
ATOM 3155 N N . SER A 1 386 ? -31.452 -1.644 53.667 1.00 90.38 386 SER A N 1
ATOM 3156 C CA . SER A 1 386 ? -32.870 -1.575 54.009 1.00 90.38 386 SER A CA 1
ATOM 3157 C C . SER A 1 386 ? -33.068 -1.888 55.482 1.00 90.38 386 SER A C 1
ATOM 3159 O O . SER A 1 386 ? -32.430 -2.801 55.999 1.00 90.38 386 SER A O 1
ATOM 3161 N N . ILE A 1 387 ? -33.944 -1.154 56.165 1.00 90.62 387 ILE A N 1
ATOM 3162 C CA . ILE A 1 387 ? -34.283 -1.411 57.568 1.00 90.62 387 ILE A CA 1
ATOM 3163 C C . ILE A 1 387 ? -35.747 -1.821 57.639 1.00 90.62 387 ILE A C 1
ATOM 3165 O O . ILE A 1 387 ? -36.612 -1.176 57.044 1.00 90.62 387 ILE A O 1
ATOM 3169 N N . SER A 1 388 ? -36.028 -2.902 58.369 1.00 90.69 388 SER A N 1
ATOM 3170 C CA . SER A 1 388 ? -37.393 -3.405 58.499 1.00 90.69 388 SER A CA 1
ATOM 3171 C C . SER A 1 388 ? -38.296 -2.384 59.197 1.00 90.69 388 SER A C 1
ATOM 3173 O O . SER A 1 388 ? -37.855 -1.677 60.107 1.00 90.69 388 SER A O 1
ATOM 3175 N N . LYS A 1 389 ? -39.586 -2.338 58.848 1.00 92.31 389 LYS A N 1
ATOM 3176 C CA . LYS A 1 389 ? -40.571 -1.497 59.558 1.00 92.31 389 LYS A CA 1
ATOM 3177 C C . LYS A 1 389 ? -40.524 -1.709 61.078 1.00 92.31 389 LYS A C 1
ATOM 3179 O O . LYS A 1 389 ? -40.644 -0.750 61.841 1.00 92.31 389 LYS A O 1
ATOM 3184 N N . GLU A 1 390 ? -40.344 -2.952 61.522 1.00 92.12 390 GLU A N 1
ATOM 3185 C CA . GLU A 1 390 ? -40.251 -3.298 62.944 1.00 92.12 390 GLU A CA 1
ATOM 3186 C C . GLU A 1 390 ? -39.016 -2.675 63.612 1.00 92.12 390 GLU A C 1
ATOM 3188 O O . GLU A 1 390 ? -39.111 -2.154 64.726 1.00 92.12 390 GLU A O 1
ATOM 3193 N N . ASP A 1 391 ? -37.866 -2.693 62.938 1.00 92.19 391 ASP A N 1
ATOM 3194 C CA . ASP A 1 391 ? -36.631 -2.090 63.439 1.00 92.19 391 ASP A CA 1
ATOM 3195 C C . ASP A 1 391 ? -36.670 -0.561 63.386 1.00 92.19 391 ASP A C 1
ATOM 3197 O O . ASP A 1 391 ? -36.177 0.075 64.317 1.00 92.19 391 ASP A O 1
ATOM 3201 N N . ILE A 1 392 ? -37.321 0.040 62.382 1.00 93.00 392 ILE A N 1
ATOM 3202 C CA . ILE A 1 392 ? -37.540 1.494 62.324 1.00 93.00 392 ILE A CA 1
ATOM 3203 C C . ILE A 1 392 ? -38.374 1.948 63.529 1.00 93.00 392 ILE A C 1
ATOM 3205 O O . ILE A 1 392 ? -37.957 2.834 64.276 1.00 93.00 392 ILE A O 1
ATOM 3209 N N . LEU A 1 393 ? -39.526 1.308 63.764 1.00 92.00 393 LEU A N 1
ATOM 3210 C CA . LEU A 1 393 ? -40.406 1.621 64.898 1.00 92.00 393 LEU A CA 1
ATOM 3211 C C . LEU A 1 393 ? -39.738 1.319 66.247 1.00 92.00 393 LEU A C 1
ATOM 3213 O O . LEU A 1 393 ? -39.928 2.045 67.221 1.00 92.00 393 LEU A O 1
ATOM 3217 N N . GLY A 1 394 ? -38.926 0.261 66.297 1.00 92.25 394 GLY A N 1
ATOM 3218 C CA . GLY A 1 394 ? -38.126 -0.120 67.456 1.00 92.25 394 GLY A CA 1
ATOM 3219 C C . GLY A 1 394 ? -36.847 0.699 67.660 1.00 92.25 394 GLY A C 1
ATOM 3220 O O . GLY A 1 394 ? -36.119 0.415 68.610 1.00 92.25 394 GLY A O 1
ATOM 3221 N N . GLN A 1 395 ? -36.563 1.675 66.790 1.00 91.31 395 GLN A N 1
ATOM 3222 C CA . GLN A 1 395 ? -35.349 2.502 66.780 1.00 91.31 395 GLN A CA 1
ATOM 3223 C C . GLN A 1 395 ? -34.031 1.703 66.757 1.00 91.31 395 GLN A C 1
ATOM 3225 O O . GLN A 1 395 ? -33.040 2.083 67.382 1.00 91.31 395 GLN A O 1
ATOM 3230 N N . ARG A 1 396 ? -34.007 0.577 66.038 1.00 89.44 396 ARG A N 1
ATOM 3231 C CA . ARG A 1 396 ? -32.836 -0.297 65.858 1.00 89.44 396 ARG A CA 1
ATOM 3232 C C . ARG A 1 396 ? -32.196 -0.071 64.488 1.00 89.44 396 ARG A C 1
ATOM 3234 O O . ARG A 1 396 ? -32.125 -0.980 63.670 1.00 89.44 396 ARG A O 1
ATOM 3241 N N . PHE A 1 397 ? -31.699 1.140 64.248 1.00 87.44 397 PHE A N 1
ATOM 3242 C CA . PHE A 1 397 ? -31.224 1.570 62.921 1.00 87.44 397 PHE A CA 1
ATOM 3243 C C . PHE A 1 397 ? -29.919 0.906 62.450 1.00 87.44 397 PHE A C 1
ATOM 3245 O O . PHE A 1 397 ? -29.548 1.013 61.289 1.00 87.44 397 PHE A O 1
ATOM 3252 N N . GLN A 1 398 ? -29.238 0.177 63.334 1.00 82.56 398 GLN A N 1
ATOM 3253 C CA . GLN A 1 398 ? -28.012 -0.563 63.016 1.00 82.56 398 GLN A CA 1
ATOM 3254 C C . GLN A 1 398 ? -28.289 -2.002 62.531 1.00 82.56 398 GLN A C 1
ATOM 3256 O O . GLN A 1 398 ? -27.358 -2.770 62.305 1.00 82.56 398 GLN A O 1
ATOM 3261 N N . ARG A 1 399 ? -29.566 -2.392 62.390 1.00 84.25 399 ARG A N 1
ATOM 3262 C CA . ARG A 1 399 ? -29.992 -3.690 61.846 1.00 84.25 399 ARG A CA 1
ATOM 3263 C C . ARG A 1 399 ? -30.519 -3.517 60.426 1.00 84.25 399 ARG A C 1
ATOM 3265 O O . ARG A 1 399 ? -31.712 -3.301 60.232 1.00 84.25 399 ARG A O 1
ATOM 3272 N N . PHE A 1 400 ? -29.624 -3.589 59.447 1.00 84.19 400 PHE A N 1
ATOM 3273 C CA . PHE A 1 400 ? -29.972 -3.469 58.036 1.00 84.19 400 PHE A CA 1
ATOM 3274 C C . PHE A 1 400 ? -29.857 -4.804 57.288 1.00 84.19 400 PHE A C 1
ATOM 3276 O O . PHE A 1 400 ? -28.971 -5.619 57.534 1.00 84.19 400 PHE A O 1
ATOM 3283 N N . ASN A 1 401 ? -30.756 -4.980 56.328 1.00 84.69 401 ASN A N 1
ATOM 3284 C CA . ASN A 1 401 ? -30.694 -5.968 55.260 1.00 84.69 401 ASN A CA 1
ATOM 3285 C C . ASN A 1 401 ? -30.121 -5.316 53.992 1.00 84.69 401 ASN A C 1
ATOM 3287 O O . ASN A 1 401 ? -30.014 -4.090 53.905 1.00 84.69 401 ASN A O 1
ATOM 3291 N N . TYR A 1 402 ? -29.793 -6.122 52.982 1.00 83.00 402 TYR A N 1
ATOM 3292 C CA . TYR A 1 402 ? -29.363 -5.601 51.681 1.00 83.00 402 TYR A CA 1
ATOM 3293 C C . TYR A 1 402 ? -30.473 -5.703 50.639 1.00 83.00 402 TYR A C 1
ATOM 3295 O O . TYR A 1 402 ? -31.209 -6.688 50.578 1.00 83.00 402 TYR A O 1
ATOM 3303 N N . PHE A 1 403 ? -30.555 -4.691 49.781 1.00 80.69 403 PHE A N 1
ATOM 3304 C CA . PHE A 1 403 ? -31.524 -4.594 48.701 1.00 80.69 403 PHE A CA 1
ATOM 3305 C C . PHE A 1 403 ? -30.818 -4.346 47.362 1.00 80.69 403 PHE A C 1
ATOM 3307 O O . PHE A 1 403 ? -30.008 -3.431 47.213 1.00 80.69 403 PHE A O 1
ATOM 3314 N N . ILE A 1 404 ? -31.131 -5.178 46.368 1.00 75.50 404 ILE A N 1
ATOM 3315 C CA . ILE A 1 404 ? -30.595 -5.081 45.007 1.00 75.50 404 ILE A CA 1
ATOM 3316 C C . ILE A 1 404 ? -31.724 -4.668 44.071 1.00 75.50 404 ILE A C 1
ATOM 3318 O O . ILE A 1 404 ? -32.620 -5.469 43.808 1.00 75.50 404 ILE A O 1
ATOM 3322 N N . GLU A 1 405 ? -31.661 -3.455 43.530 1.00 73.88 405 GLU A N 1
ATOM 3323 C CA . GLU A 1 405 ? -32.632 -2.969 42.546 1.00 73.88 405 GLU A CA 1
ATOM 3324 C C . GLU A 1 405 ? -32.361 -3.512 41.134 1.00 73.88 405 GLU A C 1
ATOM 3326 O O . GLU A 1 405 ? -31.225 -3.597 40.664 1.00 73.88 405 GLU A O 1
ATOM 3331 N N . ILE A 1 406 ? -33.441 -3.884 40.449 1.00 67.06 406 ILE A N 1
ATOM 3332 C CA . ILE A 1 406 ? -33.491 -4.567 39.158 1.00 67.06 406 ILE A CA 1
ATOM 3333 C C . ILE A 1 406 ? -34.514 -3.819 38.288 1.00 67.06 406 ILE A C 1
ATOM 3335 O O . ILE A 1 406 ? -35.687 -3.751 38.631 1.00 67.06 406 ILE A O 1
ATOM 3339 N N . LEU A 1 407 ? -34.099 -3.249 37.150 1.00 58.44 407 LEU A N 1
ATOM 3340 C CA . LEU A 1 407 ? -34.955 -2.335 36.364 1.00 58.44 407 LEU A CA 1
ATOM 3341 C C . LEU A 1 407 ? -35.532 -2.918 35.061 1.00 58.44 407 LEU A C 1
ATOM 3343 O O . LEU A 1 407 ? -36.341 -2.261 34.414 1.00 58.44 407 LEU A O 1
ATOM 3347 N N . SER A 1 408 ? -35.157 -4.133 34.647 1.00 53.88 408 SER A N 1
ATOM 3348 C CA . SER A 1 408 ? -35.651 -4.723 33.390 1.00 53.88 408 SER A CA 1
ATOM 3349 C C . SER A 1 408 ? -36.443 -6.011 33.588 1.00 53.88 408 SER A C 1
ATOM 3351 O O . SER A 1 408 ? -35.951 -6.987 34.146 1.00 53.88 408 SER A O 1
ATOM 3353 N N . ARG A 1 409 ? -37.657 -6.064 33.034 1.00 50.00 409 ARG A N 1
ATOM 3354 C CA . ARG A 1 409 ? -38.384 -7.322 32.842 1.00 50.00 409 ARG A CA 1
ATOM 3355 C C . ARG A 1 409 ? -37.677 -8.112 31.733 1.00 50.00 409 ARG A C 1
ATOM 3357 O O . ARG A 1 409 ? -37.756 -7.744 30.567 1.00 50.00 409 ARG A O 1
ATOM 3364 N N . GLY A 1 410 ? -36.949 -9.160 32.106 1.00 46.03 410 GLY A N 1
ATOM 3365 C CA . GLY A 1 410 ? -36.304 -10.106 31.192 1.00 46.03 410 GLY A CA 1
ATOM 3366 C C . GLY A 1 410 ? -36.562 -11.534 31.666 1.00 46.03 410 GLY A C 1
ATOM 3367 O O . GLY A 1 410 ? -36.620 -11.781 32.866 1.00 46.03 410 GLY A O 1
ATOM 3368 N N . GLU A 1 411 ? -36.746 -12.461 30.729 1.00 42.78 411 GLU A N 1
ATOM 3369 C CA . GLU A 1 411 ? -37.406 -13.775 30.874 1.00 42.78 411 GLU A CA 1
ATOM 3370 C C . GLU A 1 411 ? -36.762 -14.796 31.845 1.00 42.78 411 GLU A C 1
ATOM 3372 O O . GLU A 1 411 ? -37.228 -15.925 31.928 1.00 42.78 411 GLU A O 1
ATOM 3377 N N . ASN A 1 412 ? -35.739 -14.426 32.625 1.00 46.53 412 ASN A N 1
ATOM 3378 C CA . ASN A 1 412 ? -34.977 -15.341 33.492 1.00 46.53 412 ASN A CA 1
ATOM 3379 C C . ASN A 1 412 ? -34.835 -14.867 34.947 1.00 46.53 412 ASN A C 1
ATOM 3381 O O . ASN A 1 412 ? -33.886 -15.229 35.646 1.00 46.53 412 ASN A O 1
ATOM 3385 N N . VAL A 1 413 ? -35.760 -14.042 35.430 1.00 52.34 413 VAL A N 1
ATOM 3386 C CA . VAL A 1 413 ? -35.766 -13.630 36.835 1.00 52.34 413 VAL A CA 1
ATOM 3387 C C . VAL A 1 413 ? -36.501 -14.689 37.667 1.00 52.34 413 VAL A C 1
ATOM 3389 O O . VAL A 1 413 ? -37.726 -14.777 37.648 1.00 52.34 413 VAL A O 1
ATOM 3392 N N . ASN A 1 414 ? -35.731 -15.528 38.366 1.00 52.09 414 ASN A N 1
ATOM 3393 C CA . ASN A 1 414 ? -36.228 -16.568 39.274 1.00 52.09 414 ASN A CA 1
ATOM 3394 C C . ASN A 1 414 ? -37.119 -15.996 40.403 1.00 52.09 414 ASN A C 1
ATOM 3396 O O . ASN A 1 414 ? -37.062 -14.811 40.726 1.00 52.09 414 ASN A O 1
ATOM 3400 N N . THR A 1 415 ? -37.890 -16.876 41.047 1.00 51.94 415 THR A N 1
ATOM 3401 C CA . THR A 1 415 ? -38.972 -16.656 42.037 1.00 51.94 415 THR A CA 1
ATOM 3402 C C . THR A 1 415 ? -38.641 -15.879 43.334 1.00 51.94 415 THR A C 1
ATOM 3404 O O . THR A 1 415 ? -39.429 -15.930 44.273 1.00 51.94 415 THR A O 1
ATOM 3407 N N . GLN A 1 416 ? -37.511 -15.172 43.432 1.00 61.75 416 GLN A N 1
ATOM 3408 C CA . GLN A 1 416 ? -37.093 -14.413 44.629 1.00 61.75 416 GLN A CA 1
ATOM 3409 C C . GLN A 1 416 ? -37.086 -12.885 44.452 1.00 61.75 416 GLN A C 1
ATOM 3411 O O . GLN A 1 416 ? -36.747 -12.165 45.390 1.00 61.75 416 GLN A O 1
ATOM 3416 N N . VAL A 1 417 ? -37.476 -12.367 43.283 1.00 74.00 417 VAL A N 1
ATOM 3417 C CA . VAL A 1 417 ? -37.639 -10.918 43.106 1.00 74.00 417 VAL A CA 1
ATOM 3418 C C . VAL A 1 417 ? -38.939 -10.447 43.741 1.00 74.00 417 VAL A C 1
ATOM 3420 O O . VAL A 1 417 ? -40.019 -10.949 43.430 1.00 74.00 417 VAL A O 1
ATOM 3423 N N . ARG A 1 418 ? -38.815 -9.466 44.637 1.00 79.25 418 ARG A N 1
ATOM 3424 C CA . ARG A 1 418 ? -39.932 -8.764 45.262 1.00 79.25 418 ARG A CA 1
ATOM 3425 C C . ARG A 1 418 ? -40.269 -7.523 44.440 1.00 79.25 418 ARG A C 1
ATOM 3427 O O . ARG A 1 418 ? -39.382 -6.857 43.902 1.00 79.25 418 ARG A O 1
ATOM 3434 N N . VAL A 1 419 ? -41.561 -7.225 44.365 1.00 81.12 419 VAL A N 1
ATOM 3435 C CA . VAL A 1 419 ? -42.068 -5.967 43.818 1.00 81.12 419 VAL A CA 1
ATOM 3436 C C . VAL A 1 419 ? -42.206 -4.988 44.970 1.00 81.12 419 VAL A C 1
ATOM 3438 O O . VAL A 1 419 ? -42.900 -5.271 45.945 1.00 81.12 419 VAL A O 1
ATOM 3441 N N . LEU A 1 420 ? -41.538 -3.850 44.851 1.00 83.31 420 LEU A N 1
ATOM 3442 C CA . LEU A 1 420 ? -41.793 -2.664 45.647 1.00 83.31 420 LEU A CA 1
ATOM 3443 C C . LEU A 1 420 ? -42.865 -1.857 44.910 1.00 83.31 420 LEU A C 1
ATOM 3445 O O . LEU A 1 420 ? -42.569 -1.315 43.841 1.00 83.31 420 LEU A O 1
ATOM 3449 N N . PRO A 1 421 ? -44.107 -1.820 45.418 1.00 85.06 421 PRO A N 1
ATOM 3450 C CA . PRO A 1 421 ? -45.189 -1.135 44.732 1.00 85.06 421 PRO A CA 1
ATOM 3451 C C . PRO A 1 421 ? -44.932 0.371 44.673 1.00 85.06 421 PRO A C 1
ATOM 3453 O O . PRO A 1 421 ? -44.203 0.934 45.494 1.00 85.06 421 PRO A O 1
ATOM 3456 N N . GLU A 1 422 ? -45.570 1.019 43.702 1.00 89.88 422 GLU A N 1
ATOM 3457 C CA . GLU A 1 422 ? -45.612 2.476 43.640 1.00 89.88 422 GLU A CA 1
ATOM 3458 C C . GLU A 1 422 ? -46.263 3.035 44.912 1.00 89.88 422 GLU A C 1
ATOM 3460 O O . GLU A 1 422 ? -47.418 2.725 45.197 1.00 89.88 422 GLU A O 1
ATOM 3465 N N . ASN A 1 423 ? -45.524 3.858 45.656 1.00 91.25 423 ASN A N 1
ATOM 3466 C CA . ASN A 1 423 ? -45.951 4.428 46.933 1.00 91.25 423 ASN A CA 1
ATOM 3467 C C . ASN A 1 423 ? -45.348 5.820 47.143 1.00 91.25 423 ASN A C 1
ATOM 3469 O O . ASN A 1 423 ? -44.289 6.153 46.597 1.00 91.25 423 ASN A O 1
ATOM 3473 N N . ASP A 1 424 ? -45.993 6.602 48.002 1.00 95.56 424 ASP A N 1
ATOM 3474 C CA . ASP A 1 424 ? -45.427 7.846 48.510 1.00 95.56 424 ASP A CA 1
ATOM 3475 C C . ASP A 1 424 ? -44.380 7.510 49.584 1.00 95.56 424 ASP A C 1
ATOM 3477 O O . ASP A 1 424 ? -44.585 6.631 50.423 1.00 95.56 424 ASP A O 1
ATOM 3481 N N . HIS A 1 425 ? -43.226 8.167 49.526 1.00 95.88 425 HIS A N 1
ATOM 3482 C CA . HIS A 1 425 ? -42.118 7.962 50.452 1.00 95.88 425 HIS A CA 1
ATOM 3483 C C . HIS A 1 425 ? -41.726 9.288 51.089 1.00 95.88 425 HIS A C 1
ATOM 3485 O O . HIS A 1 425 ? -41.605 10.294 50.395 1.00 95.88 425 HIS A O 1
ATOM 3491 N N . ALA A 1 426 ? -41.488 9.278 52.398 1.00 96.25 426 ALA A N 1
ATOM 3492 C CA . ALA A 1 426 ? -40.772 10.348 53.070 1.00 96.25 426 ALA A CA 1
ATOM 3493 C C . ALA A 1 426 ? -39.271 10.150 52.822 1.00 96.25 426 ALA A C 1
ATOM 3495 O O . ALA A 1 426 ? -38.683 9.161 53.273 1.00 96.25 426 ALA A O 1
ATOM 3496 N N . CYS A 1 427 ? -38.680 11.079 52.075 1.00 94.69 427 CYS A N 1
ATOM 3497 C CA . CYS A 1 427 ? -37.292 11.047 51.642 1.00 94.69 427 CYS A CA 1
ATOM 3498 C C . CYS A 1 427 ? -36.490 12.166 52.311 1.00 94.69 427 CYS A C 1
ATOM 3500 O O . CYS A 1 427 ? -36.983 13.286 52.453 1.00 94.69 427 CYS A O 1
ATOM 3502 N N . ILE A 1 428 ? -35.239 11.883 52.673 1.00 93.50 428 ILE A N 1
ATOM 3503 C CA . ILE A 1 428 ? -34.249 12.898 53.053 1.00 93.50 428 ILE A CA 1
ATOM 3504 C C . ILE A 1 428 ? -32.894 12.527 52.459 1.00 93.50 428 ILE A C 1
ATOM 3506 O O . ILE A 1 428 ? -32.464 11.379 52.565 1.00 93.50 428 ILE A O 1
ATOM 3510 N N . VAL A 1 429 ? -32.221 13.505 51.855 1.00 92.12 429 VAL A N 1
ATOM 3511 C CA . VAL A 1 429 ? -30.821 13.388 51.426 1.00 92.12 429 VAL A CA 1
ATOM 3512 C C . VAL A 1 429 ? -29.954 14.078 52.468 1.00 92.12 429 VAL A C 1
ATOM 3514 O O . VAL A 1 429 ? -30.296 15.170 52.914 1.00 92.12 429 VAL A O 1
ATOM 3517 N N . TYR A 1 430 ? -28.840 13.475 52.867 1.00 91.69 430 TYR A N 1
ATOM 3518 C CA . TYR A 1 430 ? -27.909 14.083 53.813 1.00 91.69 430 TYR A CA 1
ATOM 3519 C C . TYR A 1 430 ? -26.453 13.795 53.466 1.00 91.69 430 TYR A C 1
ATOM 3521 O O . TYR A 1 430 ? -26.148 12.804 52.801 1.00 91.69 430 TYR A O 1
ATOM 3529 N N . CYS A 1 431 ? -25.559 14.642 53.994 1.00 90.00 431 CYS A N 1
ATOM 3530 C CA . CYS A 1 431 ? -24.116 14.474 53.847 1.00 90.00 431 CYS A CA 1
ATOM 3531 C C . CYS A 1 431 ? -23.412 14.104 55.161 1.00 90.00 431 CYS A C 1
ATOM 3533 O O . CYS A 1 431 ? -23.696 14.658 56.240 1.00 90.00 431 CYS A O 1
ATOM 3535 N N . GLY A 1 432 ? -22.434 13.204 55.070 1.00 85.12 432 GLY A N 1
ATOM 3536 C CA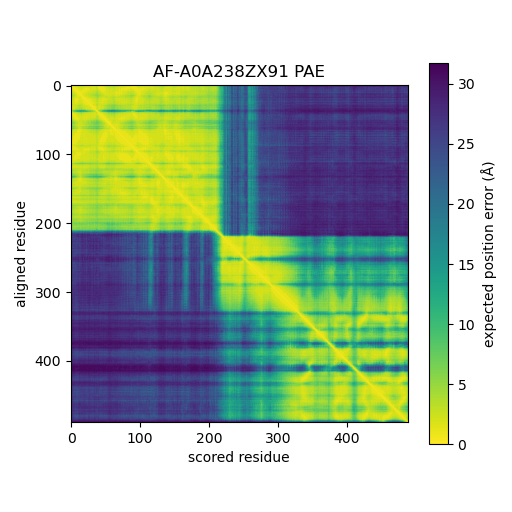 . GLY A 1 432 ? -21.563 12.839 56.185 1.00 85.12 432 GLY A CA 1
ATOM 3537 C C . GLY A 1 432 ? -21.473 11.343 56.484 1.00 85.12 432 GLY A C 1
ATOM 3538 O O . GLY A 1 432 ? -22.240 10.530 55.982 1.00 85.12 432 GLY A O 1
ATOM 3539 N N . SER A 1 433 ? -20.567 11.014 57.409 1.00 85.12 433 SER A N 1
ATOM 3540 C CA . SER A 1 433 ? -20.358 9.668 57.959 1.00 85.12 433 SER A CA 1
ATOM 3541 C C . SER A 1 433 ? -21.649 8.950 58.381 1.00 85.12 433 SER A C 1
ATOM 3543 O O . SER A 1 433 ? -22.557 9.559 58.960 1.00 85.12 433 SER A O 1
ATOM 3545 N N . TYR A 1 434 ? -21.668 7.624 58.214 1.00 80.56 434 TYR A N 1
ATOM 3546 C CA . TYR A 1 434 ? -22.781 6.737 58.585 1.00 80.56 434 TYR A CA 1
ATOM 3547 C C . TYR A 1 434 ? -23.182 6.803 60.059 1.00 80.56 434 TYR A C 1
ATOM 3549 O O . TYR A 1 434 ? -24.315 6.489 60.404 1.00 80.56 434 TYR A O 1
ATOM 3557 N N . ASN A 1 435 ? -22.312 7.310 60.935 1.00 82.94 435 ASN A N 1
ATOM 3558 C CA . ASN A 1 435 ? -22.647 7.561 62.340 1.00 82.94 435 ASN A CA 1
ATOM 3559 C C . ASN A 1 435 ? -23.810 8.558 62.522 1.00 82.94 435 ASN A C 1
ATOM 3561 O O . ASN A 1 435 ? -24.389 8.644 63.605 1.00 82.94 435 ASN A O 1
ATOM 3565 N N . LYS A 1 436 ? -24.155 9.329 61.482 1.00 85.19 436 LYS A N 1
ATOM 3566 C CA . LYS A 1 436 ? -25.283 10.270 61.489 1.00 85.19 436 LYS A CA 1
ATOM 3567 C C . LYS A 1 436 ? -26.624 9.628 61.115 1.00 85.19 436 LYS A C 1
ATOM 3569 O O . LYS A 1 436 ? -27.647 10.290 61.262 1.00 85.19 436 LYS A O 1
ATOM 3574 N N . ILE A 1 437 ? -26.655 8.372 60.666 1.00 87.75 437 ILE A N 1
ATOM 3575 C CA . ILE A 1 437 ? -27.876 7.725 60.159 1.00 87.75 437 ILE A CA 1
ATOM 3576 C C . ILE A 1 437 ? -29.015 7.724 61.197 1.00 87.75 437 ILE A C 1
ATOM 3578 O O . ILE A 1 437 ? -30.147 8.103 60.893 1.00 87.75 437 ILE A O 1
ATOM 3582 N N . ASP A 1 438 ? -28.693 7.426 62.460 1.00 91.06 438 ASP A N 1
ATOM 3583 C CA . ASP A 1 438 ? -29.629 7.427 63.589 1.00 91.06 438 ASP A CA 1
ATOM 3584 C C . ASP A 1 438 ? -30.320 8.784 63.783 1.00 91.06 438 ASP A C 1
ATOM 3586 O O . ASP A 1 438 ? -31.476 8.848 64.207 1.00 91.06 438 ASP A O 1
ATOM 3590 N N . HIS A 1 439 ? -29.607 9.881 63.511 1.00 93.19 439 HIS A N 1
ATOM 3591 C CA . HIS A 1 439 ? -30.143 11.233 63.632 1.00 93.19 439 HIS A CA 1
ATOM 3592 C C . HIS A 1 439 ? -31.221 11.483 62.574 1.00 93.19 439 HIS A C 1
ATOM 3594 O O . HIS A 1 439 ? -32.319 11.920 62.921 1.00 93.19 439 HIS A O 1
ATOM 3600 N N . TYR A 1 440 ? -30.944 11.138 61.315 1.00 93.81 440 TYR A N 1
ATOM 3601 C CA . TYR A 1 440 ? -31.868 11.379 60.208 1.00 93.81 440 TYR A CA 1
ATOM 3602 C C . TYR A 1 440 ? -33.082 10.446 60.221 1.00 93.81 440 TYR A C 1
ATOM 3604 O O . TYR A 1 440 ? -34.186 10.907 59.936 1.00 93.81 440 TYR A O 1
ATOM 3612 N N . TYR A 1 441 ? -32.942 9.185 60.654 1.00 94.88 441 TYR A N 1
ATOM 3613 C CA . TYR A 1 441 ? -34.112 8.328 60.894 1.00 94.88 441 TYR A CA 1
ATOM 3614 C C . TYR A 1 441 ? -35.033 8.908 61.969 1.00 94.88 441 TYR A C 1
ATOM 3616 O O . TYR A 1 441 ? -36.245 8.950 61.777 1.00 94.88 441 TYR A O 1
ATOM 3624 N N . LYS A 1 442 ? -34.481 9.397 63.089 1.00 94.62 442 LYS A N 1
ATOM 3625 C CA . LYS A 1 442 ? -35.287 10.031 64.147 1.00 94.62 442 LYS A CA 1
ATOM 3626 C C . LYS A 1 442 ? -36.004 11.281 63.642 1.00 94.62 442 LYS A C 1
ATOM 3628 O O . LYS A 1 442 ? -37.184 11.449 63.942 1.00 94.62 442 LYS A O 1
ATOM 3633 N N . MET A 1 443 ? -35.321 12.115 62.854 1.00 94.56 443 MET A N 1
ATOM 3634 C CA . MET A 1 443 ? -35.930 13.286 62.214 1.00 94.56 443 MET A CA 1
ATOM 3635 C C . MET A 1 443 ? -37.080 12.897 61.280 1.00 94.56 443 MET A C 1
ATOM 3637 O O . MET A 1 443 ? -38.157 13.478 61.381 1.00 94.56 443 MET A O 1
ATOM 3641 N N . LEU A 1 444 ? -36.879 11.900 60.411 1.00 95.25 444 LEU A N 1
ATOM 3642 C CA . LEU A 1 444 ? -37.920 11.403 59.509 1.00 95.25 444 LEU A CA 1
ATOM 3643 C C . LEU A 1 444 ? -39.120 10.844 60.274 1.00 95.25 444 LEU A C 1
ATOM 3645 O O . LEU A 1 444 ? -40.246 11.208 59.963 1.00 95.25 444 LEU A O 1
ATOM 3649 N N . ILE A 1 445 ? -38.903 10.001 61.289 1.00 95.50 445 ILE A N 1
ATOM 3650 C CA . ILE A 1 445 ? -39.991 9.409 62.086 1.00 95.50 445 ILE A CA 1
ATOM 3651 C C . ILE A 1 445 ? -40.826 10.501 62.763 1.00 95.50 445 ILE A C 1
ATOM 3653 O O . ILE A 1 445 ? -42.053 10.452 62.704 1.00 95.50 445 ILE A O 1
ATOM 3657 N N . GLN A 1 446 ? -40.170 11.492 63.376 1.00 95.50 446 GLN A N 1
ATOM 3658 C CA . GLN A 1 446 ? -40.859 12.621 64.000 1.00 95.50 446 GLN A CA 1
ATOM 3659 C C . GLN A 1 446 ? -41.668 13.413 62.967 1.00 95.50 446 GLN A C 1
ATOM 3661 O O . GLN A 1 446 ? -42.846 13.687 63.182 1.00 95.50 446 GLN A O 1
ATOM 3666 N N . TRP A 1 447 ? -41.061 13.731 61.824 1.00 96.69 447 TRP A N 1
ATOM 3667 C CA . TRP A 1 447 ? -41.723 14.483 60.764 1.00 96.69 447 TRP A CA 1
ATOM 3668 C C . TRP A 1 447 ? -42.926 13.728 60.179 1.00 96.69 447 TRP A C 1
ATOM 3670 O O . TRP A 1 447 ? -43.977 14.332 59.966 1.00 96.69 447 TRP A O 1
ATOM 3680 N N . ILE A 1 448 ? -42.802 12.415 59.955 1.00 96.25 448 ILE A N 1
ATOM 3681 C CA . ILE A 1 448 ? -43.884 11.542 59.469 1.00 96.25 448 ILE A CA 1
ATOM 3682 C C . ILE A 1 448 ? -45.081 11.617 60.425 1.00 96.25 448 ILE A C 1
ATOM 3684 O O . ILE A 1 448 ? -46.209 11.834 59.980 1.00 96.25 448 ILE A O 1
ATOM 3688 N N . ASP A 1 449 ? -44.832 11.500 61.734 1.00 93.75 449 ASP A N 1
ATOM 3689 C CA . ASP A 1 449 ? -45.877 11.542 62.758 1.00 93.75 449 ASP A CA 1
ATOM 3690 C C . ASP A 1 449 ? -46.586 12.907 62.815 1.00 93.75 449 ASP A C 1
ATOM 3692 O O . ASP A 1 449 ? -47.821 12.955 62.792 1.00 93.75 449 ASP A O 1
ATOM 3696 N N . GLU A 1 450 ? -45.808 13.998 62.816 1.00 95.56 450 GLU A N 1
ATOM 3697 C CA . GLU A 1 450 ? -46.282 15.390 62.880 1.00 95.56 450 GLU A CA 1
ATOM 3698 C C . GLU A 1 450 ? -47.076 15.820 61.636 1.00 95.56 450 GLU A C 1
ATOM 3700 O O . GLU A 1 450 ? -47.981 16.650 61.740 1.00 95.56 450 GLU A O 1
ATOM 3705 N N . ASN A 1 451 ? -46.778 15.243 60.468 1.00 95.06 451 ASN A N 1
ATOM 3706 C CA . ASN A 1 451 ? -47.430 15.580 59.197 1.00 95.06 451 ASN A CA 1
ATOM 3707 C C . ASN A 1 451 ? -48.590 14.637 58.832 1.00 95.06 451 ASN A C 1
ATOM 3709 O O . ASN A 1 451 ? -49.095 14.688 57.712 1.00 95.06 451 ASN A O 1
ATOM 3713 N N . GLY A 1 452 ? -49.047 13.800 59.772 1.00 94.06 452 GLY A N 1
ATOM 3714 C CA . GLY A 1 452 ? -50.244 12.973 59.592 1.00 94.06 452 GLY A CA 1
ATOM 3715 C C . GLY A 1 452 ? -50.033 11.722 58.736 1.00 94.06 452 GLY A C 1
ATOM 3716 O O . GLY A 1 452 ? -51.003 11.166 58.223 1.00 94.06 452 GLY A O 1
ATOM 3717 N N . TYR A 1 453 ? -48.792 11.264 58.598 1.00 95.94 453 TYR A N 1
ATOM 3718 C CA . TYR A 1 453 ? -48.449 10.030 57.900 1.00 95.94 453 TYR A CA 1
ATOM 3719 C C . TYR A 1 453 ? -48.142 8.901 58.887 1.00 95.94 453 TYR A C 1
ATOM 3721 O O . TYR A 1 453 ? -47.803 9.128 60.049 1.00 95.94 453 TYR A O 1
ATOM 3729 N N . GLU A 1 454 ? -48.232 7.663 58.418 1.00 94.94 454 GLU A N 1
ATOM 3730 C CA . GLU A 1 454 ? -47.727 6.482 59.109 1.00 94.94 454 GLU A CA 1
ATOM 3731 C C . GLU A 1 454 ? -46.759 5.693 58.221 1.00 94.94 454 GLU A C 1
ATOM 3733 O O . GLU A 1 454 ? -46.847 5.709 56.993 1.00 94.94 454 GLU A O 1
ATOM 3738 N N . ILE A 1 455 ? -45.819 4.992 58.858 1.00 95.50 455 ILE A N 1
ATOM 3739 C CA . ILE A 1 455 ? -44.818 4.171 58.171 1.00 95.50 455 ILE A CA 1
ATOM 3740 C C . ILE A 1 455 ? -45.500 2.931 57.590 1.00 95.50 455 ILE A C 1
ATOM 3742 O O . ILE A 1 455 ? -46.040 2.097 58.324 1.00 95.50 455 ILE A O 1
ATOM 3746 N N . ALA A 1 456 ? -45.437 2.775 56.272 1.00 92.88 456 ALA A N 1
ATOM 3747 C CA . ALA A 1 456 ? -46.149 1.736 55.535 1.00 92.88 456 ALA A CA 1
ATOM 3748 C C . ALA A 1 456 ? -45.314 0.466 55.295 1.00 92.88 456 ALA A C 1
ATOM 3750 O O . ALA A 1 456 ? -45.878 -0.591 55.019 1.00 92.88 456 ALA A O 1
ATOM 3751 N N . GLY A 1 457 ? -43.989 0.525 55.447 1.00 91.56 457 GLY A N 1
ATOM 3752 C CA . GLY A 1 457 ? -43.100 -0.595 55.136 1.00 91.56 457 GLY A CA 1
ATOM 3753 C C . GLY A 1 457 ? -41.632 -0.336 55.464 1.00 91.56 457 GLY A C 1
ATOM 3754 O O . GLY A 1 457 ? -41.307 0.596 56.199 1.00 91.56 457 GLY A O 1
ATOM 3755 N N . ASP A 1 458 ? -40.775 -1.199 54.928 1.00 91.50 458 ASP A N 1
ATOM 3756 C CA . ASP A 1 458 ? -39.325 -1.161 55.124 1.00 91.50 458 ASP A CA 1
ATOM 3757 C C . ASP A 1 458 ? -38.711 0.056 54.426 1.00 91.50 458 ASP A C 1
ATOM 3759 O O . ASP A 1 458 ? -39.166 0.466 53.354 1.00 91.50 458 ASP A O 1
ATOM 3763 N N . SER A 1 459 ? -37.669 0.631 55.022 1.00 92.88 459 SER A N 1
ATOM 3764 C CA . SER A 1 459 ? -36.935 1.731 54.404 1.00 92.88 459 SER A CA 1
ATOM 3765 C C . SER A 1 459 ? -35.951 1.224 53.357 1.00 92.88 459 SER A C 1
ATOM 3767 O O . SER A 1 459 ? -35.504 0.076 53.396 1.00 92.88 459 SER A O 1
ATOM 3769 N N . ILE A 1 460 ? -35.571 2.106 52.439 1.00 91.62 460 ILE A N 1
ATOM 3770 C CA . ILE A 1 460 ? -34.459 1.898 51.513 1.00 91.62 460 ILE A CA 1
ATOM 3771 C C . ILE A 1 460 ? -33.495 3.058 51.690 1.00 91.62 460 ILE A C 1
ATOM 3773 O O . ILE A 1 460 ? -33.897 4.217 51.633 1.00 91.62 460 ILE A O 1
ATOM 3777 N N . GLU A 1 461 ? -32.227 2.741 51.893 1.00 90.44 461 GLU A N 1
ATOM 3778 C CA . GLU A 1 461 ? -31.149 3.710 51.970 1.00 90.44 461 GLU A CA 1
ATOM 3779 C C . GLU A 1 461 ? -30.258 3.586 50.732 1.00 90.44 461 GLU A C 1
ATOM 3781 O O . GLU A 1 461 ? -29.657 2.541 50.451 1.00 90.44 461 GLU A O 1
ATOM 3786 N N . LYS A 1 462 ? -30.184 4.682 49.977 1.00 88.62 462 LYS A N 1
ATOM 3787 C CA . LY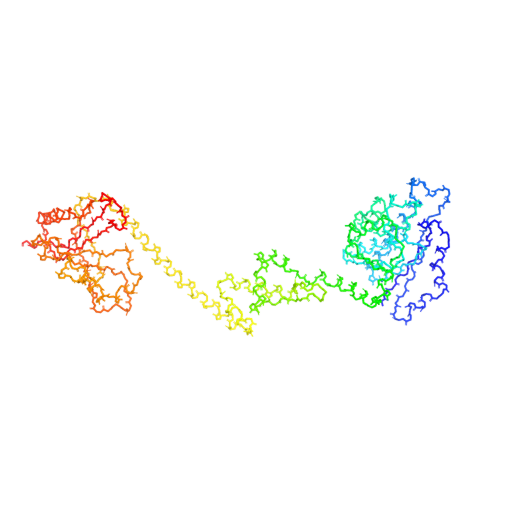S A 1 462 ? -29.309 4.812 48.820 1.00 88.62 462 LYS A CA 1
ATOM 3788 C C . LYS A 1 462 ? -28.034 5.532 49.222 1.00 88.62 462 LYS A C 1
ATOM 3790 O O . LYS A 1 462 ? -28.059 6.729 49.485 1.00 88.62 462 LYS A O 1
ATOM 3795 N N . ASN A 1 463 ? -26.915 4.823 49.199 1.00 86.31 463 ASN A N 1
ATOM 3796 C CA . ASN A 1 463 ? -25.590 5.407 49.398 1.00 86.31 463 ASN A CA 1
ATOM 3797 C C . ASN A 1 463 ? -25.081 5.969 48.065 1.00 86.31 463 ASN A C 1
ATOM 3799 O O . ASN A 1 463 ? -24.370 5.291 47.334 1.00 86.31 463 ASN A O 1
ATOM 3803 N N . ILE A 1 464 ? -25.519 7.180 47.708 1.00 86.69 464 ILE A N 1
ATOM 3804 C CA . ILE A 1 464 ? -25.232 7.820 46.414 1.00 86.69 464 ILE A CA 1
ATOM 3805 C C . ILE A 1 464 ? -23.725 8.057 46.241 1.00 86.69 464 ILE A C 1
ATOM 3807 O O . ILE A 1 464 ? -23.195 7.796 45.157 1.00 86.69 464 ILE A O 1
ATOM 3811 N N . VAL A 1 465 ? -23.040 8.501 47.297 1.00 87.31 465 VAL A N 1
ATOM 3812 C CA . VAL A 1 465 ? -21.573 8.585 47.387 1.00 87.31 465 VAL A CA 1
ATOM 3813 C C . VAL A 1 465 ? -21.148 7.994 48.729 1.00 87.31 465 VAL A C 1
ATOM 3815 O O . VAL A 1 465 ? -21.656 8.408 49.768 1.00 87.31 465 VAL A O 1
ATOM 3818 N N . ASP A 1 466 ? -20.236 7.024 48.707 1.00 85.88 466 ASP A N 1
ATOM 3819 C CA . ASP A 1 466 ? -19.743 6.309 49.887 1.00 85.88 466 ASP A CA 1
ATOM 3820 C C . ASP A 1 466 ? -18.210 6.204 49.906 1.00 85.88 466 ASP A C 1
ATOM 3822 O O . ASP A 1 466 ? -17.522 6.739 49.036 1.00 85.88 466 ASP A O 1
ATOM 3826 N N . TYR A 1 467 ? -17.679 5.467 50.885 1.00 84.12 467 TYR A N 1
ATOM 3827 C CA . TYR A 1 467 ? -16.250 5.168 51.032 1.00 84.12 467 TYR A CA 1
ATOM 3828 C C . TYR A 1 467 ? -15.635 4.422 49.833 1.00 84.12 467 TYR A C 1
ATOM 3830 O O . TYR A 1 467 ? -14.415 4.320 49.726 1.00 84.12 467 TYR A O 1
ATOM 3838 N N . GLY A 1 468 ? -16.454 3.847 48.948 1.00 81.62 468 GLY A N 1
ATOM 3839 C CA . GLY A 1 468 ? -16.015 3.256 47.687 1.00 81.62 468 GLY A CA 1
ATOM 3840 C C . GLY A 1 468 ? -15.829 4.285 46.568 1.00 81.62 468 GLY A C 1
ATOM 3841 O O . GLY A 1 468 ? -15.180 3.971 45.568 1.00 81.62 468 GLY A O 1
ATOM 3842 N N . PHE A 1 469 ? -16.370 5.499 46.727 1.00 83.75 469 PHE A N 1
ATOM 3843 C CA . PHE A 1 469 ? -16.335 6.577 45.735 1.00 83.75 469 PHE A CA 1
ATOM 3844 C C . PHE A 1 469 ? -15.595 7.845 46.199 1.00 83.75 469 PHE A C 1
ATOM 3846 O O . PHE A 1 469 ? -15.088 8.564 45.338 1.00 83.75 469 PHE A O 1
ATOM 3853 N N . SER A 1 470 ? -15.497 8.117 47.505 1.00 85.50 470 SER A N 1
ATOM 3854 C CA . SER A 1 470 ? -14.719 9.233 48.068 1.00 85.50 470 SER A CA 1
ATOM 3855 C C . SER A 1 470 ? -13.917 8.808 49.304 1.00 85.50 470 SER A C 1
ATOM 3857 O O . SER A 1 470 ? -14.369 7.985 50.093 1.00 85.50 470 SER A O 1
ATOM 3859 N N . ASP A 1 471 ? -12.736 9.405 49.488 1.00 88.81 471 ASP A N 1
ATOM 3860 C CA . ASP A 1 471 ? -11.927 9.274 50.712 1.00 88.81 471 ASP A CA 1
ATOM 3861 C C . ASP A 1 471 ? -12.381 10.250 51.821 1.00 88.81 471 ASP A C 1
ATOM 3863 O O . ASP A 1 471 ? -11.902 10.179 52.957 1.00 88.81 471 ASP A O 1
ATOM 3867 N N . SER A 1 472 ? -13.272 11.195 51.499 1.00 90.56 472 SER A N 1
ATOM 3868 C CA . SER A 1 472 ? -13.760 12.225 52.415 1.00 90.56 472 SER A CA 1
ATOM 3869 C C . SER A 1 472 ? -15.165 11.894 52.903 1.00 90.56 472 SER A C 1
ATOM 3871 O O . SER A 1 472 ? -16.122 11.918 52.132 1.00 90.56 472 SER A O 1
ATOM 3873 N N . GLU A 1 473 ? -15.322 11.678 54.213 1.00 88.38 473 GLU A N 1
ATOM 3874 C CA . GLU A 1 473 ? -16.646 11.448 54.808 1.00 88.38 473 GLU A CA 1
ATOM 3875 C C . GLU A 1 473 ? -17.601 12.639 54.624 1.00 88.38 473 GLU A C 1
ATOM 3877 O O . GLU A 1 473 ? -18.812 12.464 54.722 1.00 88.38 473 GLU A O 1
ATOM 3882 N N . GLU A 1 474 ? -17.089 13.850 54.377 1.00 86.31 474 GLU A N 1
ATOM 3883 C CA . GLU A 1 474 ? -17.908 15.043 54.116 1.00 86.31 474 GLU A CA 1
ATOM 3884 C C . GLU A 1 474 ? -18.586 15.004 52.740 1.00 86.31 474 GLU A C 1
ATOM 3886 O O . GLU A 1 474 ? -19.625 15.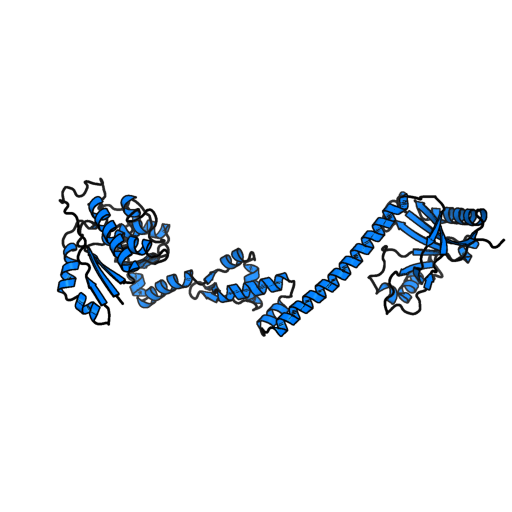635 52.555 1.00 86.31 474 GLU A O 1
ATOM 3891 N N . GLU A 1 475 ? -18.024 14.239 51.804 1.00 87.62 475 GLU A N 1
ATOM 3892 C CA . GLU A 1 475 ? -18.556 14.036 50.454 1.00 87.62 475 GLU A CA 1
ATOM 3893 C C . GLU A 1 475 ? -19.499 12.832 50.373 1.00 87.62 475 GLU A C 1
ATOM 3895 O O . GLU A 1 475 ? -20.061 12.569 49.312 1.00 87.62 475 GLU A O 1
ATOM 3900 N N . TYR A 1 476 ? -19.682 12.082 51.466 1.00 90.81 476 TYR A N 1
ATOM 3901 C CA . TYR A 1 476 ? -20.648 10.987 51.484 1.00 90.81 476 TYR A CA 1
ATOM 3902 C C . TYR A 1 476 ? -22.051 11.555 51.394 1.00 90.81 476 TYR A C 1
ATOM 3904 O O . TYR A 1 476 ? -22.400 12.453 52.158 1.00 90.81 476 TYR A O 1
ATOM 3912 N N . ILE A 1 477 ? -22.846 10.997 50.490 1.00 90.81 477 ILE A N 1
ATOM 3913 C CA . ILE A 1 477 ? -24.219 11.401 50.222 1.00 90.81 477 ILE A CA 1
ATOM 3914 C C . ILE A 1 477 ? -25.085 10.156 50.348 1.00 90.81 477 ILE A C 1
ATOM 3916 O O . ILE A 1 477 ? -24.926 9.208 49.573 1.00 90.81 477 ILE A O 1
ATOM 3920 N N . SER A 1 478 ? -26.038 10.194 51.272 1.00 90.56 478 SER A N 1
ATOM 3921 C CA . SER A 1 478 ? -27.019 9.127 51.461 1.00 90.56 478 SER A CA 1
ATOM 3922 C C . SER A 1 478 ? -28.437 9.679 51.378 1.00 90.56 478 SER A C 1
ATOM 3924 O O . SER A 1 478 ? -28.718 10.789 51.826 1.00 90.56 478 SER A O 1
ATOM 3926 N N . GLU A 1 479 ? -29.344 8.888 50.814 1.00 92.19 479 GLU A N 1
ATOM 3927 C CA . GLU A 1 479 ? -30.778 9.157 50.807 1.00 92.19 479 GLU A CA 1
ATOM 3928 C C . GLU A 1 479 ? -31.515 8.064 51.579 1.00 92.19 479 GLU A C 1
ATOM 3930 O O . GLU A 1 479 ? -31.409 6.891 51.229 1.00 92.19 479 GLU A O 1
ATOM 3935 N N . ILE A 1 480 ? -32.306 8.442 52.583 1.00 93.88 480 ILE A N 1
ATOM 3936 C CA . ILE A 1 480 ? -33.237 7.529 53.257 1.00 93.88 480 ILE A CA 1
ATOM 3937 C C . ILE A 1 480 ? -34.616 7.711 52.636 1.00 93.88 480 ILE A C 1
ATOM 3939 O O . ILE A 1 480 ? -35.105 8.834 52.555 1.00 93.88 480 ILE A O 1
ATOM 3943 N N . GLN A 1 481 ? -35.252 6.605 52.257 1.00 94.31 481 GLN A N 1
ATOM 3944 C CA . GLN A 1 481 ? -36.606 6.548 51.716 1.00 94.31 481 GLN A CA 1
ATOM 3945 C C . GLN A 1 481 ? -37.472 5.670 52.626 1.00 94.31 481 GLN A C 1
ATOM 3947 O O . GLN A 1 481 ? -37.224 4.468 52.734 1.00 94.31 481 GLN A O 1
ATOM 3952 N N . ILE A 1 482 ? -38.492 6.239 53.274 1.00 95.81 482 ILE A N 1
ATOM 3953 C CA . ILE A 1 482 ? -39.448 5.487 54.106 1.00 95.81 482 ILE A CA 1
ATOM 3954 C C . ILE A 1 482 ? -40.821 5.516 53.427 1.00 95.81 482 ILE A C 1
ATOM 3956 O O . ILE A 1 482 ? -41.374 6.604 53.277 1.00 95.81 482 ILE A O 1
ATOM 3960 N N . PRO A 1 483 ? -41.401 4.372 53.021 1.00 94.94 483 PRO A N 1
ATOM 3961 C CA . PRO A 1 483 ? -42.746 4.347 52.456 1.00 94.94 483 PRO A CA 1
ATOM 3962 C C . PRO A 1 483 ? -43.769 4.787 53.507 1.00 94.94 483 PRO A C 1
ATOM 3964 O O . PRO A 1 483 ? -43.732 4.327 54.653 1.00 94.94 483 PRO A O 1
ATOM 3967 N N . VAL A 1 484 ? -44.696 5.659 53.114 1.00 95.62 484 VAL A N 1
ATOM 3968 C CA . VAL A 1 484 ? -45.704 6.249 53.999 1.00 95.62 484 VAL A CA 1
ATOM 3969 C C . VAL A 1 484 ? -47.104 6.193 53.400 1.00 95.62 484 VAL A C 1
ATOM 3971 O O . VAL A 1 484 ? -47.284 6.194 52.185 1.00 95.62 484 VAL A O 1
ATOM 3974 N N . VAL A 1 485 ? -48.110 6.172 54.271 1.00 94.69 485 VAL A N 1
ATOM 3975 C CA . VAL A 1 485 ? -49.523 6.380 53.919 1.00 94.69 485 VAL A CA 1
ATOM 3976 C C . VAL A 1 485 ? -50.130 7.419 54.858 1.00 94.69 485 VAL A C 1
ATOM 3978 O O . VAL A 1 485 ? -49.622 7.634 55.958 1.00 94.69 485 VAL A O 1
ATOM 3981 N N . LEU A 1 486 ? -51.183 8.112 54.425 1.00 93.00 486 LEU A N 1
ATOM 3982 C CA . LEU A 1 486 ? -51.907 9.048 55.290 1.00 93.00 486 LEU A CA 1
ATOM 3983 C C . LEU A 1 486 ? -52.597 8.275 56.418 1.00 93.00 486 LEU A C 1
ATOM 3985 O O . LEU A 1 486 ? -53.241 7.260 56.155 1.00 93.00 486 LEU A O 1
ATOM 3989 N N . LYS A 1 487 ? -52.500 8.771 57.655 1.00 89.25 487 LYS A N 1
ATOM 3990 C CA . LYS A 1 487 ? -53.257 8.218 58.783 1.00 89.25 487 LYS A CA 1
ATOM 3991 C C . LYS A 1 487 ? -54.751 8.339 58.484 1.00 89.25 487 LYS A C 1
ATOM 3993 O O . LYS A 1 487 ? -55.255 9.442 58.257 1.00 89.25 487 LYS A O 1
ATOM 3998 N N . GLU A 1 488 ? -55.463 7.217 58.502 1.00 75.00 488 GLU A N 1
ATOM 3999 C CA . GLU A 1 488 ? -56.925 7.247 58.517 1.00 75.00 488 GLU A CA 1
ATOM 4000 C C . GLU A 1 488 ? -57.380 7.913 59.828 1.00 75.00 488 GLU A C 1
ATOM 4002 O O . GLU A 1 488 ? -56.895 7.573 60.908 1.00 75.00 488 GLU A O 1
ATOM 4007 N N . SER A 1 489 ? -58.229 8.939 59.705 1.00 54.41 489 SER A N 1
ATOM 4008 C CA . SER A 1 489 ? -58.693 9.787 60.816 1.00 54.41 489 SER A CA 1
ATOM 4009 C C . SER A 1 489 ? -59.685 9.094 61.740 1.00 54.41 489 SER A C 1
ATOM 4011 O O . SER A 1 489 ? -60.559 8.365 61.216 1.00 54.41 489 SER A O 1
#

Secondary structure (DSSP, 8-state):
-EEEEEEE---TTTT-TTGGGHHHHHHHTTHHHHHHTTS-EEEEEEEPP-----GGGTTTT-SSSTTHHHHHHHHHHHHHHHHHHHHTT-EEEEEESSGGGHHHHHHHHHHH-SS--EEEESSS-----TTT-SS--GGG-HHHHHTT-S-HHHHTSSSSS-SS-GGGEEEEEE----HHHHHHHHHHT-EEEEHHHHHHH-HHHHHHHHHHHHHHTTTEEEHHHHHHHTT--HHHHHHHHHTTSSPPEE-TTT--EEEEHHHHHHHHHHHHHHTTT--HHHHHHHHHS--HHHHHHHHHHHHHHHHHHHHHHHHHHHHHHHHHHHHHHHGGGBT-EEEEEEPPEEEEEE--S-TT-HHHHHHHHHHTHHHHSSTT--SSS-PEEEE-HHHHHTT-TT--EEEEEE----TT--TTPEEE--EEEEEEEEES-GGGHHHHHHHHHHHHHHTTEEE-S-EEEEEEE-TTT-S-GGG-EEEEEEEEEEPP-

Solvent-accessible surface area (backbone atoms only — not comparable to full-atom values): 26621 Å² total; per-residue (Å²): 91,45,33,35,34,40,24,35,54,41,25,55,25,64,75,44,88,70,30,30,51,42,36,61,52,42,52,76,69,44,43,68,63,61,59,40,74,74,74,28,51,74,45,78,72,48,64,56,79,68,79,92,74,58,82,90,54,31,46,72,82,29,98,57,39,37,40,46,59,57,52,45,52,42,21,31,54,38,10,51,52,36,26,52,29,52,75,68,74,20,48,61,46,74,35,51,22,41,54,37,52,46,40,5,46,48,33,6,48,29,73,67,38,94,80,70,68,47,79,44,80,36,48,48,72,28,39,32,34,82,83,62,44,90,79,26,46,44,27,43,20,25,55,22,15,33,51,50,44,62,59,61,73,60,22,35,40,80,46,82,52,67,40,43,60,49,80,39,33,37,38,39,36,33,78,55,69,53,74,58,34,56,49,48,37,63,75,59,59,44,46,70,39,32,42,68,53,36,70,73,62,34,61,68,52,54,51,49,50,57,53,48,62,67,59,52,75,77,54,53,39,43,50,72,52,50,17,62,76,71,72,45,57,57,64,56,53,51,47,32,32,74,74,66,68,47,71,65,47,66,42,92,85,80,64,45,55,29,33,46,65,68,51,51,55,52,48,53,53,53,51,54,48,44,74,65,70,48,50,73,65,58,52,42,54,41,72,76,59,79,47,70,69,58,52,52,49,53,54,52,52,48,52,50,53,51,52,54,49,51,54,52,52,54,53,52,51,52,27,52,52,48,40,49,52,52,61,73,51,50,73,79,43,60,77,41,80,43,81,44,78,43,70,67,42,36,27,40,73,46,79,61,96,49,89,86,38,67,67,54,50,53,48,50,52,55,78,45,36,77,66,58,72,53,74,85,49,61,49,71,74,64,73,28,39,26,33,47,45,68,32,59,78,66,69,39,78,89,56,56,29,40,35,40,66,48,92,73,97,59,102,78,75,63,99,66,63,44,77,44,69,62,43,40,20,49,31,36,28,42,71,39,53,76,88,49,50,65,57,54,52,52,51,49,54,53,50,36,55,77,70,48,33,41,82,67,43,52,31,42,34,44,66,79,32,40,81,92,76,42,97,47,50,75,68,16,30,37,32,44,35,34,32,40,43,74,57,84,130

Organism: NCBI:txid312168

Foldseek 3Di:
DEEEEEEELDDFLVLDPDLSCFSVVCVVVVVVVVVPPPVYHYHYPDYDDQDDDDPVCQQVPHPQAGPLVSLLVSLLVLLCVLLVCVVVVHHYDYRYSAQSNLLNNLNNVLVNDVDAAAEAEDQEPLCDESVQDPRNRNRSRQVVLLCVHYDQSSVQRNHGDHSHQQLRYAYAAHDDYGPRRVVVCVVSVHHYQHVVNCVVCPVVNVVVVNVCSRVVVPWKAFLVRLCVVVVHDSVVVVVCCVVVNQNFDADPPPRGGIHGPVSSVSVVVLVVLVVLVDDPVLSSVCVVPPDPVSVVVSVVVSVVVVVVVVVVVVLVVQLVVVLVCLLVVLVPFAQHKDKDFDAKWKKFWQAAPDPVDPVRVVVSCVVVVVVVVPVSFQSNVDKKWKAWPVCLVVLVQVRIIIIDIGDDDDDPDDPRMDMDHGAIWTKHKHAFDPVCVSVVSVVSCVVCVVVQKDFDTMKIKDFSDDVVHDPDRRSTMMMIITGIDGHDD

pLDDT: mean 88.54, std 11.24, range [41.88, 98.75]

Sequence (489 aa):
MDINIIGVPIYYGADKRGGEYGPEKLRQKELLKILSKNSHQVYDLGNLYVPEVKDYDKFYSHSNLKYLEPIVEVNKNLAHSVYSSLRAESFPLVIGGDHSIALGSISGVSRAYKNFAVIWMDAHGDINTHETSRSGNIHGMPLAKAMNVGYKDLTNIYFEGQKVNPENVFILGARDLDPGEIELIKEMKLNVYSADEINGKGIDTVINQVRVSQHFMKEKFLIGELSKIFNISTDTLRYYDKIGLLKPDYDEVNRYRYYSIEKFFILSRILFLKNLDISLEDIKSYFNNQNTDHLLMLLKNEETEIDIEIHRLMNLKRKITNKINLIEGADQYINEIRIERLSERWGVFIDIENIEDNYEIKNSFKKHEAHFKISSWLNEGQIYTSISKEDILGQRFQRFNYFIEILSRGENVNTQVRVLPENDHACIVYCGSYNKIDHYYKMLIQWIDENGYEIAGDSIEKNIVDYGFSDSEEEYISEIQIPVVLKES

Radius of gyration: 47.34 Å; Cα contacts (8 Å, |Δi|>4): 788; chains: 1; bounding box: 98×49×122 Å

Mean predicted aligned error: 16.41 Å

Nearest PDB structures (foldseek):
  6nfp-assembly1_A  TM=9.604E-01  e=3.455E-21  Bacillus subtilis subsp. subtilis str. 168
  6nfp-assembly1_C  TM=9.697E-01  e=7.739E-21  Bacillus subtilis subsp. subtilis str. 168
  6nfp-assembly1_F  TM=9.623E-01  e=5.477E-21  Bacillus subtilis subsp. subtilis str. 168
  6nfp-assembly1_E  TM=9.745E-01  e=3.267E-20  Bacillus subtilis subsp. subtilis str. 168
  1cev-assembly1_A  TM=9.423E-01  e=2.454E-19  [Bacillus] caldovelox